Protein 1S70 (pdb70)

Nearest PDB structures (foldseek):
  1s70-assembly1_A  TM=1.003E+00  e=2.986E-71  Homo sapiens
  1it6-assembly2_B  TM=9.996E-01  e=1.410E-60  Homo sapiens
  7t0y-assembly2_C  TM=9.924E-01  e=2.776E-60  Homo sapiens
  7tvf-assembly2_C  TM=9.835E-01  e=3.552E-60  Homo sapiens
  6zeg-assembly1_A  TM=9.717E-01  e=1.993E-59  Homo sapiens

GO terms:
  GO:0017018 myosin phosphatase activity (F, IDA)

Radius of gyration: 27.21 Å; Cα contacts (8 Å, |Δi|>4): 1168; chains: 2; bounding box: 80×79×74 Å

Sequence (600 aa):
HMADGELNVDSLITRLLEVRGCRPGKIVQMTEAEVRGLCIKSREIFLSQPILLELEAPLKICGDIHGQYTDLLRLFEYGGFPPEANYLFLGDYVDRGKQSLETICLLLAYKIKYPENFFLLRGNHECASINRIYGFYDECKRRFNIKLWKTFTDCFNCLPIAAIVDEKIFCCHGGLSPDLQSMEQIRRIMRPTDVPDTGLLCDLLWSDPDKDVQGWGENDRGVSFTFGADVVSKFLNRHDLDLICRAHQVVEDGYEFFAKRQLVTLFSAPNYCGEFDNAGGMMSVDETLMCSFQILKPSEKKAKYQYGGMKMADAKQKRNEQLKRWIGSETDLEPPVVKRKKTKVKFDDGAVFLAACSSGDTEEVLRLLERGADINYANVDGLTALHQACIDDNVDMVKFLVENGANINQPDNEGWIPLHAAASCGYLDIAEYLISQGAHVGAVNSEGDTPLDIAEEEAMEELLQNEVNRQGVDIEAARKEEERIMLRDARQWLNSGHINDVRHAKSGGTALHVAAAKGYTEVLKLLIQARYDVNIKDYDGWTPLHAAAHWGKEEACRILVENLCDMEAVNKVGQTAFDVADEDILGYLEELQKKQNLLH

CATH classification: 3.60.21.10

Secondary structure (DSSP, 8-state):
-----S--HHHHHHHHHTTBTBPTT------HHHHHHHHHHHHHHHTTS-SEEEE-SSEEEE-B-TT-HHHHHHHHHHH-STTSS-EEE-S--SSSSS-HHHHHHHHHHHHHHSTTTEEEPPPTTSSHHHHTTSSHHHHHHHHS-HHHHHHHHHHHTT---EEEETTTEEE-SS---TT-SSTHHHHT--SS----SSSHHHHHHH-EE-TT-SSEEE-TTSSSEEE-HHHHHHHHHHHT-SEEEE-SS--TBSEEEETTTTEEEEB--TTGGGTS-PBB--EEE-TT-EEEE--BPPTT-PPPP----/--SHIIIIIHHHHHHHHHHTTTSS--S----S----EE-HHHHHHHHHHHT-HHHHHHHHHH---TT-B-TT--BHHHHHHHTT-HHHHHHHHHTT--TT---TTS--HHHHHHHHT-HHHHHHHHHTT--TT---TTS--HHHH--SHHHHHHHHHHHHHHT--HHHHHHHHHHHHHHHHHHHHHHT-------TTT---HHHHHHHHT-HHHHHHHHTTT--TT---TT---HHHHHHHTT-HHHHHHHHHTT--TT---TTS--TTTS--SGGGHHHHHHHHHTTS--

B-factor: mean 78.27, std 23.11, range [27.0, 157.65]

Organism: Gallus gallus (NCBI:txid9031)

Foldseek 3Di:
DDDDDDADLVVVLVLLCVCQVPDPLDDRDDDLVNLLVLLVLLLVLLLVAFLAAEAEDFAKEFEAAAQRSNLVSVVCVQVPPPPVGAYEYAEHQHFLYNGSPSRVSSLSSVCNVCVRRHAYAYALCLACVPVVPGPPCVVCCVRHNNVSVVSSNLRSLSGRAWYAYPLAETEGAAFFDPVPQDCVVSRPDDPSDHADLDDGSVQRNHEEEDQVDDAWAADPVNGHTYGHLVVLCVRCVRSVHQAYEYENDADQFQKDAHSHNRYMYGAAHACRSVPRHHWGWMWGQHNVRPIDIDIGGHPPPDDDDDPDD/DVVCCVVVVVVVVVVVCVVPVPVVDPDCVPDPPPPDDDDLLVVLLVCVVVPCLVVNVVSVVVPDDQCRDDPQQQGSQLVCLLVLVQVSNVSSVVVPHDQQRATNFQDGSLLNNQLVVSVVVNVVSVVSPYDQQGQTNLGDGSLNNRPDVVSVVVSVCSCVVVVPDNVCSSCVVLVVLLVLLCVCLVVLHRDWDQDPPQQDTSLLSCLQNVSVNSNLSNVSSVDQQQDQGPQQAGSLLRNLLNVNVVSNLSSLVSPNPQQGATPVGAGSLGNSPDDVSVVNVVSVVVSPVPD

InterPro domains:
  IPR004843 Calcineurin-like, phosphoesterase domain [PF00149] (58-250)
  IPR006186 Serine/threonine-specific protein phosphatase/bis(5-nucleosyl)-tetraphosphatase [PR00114] (57-84)
  IPR006186 Serine/threonine-specific protein phosphatase/bis(5-nucleosyl)-tetraphosphatase [PR00114] (86-113)
  IPR006186 Serine/threonine-specific protein phosphatase/bis(5-nucleosyl)-tetraphosphatase [PR00114] (119-143)
  IPR006186 Serine/threonine-specific protein phosphatase/bis(5-nucleosyl)-tetraphosphatase [PR00114] (153-179)
  IPR006186 Serine/threonine-specific protein phosphatase/bis(5-nucleosyl)-tetraphosphatase [PR00114] (182-209)
  IPR006186 Serine/threonine-specific protein phosphatase/bis(5-nucleosyl)-tetraphosphatase [PR00114] (239-259)
  IPR006186 Serine/threonine-specific pro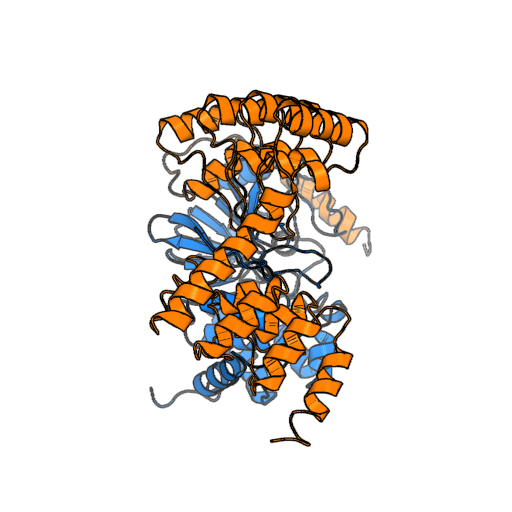tein phosphatase/bis(5-nucleosyl)-tetraphosphatase [PR00114] (261-277)
  IPR006186 Serine/threonine-specific protein phosphatase/bis(5-nucleosyl)-tetraphosphatase [PS00125] (120-125)
  IPR006186 Serine/threonine-specific protein phosphatase/bis(5-nucleosyl)-tetraphosphatase [SM00156] (29-299)
  IPR029052 Metallo-dependent phosphatase-like [G3DSA:3.60.21.10] (1-308)
  IPR029052 Metallo-dependent phosphatase-like [SSF56300] (24-302)
  IPR031675 Serine-threonine protein phosphatase, N-terminal [PF16891] (8-55)
  IPR050341 Serine/threonine-protein phosphatase PP1 catalytic subunit [PTHR11668] (23-302)

Solvent-accessible surface area: 26901 Å² total; per-residue (Å²): 196,166,98,126,63,173,28,86,16,72,49,2,19,78,72,0,36,118,16,111,36,57,145,50,12,88,61,6,142,29,69,58,62,38,1,62,17,0,1,94,78,0,64,119,29,1,75,86,18,81,8,3,4,99,22,131,5,70,9,33,0,0,0,1,0,4,1,25,2,34,15,0,11,43,2,0,98,110,8,11,34,10,70,138,17,46,0,0,0,0,0,2,0,0,1,136,23,142,12,1,5,2,0,1,2,0,0,1,0,5,1,14,79,53,39,123,55,0,15,1,0,0,0,4,16,0,2,24,64,22,2,108,118,87,34,1,17,77,13,0,98,154,56,49,55,73,129,0,22,102,18,1,23,68,0,4,22,0,2,2,1,0,0,10,0,45,127,8,0,0,0,0,0,0,0,2,2,1,28,5,31,48,20,86,39,0,111,169,27,134,50,68,25,71,16,71,72,23,24,23,14,0,1,0,0,38,0,4,21,48,170,123,31,157,12,35,17,156,10,143,91,56,17,3,4,7,0,0,35,34,3,0,5,22,14,1,23,87,45,54,4,16,1,0,0,0,0,11,59,49,8,115,78,0,37,95,38,29,13,161,58,31,0,0,7,0,2,0,0,5,44,21,49,56,138,101,89,1,9,0,0,0,0,18,2,50,141,79,9,111,1,40,30,37,24,14,62,10,38,82,98,28,20,14,3,82,34,25,107,202,206,99,51,41,10,134,87,115,34,70,85,5,56,106,144,28,122,65,24,53,38,88,36,112,58,70,73,83,134,46,215,92,70,106,14,125,26,65,80,4,7,21,3,16,24,1,4,65,90,32,57,43,126,31,0,71,130,34,38,147,170,49,19,95,19,49,85,33,40,61,52,9,36,3,2,2,2,40,6,0,68,91,53,42,43,112,4,1,80,26,2,18,135,54,54,6,67,40,35,42,78,23,56,55,14,69,5,0,0,0,7,0,0,33,58,26,67,49,71,0,0,88,35,0,22,81,82,43,9,108,5,20,24,48,12,13,107,21,37,0,0,22,57,28,5,130,54,121,55,2,66,74,42,0,82,94,16,7,104,178,82,64,48,95,26,89,50,26,79,124,77,41,54,147,37,2,47,128,21,1,125,91,14,66,133,90,64,123,57,88,33,112,98,38,100,96,9,0,3,3,4,0,0,5,0,0,0,25,26,31,51,70,1,1,94,6,1,25,123,19,210,31,80,17,52,27,87,3,122,66,1,6,0,0,1,0,0,0,3,20,40,26,68,65,85,3,2,120,13,0,11,122,58,121,0,71,8,144,11,77,4,140,34,6,12,36,0,41,73,0,1,92,77,137,59,92,49,56,4,84,83,11,60,123,106,35,73,146,156,168

Structure (mmCIF, N/CA/C/O backbone):
data_1S70
#
_entry.id   1S70
#
_cell.length_a   75.188
_cell.length_b   75.188
_cell.length_c   241.753
_cell.angle_alpha   90.00
_cell.angle_beta   90.00
_cell.angle_gamma   90.00
#
_symmetry.space_group_name_H-M   'P 43 21 2'
#
loop_
_entity.id
_entity.type
_entity.pdbx_description
1 polymer 'Serine/threonine protein phosphatase PP1-beta (or delta) catalytic subunit'
2 polymer '130 kDa myosin-binding subunit of smooth muscle myosin phophatase (M130)'
3 non-polymer 'MANGANESE (II) ION'
4 non-polymer 'TRIETHYLENE GLYCOL'
5 water water
#
loop_
_atom_site.group_PDB
_atom_site.id
_atom_site.type_symbol
_atom_site.label_atom_id
_atom_site.label_alt_id
_atom_site.label_comp_id
_atom_site.label_asym_id
_atom_site.label_entity_id
_atom_site.label_seq_id
_atom_site.pdbx_PDB_ins_code
_atom_site.Cartn_x
_atom_site.Cartn_y
_atom_site.Cartn_z
_atom_site.occupancy
_atom_site.B_iso_or_equiv
_atom_site.auth_seq_id
_atom_site.auth_comp_id
_atom_site.auth_asym_id
_atom_site.auth_atom_id
_atom_site.pdbx_PDB_model_num
ATOM 1 N N . HIS A 1 3 ? -2.196 8.284 90.025 1.00 150.22 1 HIS A N 1
ATOM 2 C CA . HIS A 1 3 ? -2.575 6.869 90.289 1.00 150.35 1 HIS A CA 1
ATOM 3 C C . HIS A 1 3 ? -1.389 6.059 90.847 1.00 153.10 1 HIS A C 1
ATOM 4 O O . HIS A 1 3 ? -0.236 6.241 90.442 1.00 153.08 1 HIS A O 1
ATOM 11 N N . MET A 1 4 ? -1.718 5.160 91.771 1.00 152.61 2 MET A N 1
ATOM 12 C CA . MET A 1 4 ? -0.811 4.256 92.497 1.00 150.79 2 MET A CA 1
ATOM 13 C C . MET A 1 4 ? 0.579 3.823 91.983 1.00 149.91 2 MET A C 1
ATOM 14 O O . MET A 1 4 ? 0.814 3.674 90.777 1.00 144.73 2 MET A O 1
ATOM 19 N N . ALA A 1 5 ? 1.463 3.573 92.957 1.00 149.70 3 ALA A N 1
ATOM 20 C CA . ALA A 1 5 ? 2.840 3.095 92.766 1.00 147.78 3 ALA A CA 1
ATOM 21 C C . ALA A 1 5 ? 3.961 4.109 92.509 1.00 144.93 3 ALA A C 1
ATOM 22 O O . ALA A 1 5 ? 4.018 5.178 93.119 1.00 141.17 3 ALA A O 1
ATOM 24 N N . ASP A 1 6 ? 4.876 3.711 91.630 1.00 143.27 4 ASP A N 1
ATOM 25 C CA . ASP A 1 6 ? 6.025 4.508 91.216 1.00 144.28 4 ASP A CA 1
ATOM 26 C C . ASP A 1 6 ? 7.053 4.947 92.263 1.00 143.21 4 ASP A C 1
ATOM 27 O O . ASP A 1 6 ? 7.037 4.510 93.413 1.00 145.72 4 ASP A O 1
ATOM 32 N N . GLY A 1 7 ? 7.949 5.821 91.812 1.00 141.72 5 GLY A N 1
ATOM 33 C CA . GLY A 1 7 ? 9.064 6.337 92.598 1.00 138.21 5 GLY A CA 1
ATOM 34 C C . GLY A 1 7 ? 9.026 6.790 94.048 1.00 133.42 5 GLY A C 1
ATOM 35 O O . GLY A 1 7 ? 8.114 6.483 94.810 1.00 138.00 5 GLY A O 1
ATOM 36 N N . GLU A 1 8 ? 10.068 7.532 94.413 1.00 125.99 6 GLU A N 1
ATOM 37 C CA . GLU A 1 8 ? 10.249 8.051 95.757 1.00 121.50 6 GLU A CA 1
ATOM 38 C C . GLU A 1 8 ? 9.664 9.445 95.920 1.00 119.04 6 GLU A C 1
ATOM 39 O O . GLU A 1 8 ? 8.977 9.720 96.905 1.00 124.20 6 GLU A O 1
ATOM 45 N N . LEU A 1 9 ? 9.933 10.335 94.969 1.00 108.00 7 LEU A N 1
ATOM 46 C CA . LEU A 1 9 ? 9.387 11.675 95.092 1.00 95.98 7 LEU A CA 1
ATOM 47 C C . LEU A 1 9 ? 7.911 11.718 94.776 1.00 92.32 7 LEU A C 1
ATOM 48 O O . LEU A 1 9 ? 7.460 11.235 93.737 1.00 92.97 7 LEU A O 1
ATOM 53 N N . ASN A 1 10 ? 7.163 12.293 95.706 1.00 83.28 8 ASN A N 1
ATOM 54 C CA . ASN A 1 10 ? 5.734 12.438 95.558 1.00 78.92 8 ASN A CA 1
ATOM 55 C C . ASN A 1 10 ? 5.493 13.891 95.184 1.00 79.30 8 ASN A C 1
ATOM 56 O O . ASN A 1 10 ? 5.265 14.730 96.057 1.00 84.16 8 ASN A O 1
ATOM 61 N N . VAL A 1 11 ? 5.564 14.194 93.892 1.00 74.43 9 VAL A N 1
ATOM 62 C CA . VAL A 1 11 ? 5.346 15.561 93.436 1.00 69.00 9 VAL A CA 1
ATOM 63 C C . VAL A 1 11 ? 4.007 16.070 93.943 1.00 70.53 9 VAL A C 1
ATOM 64 O O . VAL A 1 11 ? 3.902 17.219 94.390 1.00 60.22 9 VAL A O 1
ATOM 68 N N . ASP A 1 12 ? 2.989 15.211 93.878 1.00 62.84 10 ASP A N 1
ATOM 69 C CA . ASP A 1 12 ? 1.658 15.583 94.332 1.00 66.94 10 ASP A CA 1
ATOM 70 C C . ASP A 1 12 ? 1.728 16.232 95.717 1.00 70.62 10 ASP A C 1
ATOM 71 O O . ASP A 1 12 ? 1.093 17.263 95.971 1.00 60.80 10 ASP A O 1
ATOM 76 N N . SER A 1 13 ? 2.515 15.632 96.603 1.00 63.99 11 SER A N 1
ATOM 77 C CA . SER A 1 13 ? 2.668 16.146 97.950 1.00 51.60 11 SER A CA 1
ATOM 78 C C . SER A 1 13 ? 3.381 17.482 97.936 1.00 59.22 11 SER A C 1
ATOM 79 O O . SER A 1 13 ? 2.989 18.397 98.657 1.00 64.19 11 SER A O 1
ATOM 82 N N . LEU A 1 14 ? 4.434 17.591 97.125 1.00 56.65 12 LEU A N 1
ATOM 83 C CA . LEU A 1 14 ? 5.212 18.830 97.037 1.00 57.84 12 LEU A CA 1
ATOM 84 C C . LEU A 1 14 ? 4.474 19.957 96.310 1.00 60.04 12 LEU A C 1
ATOM 85 O O . LEU A 1 14 ? 4.331 21.066 96.837 1.00 52.72 12 LEU A O 1
ATOM 90 N N . ILE A 1 15 ? 4.005 19.674 95.098 1.00 61.76 13 ILE A N 1
ATOM 91 C CA . ILE A 1 15 ? 3.288 20.673 94.319 1.00 51.94 13 ILE A CA 1
ATOM 92 C C . ILE A 1 15 ? 2.226 21.276 95.208 1.00 58.33 13 ILE A C 1
ATOM 93 O O . ILE A 1 15 ? 2.046 22.487 95.236 1.00 68.05 13 ILE A O 1
ATOM 98 N N . THR A 1 16 ? 1.530 20.418 95.945 1.00 67.28 14 THR A N 1
ATOM 99 C CA . THR A 1 16 ? 0.476 20.859 96.846 1.00 65.58 14 THR A CA 1
ATOM 100 C C . THR A 1 16 ? 1.055 21.834 97.863 1.00 56.40 14 THR A C 1
ATOM 101 O O . THR A 1 16 ? 0.741 23.020 97.858 1.00 64.85 14 THR A O 1
ATOM 105 N N . ARG A 1 17 ? 1.910 21.329 98.736 1.00 61.69 15 ARG A N 1
ATOM 106 C CA . ARG A 1 17 ? 2.531 22.164 99.757 1.00 72.26 15 ARG A CA 1
ATOM 107 C C . ARG A 1 17 ? 3.053 23.483 99.223 1.00 73.58 15 ARG A C 1
ATOM 108 O O . ARG A 1 17 ? 3.078 24.483 99.946 1.00 81.31 15 ARG A O 1
ATOM 116 N N . LEU A 1 18 ? 3.477 23.483 97.965 1.00 72.61 16 LEU A N 1
ATOM 117 C CA . LEU A 1 18 ? 4.011 24.692 97.351 1.00 75.98 16 LEU A CA 1
ATOM 118 C C . LEU A 1 18 ? 2.925 25.696 96.982 1.00 74.16 16 LEU A C 1
ATOM 119 O O . LEU A 1 18 ? 3.162 26.899 97.001 1.00 76.95 16 LEU A O 1
ATOM 124 N N . LEU A 1 19 ? 1.735 25.203 96.653 1.00 73.11 17 LEU A N 1
ATOM 125 C CA . LEU A 1 19 ? 0.626 26.076 96.283 1.00 70.72 17 LEU A CA 1
ATOM 126 C C . LEU A 1 19 ? -0.165 26.505 97.505 1.00 76.22 17 LEU A C 1
ATOM 127 O O . LEU A 1 19 ? -1.106 27.297 97.402 1.00 78.51 17 LEU A O 1
ATOM 132 N N . GLU A 1 20 ? 0.222 25.976 98.658 1.00 75.46 18 GLU A N 1
ATOM 133 C CA . GLU A 1 20 ? -0.457 26.303 99.889 1.00 77.85 18 GLU A CA 1
ATOM 134 C C . GLU A 1 20 ? -0.270 27.728 100.388 1.00 76.53 18 GLU A C 1
ATOM 135 O O . GLU A 1 20 ? -1.163 28.281 101.051 1.00 76.78 18 GLU A O 1
ATOM 141 N N . VAL A 1 21 ? 0.873 28.330 100.071 1.00 73.03 19 VAL A N 1
ATOM 142 C CA . VAL A 1 21 ? 1.117 29.697 100.499 1.00 68.59 19 VAL A CA 1
ATOM 143 C C . VAL A 1 21 ? 0.387 30.683 99.602 1.00 66.40 19 VAL A C 1
ATOM 144 O O . VAL A 1 21 ? 0.581 31.887 99.715 1.00 76.10 19 VAL A O 1
ATOM 148 N N . ARG A 1 22 ? -0.448 30.170 98.702 1.00 67.34 20 ARG A N 1
ATOM 149 C CA . ARG A 1 22 ? -1.235 31.038 97.833 1.00 72.93 20 ARG A CA 1
ATOM 150 C C . ARG A 1 22 ? -2.194 31.747 98.773 1.00 78.52 20 ARG A C 1
ATOM 151 O O . ARG A 1 22 ? -3.075 31.110 99.362 1.00 75.61 20 ARG A O 1
ATOM 159 N N . GLY A 1 23 ? -2.018 33.054 98.933 1.00 78.04 21 GLY A N 1
ATOM 160 C CA . GLY A 1 23 ? -2.894 33.782 99.825 1.00 89.92 21 GLY A CA 1
ATOM 161 C C . GLY A 1 23 ? -2.197 34.199 101.103 1.00 93.37 21 GLY A C 1
ATOM 162 O O . GLY A 1 23 ? -2.652 35.107 101.791 1.00 102.47 21 GLY A O 1
ATOM 163 N N . CYS A 1 24 ? -1.106 33.521 101.442 1.00 96.98 22 CYS A N 1
ATOM 164 C CA . CYS A 1 24 ? -0.335 33.870 102.636 1.00 95.11 22 CYS A CA 1
ATOM 165 C C . CYS A 1 24 ? 0.570 35.040 102.243 1.00 91.51 22 CYS A C 1
ATOM 166 O O . CYS A 1 24 ? 0.792 35.278 101.053 1.00 87.54 22 CYS A O 1
ATOM 169 N N . ARG A 1 25 ? 1.090 35.769 103.227 1.00 86.23 23 ARG A N 1
ATOM 170 C CA . ARG A 1 25 ? 1.951 36.906 102.925 1.00 86.01 23 ARG A CA 1
ATOM 171 C C . ARG A 1 25 ? 3.185 36.462 102.147 1.00 84.54 23 ARG A C 1
ATOM 172 O O . ARG A 1 25 ? 3.722 35.386 102.387 1.00 80.49 23 ARG A O 1
ATOM 180 N N . PRO A 1 26 ? 3.633 37.281 101.179 1.00 9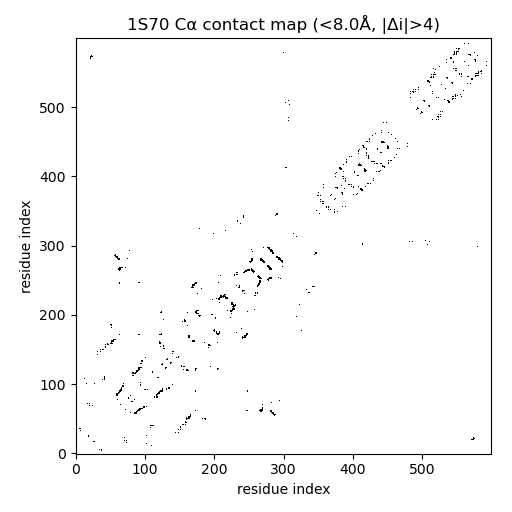0.47 24 PRO A N 1
ATOM 181 C CA . PRO A 1 26 ? 4.811 36.957 100.367 1.00 92.41 24 PRO A CA 1
ATOM 182 C C . PRO A 1 26 ? 6.027 36.708 101.242 1.00 93.69 24 PRO A C 1
ATOM 183 O O . PRO A 1 26 ? 6.173 37.331 102.297 1.00 94.28 24 PRO A O 1
ATOM 187 N N . GLY A 1 27 ? 6.897 35.802 100.805 1.00 93.10 25 GLY A N 1
ATOM 188 C CA . GLY A 1 27 ? 8.080 35.491 101.588 1.00 93.16 25 GLY A CA 1
ATOM 189 C C . GLY A 1 27 ? 7.810 34.379 102.586 1.00 89.62 25 GLY A C 1
ATOM 190 O O . GLY A 1 27 ? 8.719 33.912 103.269 1.00 90.30 25 GLY A O 1
ATOM 191 N N . LYS A 1 28 ? 6.550 33.964 102.679 1.00 88.16 26 LYS A N 1
ATOM 192 C CA . LYS A 1 28 ? 6.168 32.885 103.575 1.00 78.82 26 LYS A CA 1
ATOM 193 C C . LYS A 1 28 ? 6.744 31.626 102.949 1.00 76.20 26 LYS A C 1
ATOM 194 O O . LYS A 1 28 ? 6.473 31.299 101.794 1.00 74.86 26 LYS A O 1
ATOM 200 N N . ILE A 1 29 ? 7.542 30.919 103.730 1.00 76.79 27 ILE A N 1
ATOM 201 C CA . ILE A 1 29 ? 8.211 29.712 103.275 1.00 76.28 27 ILE A CA 1
ATOM 202 C C . ILE A 1 29 ? 7.448 28.389 103.198 1.00 73.84 27 ILE A C 1
ATOM 203 O O . ILE A 1 29 ? 6.637 28.053 104.064 1.00 76.60 27 ILE A O 1
ATOM 208 N N . VAL A 1 30 ? 7.736 27.645 102.132 1.00 68.98 28 VAL A N 1
ATOM 209 C CA . VAL A 1 30 ? 7.163 26.326 101.906 1.00 67.57 28 VAL A CA 1
ATOM 210 C C . VAL A 1 30 ? 8.255 25.363 102.348 1.00 74.27 28 VAL A C 1
ATOM 211 O O . VAL A 1 30 ? 9.243 25.170 101.649 1.00 79.09 28 VAL A O 1
ATOM 215 N N . GLN A 1 31 ? 8.084 24.766 103.517 1.00 79.39 29 GLN A N 1
ATOM 216 C CA . GLN A 1 31 ? 9.089 23.861 104.051 1.00 77.71 29 GLN A CA 1
ATOM 217 C C . GLN A 1 31 ? 9.150 22.509 103.375 1.00 73.43 29 GLN A C 1
ATOM 218 O O . GLN A 1 31 ? 8.129 21.976 102.936 1.00 69.40 29 GLN A O 1
ATOM 224 N N . MET A 1 32 ? 10.362 21.968 103.287 1.00 69.78 30 MET A N 1
ATOM 225 C CA . MET A 1 32 ? 10.570 20.676 102.663 1.00 78.56 30 MET A CA 1
ATOM 226 C C . MET A 1 32 ? 11.943 20.051 102.938 1.00 88.46 30 MET A C 1
ATOM 227 O O . MET A 1 32 ? 12.882 20.722 103.376 1.00 87.93 30 MET A O 1
ATOM 232 N N . THR A 1 33 ? 12.032 18.747 102.684 1.00 93.83 31 THR A N 1
ATOM 233 C CA . THR A 1 33 ? 13.240 17.955 102.893 1.00 91.24 31 THR A CA 1
ATOM 234 C C . THR A 1 33 ? 14.270 18.176 101.803 1.00 90.50 31 THR A C 1
ATOM 235 O O . THR A 1 33 ? 13.931 18.219 100.620 1.00 95.30 31 THR A O 1
ATOM 239 N N . GLU A 1 34 ? 15.534 18.285 102.196 1.00 85.98 32 GLU A N 1
ATOM 240 C CA . GLU A 1 34 ? 16.597 18.476 101.217 1.00 82.72 32 GLU A CA 1
ATOM 241 C C . GLU A 1 34 ? 16.633 17.257 100.304 1.00 77.00 32 GLU A C 1
ATOM 242 O O . GLU A 1 34 ? 17.152 17.312 99.190 1.00 72.65 32 GLU A O 1
ATOM 248 N N . ALA A 1 35 ? 16.077 16.156 100.794 1.00 78.40 33 ALA A N 1
ATOM 249 C CA . ALA A 1 35 ? 16.032 14.918 100.037 1.00 76.55 33 ALA A CA 1
ATOM 250 C C . ALA A 1 35 ? 14.895 14.992 99.038 1.00 72.95 33 ALA A C 1
ATOM 251 O O . ALA A 1 35 ? 14.874 14.260 98.046 1.00 73.30 33 ALA A O 1
ATOM 253 N N . GLU A 1 36 ? 13.939 15.872 99.311 1.00 73.36 34 GLU A N 1
ATOM 254 C CA . GLU A 1 36 ? 12.813 16.054 98.406 1.00 76.41 34 GLU A CA 1
ATOM 255 C C . GLU A 1 36 ? 13.291 17.042 97.355 1.00 75.71 34 GLU A C 1
ATOM 256 O O . GLU A 1 36 ? 12.954 16.937 96.176 1.00 75.56 34 GLU A O 1
ATOM 262 N N . VAL A 1 37 ? 14.094 18.002 97.799 1.00 68.47 35 VAL A N 1
ATOM 263 C CA . VAL A 1 37 ? 14.663 18.989 96.895 1.00 65.13 35 VAL A CA 1
ATOM 264 C C . VAL A 1 37 ? 15.639 18.239 95.987 1.00 59.03 35 VAL A C 1
ATOM 265 O O . VAL A 1 37 ? 15.545 18.330 94.766 1.00 50.74 35 VAL A O 1
ATOM 269 N N . ARG A 1 38 ? 16.560 17.488 96.596 1.00 51.92 36 ARG A N 1
ATOM 270 C CA . ARG A 1 38 ? 17.543 16.708 95.852 1.00 52.47 36 ARG A CA 1
ATOM 271 C C . ARG A 1 38 ? 16.855 15.716 94.923 1.00 55.75 36 ARG A C 1
ATOM 272 O O . ARG A 1 38 ? 17.388 15.344 93.877 1.00 58.60 36 ARG A O 1
ATOM 280 N N . GLY A 1 39 ? 15.667 15.280 95.315 1.00 64.39 37 GLY A N 1
ATOM 281 C CA . GLY A 1 39 ? 14.931 14.352 94.484 1.00 66.91 37 GLY A CA 1
ATOM 282 C C . GLY A 1 39 ? 14.447 15.097 93.257 1.00 69.37 37 GLY A C 1
ATOM 283 O O . GLY A 1 39 ? 14.631 14.642 92.119 1.00 70.09 37 GLY A O 1
ATOM 284 N N . LEU A 1 40 ? 13.830 16.253 93.498 1.00 59.75 38 LEU A N 1
ATOM 285 C CA . LEU A 1 40 ? 13.318 17.094 92.425 1.00 62.41 38 LEU A CA 1
ATOM 286 C C . LEU A 1 40 ? 14.391 17.326 91.366 1.00 60.28 38 LEU A C 1
ATOM 287 O O . LEU A 1 40 ? 14.130 17.199 90.171 1.00 50.23 38 LEU A O 1
ATOM 292 N N . CYS A 1 41 ? 15.594 17.669 91.826 1.00 58.04 39 CYS A N 1
ATOM 293 C CA . CYS A 1 41 ? 16.728 17.923 90.946 1.00 62.86 39 CYS A CA 1
ATOM 294 C C . CYS A 1 41 ? 17.051 16.709 90.088 1.00 66.90 39 CYS A C 1
ATOM 295 O O . CYS A 1 41 ? 17.098 16.792 88.856 1.00 73.84 39 CYS A O 1
ATOM 298 N N . ILE A 1 42 ? 17.281 15.581 90.745 1.00 59.50 40 ILE A N 1
ATOM 299 C CA . ILE A 1 42 ? 17.620 14.372 90.034 1.00 62.65 40 ILE A CA 1
ATOM 300 C C . ILE A 1 42 ? 16.511 13.862 89.116 1.00 66.35 40 ILE A C 1
ATOM 301 O O . ILE A 1 42 ? 16.791 13.384 88.011 1.00 64.40 40 ILE A O 1
ATOM 306 N N . LYS A 1 43 ? 15.256 13.967 89.544 1.00 65.68 41 LYS A N 1
ATOM 307 C CA . LYS A 1 43 ? 14.184 13.469 88.695 1.00 67.95 41 LYS A CA 1
ATOM 308 C C . LYS A 1 43 ? 14.038 14.327 87.451 1.00 65.14 41 LYS A C 1
ATOM 309 O O . LYS A 1 43 ? 13.960 13.812 86.339 1.00 59.62 41 LYS A O 1
ATOM 315 N N . SER A 1 44 ? 14.012 15.639 87.633 1.00 65.77 42 SER A N 1
ATOM 316 C CA . SER A 1 44 ? 13.889 16.525 86.488 1.00 63.84 42 SER A CA 1
ATOM 317 C C . SER A 1 44 ? 15.136 16.377 85.613 1.00 63.62 42 SER A C 1
ATOM 318 O O . SER A 1 44 ? 15.040 16.203 84.396 1.00 63.79 42 SER A O 1
ATOM 321 N N . ARG A 1 45 ? 16.309 16.426 86.237 1.00 60.74 43 ARG A N 1
ATOM 322 C CA . ARG A 1 45 ? 17.559 16.296 85.494 1.00 61.32 43 ARG A CA 1
ATOM 323 C C . ARG A 1 45 ? 17.516 15.109 84.552 1.00 61.61 43 ARG A C 1
ATOM 324 O O . ARG A 1 45 ? 18.032 15.152 83.448 1.00 69.33 43 ARG A O 1
ATOM 332 N N . GLU A 1 46 ? 16.886 14.041 85.001 1.00 69.02 44 GLU A N 1
ATOM 333 C CA . GLU A 1 46 ? 16.782 12.838 84.202 1.00 68.05 44 GLU A CA 1
ATOM 334 C C . GLU A 1 46 ? 15.789 13.011 83.049 1.00 65.73 44 GLU A C 1
ATOM 335 O O . GLU A 1 46 ? 15.928 12.382 82.005 1.00 63.73 44 GLU A O 1
ATOM 341 N N . ILE A 1 47 ? 14.787 13.863 83.238 1.00 64.36 45 ILE A N 1
ATOM 342 C CA . ILE A 1 47 ? 13.790 14.096 82.197 1.00 58.94 45 ILE A CA 1
ATOM 343 C C . ILE A 1 47 ? 14.377 15.012 81.132 1.00 63.03 45 ILE A C 1
ATOM 344 O O . ILE A 1 47 ? 14.124 14.830 79.947 1.00 57.81 45 ILE A O 1
ATOM 349 N N . PHE A 1 48 ? 15.164 15.996 81.553 1.00 60.60 46 PHE A N 1
ATOM 350 C CA . PHE A 1 48 ? 15.780 16.901 80.597 1.00 60.50 46 PHE A CA 1
ATOM 351 C C . PHE A 1 48 ? 16.633 16.071 79.644 1.00 61.20 46 PHE A C 1
ATOM 352 O O . PHE A 1 48 ? 16.446 16.102 78.422 1.00 68.63 46 PHE A O 1
ATOM 360 N N . LEU A 1 49 ? 17.566 15.321 80.220 1.00 55.28 47 LEU A N 1
ATOM 361 C CA . LEU A 1 49 ? 18.474 14.484 79.448 1.00 55.11 47 LEU A CA 1
ATOM 362 C C . LEU A 1 49 ? 17.748 13.512 78.531 1.00 56.77 47 LEU A C 1
ATOM 363 O O . LEU A 1 49 ? 18.322 13.014 77.573 1.00 63.94 47 LEU A O 1
ATOM 368 N N . SER A 1 50 ? 16.476 13.261 78.817 1.00 61.79 48 SER A N 1
ATOM 369 C CA . SER A 1 50 ? 15.694 12.333 78.016 1.00 56.85 48 SER A CA 1
ATOM 370 C C . SER A 1 50 ? 14.977 13.053 76.901 1.00 56.77 48 SER A C 1
ATOM 371 O O . SER A 1 50 ? 14.347 12.425 76.059 1.00 68.81 48 SER A O 1
ATOM 374 N N . GLN A 1 51 ? 15.058 14.376 76.911 1.00 56.19 49 GLN A N 1
ATOM 375 C CA . GLN A 1 51 ? 14.414 15.178 75.883 1.00 53.31 49 GLN A CA 1
ATOM 376 C C . GLN A 1 51 ? 15.520 15.920 75.190 1.00 50.73 49 GLN A C 1
ATOM 377 O O . GLN A 1 51 ? 16.576 16.120 75.780 1.00 54.77 49 GLN A O 1
ATOM 383 N N . PRO A 1 52 ? 15.299 16.328 73.927 1.00 55.79 50 PRO A N 1
ATOM 384 C CA . PRO A 1 52 ? 16.287 17.058 73.122 1.00 53.83 50 PRO A CA 1
ATOM 385 C C . PRO A 1 52 ? 16.835 18.303 73.820 1.00 60.53 50 PRO A C 1
ATOM 386 O O . PRO A 1 52 ? 16.276 18.759 74.824 1.00 66.27 50 PRO A O 1
ATOM 390 N N . ILE A 1 53 ? 17.941 18.836 73.302 1.00 59.66 51 ILE A N 1
ATOM 391 C CA . ILE A 1 53 ? 18.529 20.051 73.860 1.00 58.17 51 ILE A CA 1
ATOM 392 C C . ILE A 1 53 ? 17.872 21.225 73.103 1.00 65.38 51 ILE A C 1
ATOM 393 O O . ILE A 1 53 ? 17.820 22.365 73.581 1.00 61.07 51 ILE A O 1
ATOM 398 N N . LEU A 1 54 ? 17.348 20.909 71.921 1.00 68.21 52 LEU A N 1
ATOM 399 C CA . LEU A 1 54 ? 16.635 21.868 71.082 1.00 66.31 52 LEU A CA 1
ATOM 400 C C . LEU A 1 54 ? 15.223 21.309 71.014 1.00 64.78 52 LEU A C 1
ATOM 401 O O . LEU A 1 54 ? 14.903 20.489 70.150 1.00 68.60 52 LEU A O 1
ATOM 406 N N . LEU A 1 55 ? 14.392 21.733 71.953 1.00 64.60 53 LEU A N 1
ATOM 407 C CA . LEU A 1 55 ? 13.017 21.269 72.022 1.00 68.01 53 LEU A CA 1
ATOM 408 C C . LEU A 1 55 ? 12.236 21.650 70.774 1.00 70.84 53 LEU A C 1
ATOM 409 O O . LEU A 1 55 ? 12.384 22.755 70.234 1.00 68.09 53 LEU A O 1
ATOM 414 N N . GLU A 1 56 ? 11.415 20.719 70.308 1.00 70.36 54 GLU A N 1
ATOM 415 C CA . GLU A 1 56 ? 10.578 20.969 69.147 1.00 72.65 54 GLU A CA 1
ATOM 416 C C . GLU A 1 56 ? 9.186 20.901 69.722 1.00 70.93 54 GLU A C 1
ATOM 417 O O . GLU A 1 56 ? 8.607 19.825 69.815 1.00 67.54 54 GLU A O 1
ATOM 423 N N . LEU A 1 57 ? 8.660 22.052 70.130 1.00 83.62 55 LEU A N 1
ATOM 424 C CA . LEU A 1 57 ? 7.337 22.103 70.741 1.00 83.70 55 LEU A CA 1
ATOM 425 C C . LEU A 1 57 ? 6.190 22.453 69.795 1.00 85.37 55 LEU A C 1
ATOM 426 O O . LEU A 1 57 ? 6.395 22.777 68.618 1.00 84.56 55 LEU A O 1
ATOM 431 N N . GLU A 1 58 ? 4.973 22.377 70.321 1.00 84.23 56 GLU A N 1
ATOM 432 C CA . GLU A 1 58 ? 3.792 22.625 69.515 1.00 78.37 56 GLU A CA 1
ATOM 433 C C . GLU A 1 58 ? 2.702 23.483 70.163 1.00 73.65 56 GLU A C 1
ATOM 434 O O . GLU A 1 58 ? 2.211 23.172 71.251 1.00 69.96 56 GLU A O 1
ATOM 440 N N . ALA A 1 59 ? 2.302 24.541 69.467 1.00 70.66 57 ALA A N 1
ATOM 441 C CA . ALA A 1 59 ? 1.258 25.419 69.956 1.00 72.56 57 ALA A CA 1
ATOM 442 C C . ALA A 1 59 ? 0.025 24.563 70.104 1.00 67.05 57 ALA A C 1
ATOM 443 O O . ALA A 1 59 ? -0.104 23.568 69.409 1.00 68.11 57 ALA A O 1
ATOM 445 N N . PRO A 1 60 ? -0.921 24.965 70.966 1.00 67.81 58 PRO A N 1
ATOM 446 C CA . PRO A 1 60 ? -0.914 26.161 71.814 1.00 69.51 58 PRO A CA 1
ATOM 447 C C . PRO A 1 60 ? -0.053 26.058 73.065 1.00 66.02 58 PRO A C 1
ATOM 448 O O . PRO A 1 60 ? 0.120 24.962 73.615 1.00 64.95 58 PRO A O 1
ATOM 452 N N . LEU A 1 61 ? 0.464 27.203 73.514 1.00 61.56 59 LEU A N 1
ATOM 453 C CA . LEU A 1 61 ? 1.275 27.272 74.730 1.00 66.30 59 LEU A CA 1
ATOM 454 C C . LEU A 1 61 ? 1.486 28.715 75.159 1.00 67.04 59 LEU A C 1
ATOM 455 O O . LEU A 1 61 ? 1.268 29.649 74.380 1.00 56.88 59 LEU A O 1
ATOM 460 N N . LYS A 1 62 ? 1.889 28.887 76.414 1.00 74.22 60 LYS A N 1
ATOM 461 C CA . LYS A 1 62 ? 2.136 30.209 76.985 1.00 75.71 60 LYS A CA 1
ATOM 462 C C . LYS A 1 62 ? 3.607 30.325 77.368 1.00 77.67 60 LYS A C 1
ATOM 463 O O . LYS A 1 62 ? 4.055 29.664 78.304 1.00 89.01 60 LYS A O 1
ATOM 469 N N . ILE A 1 63 ? 4.345 31.166 76.643 1.00 69.07 61 ILE A N 1
ATOM 470 C CA . ILE A 1 63 ? 5.774 31.378 76.878 1.00 59.74 61 ILE A CA 1
ATOM 471 C C . ILE A 1 63 ? 6.027 32.487 77.915 1.00 54.66 61 ILE A C 1
ATOM 472 O O . ILE A 1 63 ? 5.371 33.524 77.901 1.00 55.60 61 ILE A O 1
ATOM 477 N N . CYS A 1 64 ? 6.983 32.261 78.811 1.00 47.59 62 CYS A N 1
ATOM 478 C CA . CYS A 1 64 ? 7.294 33.223 79.862 1.00 48.50 62 CYS A CA 1
ATOM 479 C C . CYS A 1 64 ? 8.761 33.593 79.927 1.00 47.55 62 CYS A C 1
ATOM 480 O O . CYS A 1 64 ? 9.629 32.800 79.565 1.00 55.93 62 CYS A O 1
ATOM 483 N N . GLY A 1 65 ? 9.027 34.803 80.410 1.00 51.98 63 GLY A N 1
ATOM 484 C CA . GLY A 1 65 ? 10.392 35.285 80.538 1.00 54.36 63 GLY A CA 1
ATOM 485 C C . GLY A 1 65 ? 10.950 35.085 81.928 1.00 50.50 63 GLY A C 1
ATOM 486 O O . GLY A 1 65 ? 10.494 34.219 82.667 1.00 65.75 63 GLY A O 1
ATOM 487 N N . ASP A 1 66 ? 11.941 35.886 82.289 1.00 48.13 64 ASP A N 1
ATOM 488 C CA . ASP A 1 66 ? 12.568 35.762 83.597 1.00 50.10 64 ASP A CA 1
ATOM 489 C C . ASP A 1 66 ? 11.566 35.798 84.744 1.00 50.21 64 ASP A C 1
ATOM 490 O O . ASP A 1 66 ? 10.484 36.361 84.615 1.00 52.16 64 ASP A O 1
ATOM 495 N N . ILE A 1 67 ? 11.938 35.178 85.861 1.00 55.63 65 ILE A N 1
ATOM 496 C CA . ILE A 1 67 ? 11.111 35.138 87.066 1.00 57.57 65 ILE A CA 1
ATOM 497 C C . ILE A 1 67 ? 11.970 35.569 88.267 1.00 60.50 65 ILE A C 1
ATOM 498 O O . ILE A 1 67 ? 11.481 36.214 89.203 1.00 46.49 65 ILE A O 1
ATOM 503 N N . HIS A 1 68 ? 13.254 35.215 88.213 1.00 50.82 66 HIS A N 1
ATOM 504 C CA . HIS A 1 68 ? 14.207 35.550 89.257 1.00 54.66 66 HIS A CA 1
ATOM 505 C C . HIS A 1 68 ? 13.667 35.422 90.680 1.00 53.06 66 HIS A C 1
ATOM 506 O O . HIS A 1 68 ? 13.470 36.406 91.376 1.00 66.41 66 HIS A O 1
ATOM 513 N N . GLY A 1 69 ? 13.434 34.188 91.101 1.00 54.11 67 GLY A N 1
ATOM 514 C CA . GLY A 1 69 ? 12.966 33.911 92.449 1.00 55.04 67 GLY A CA 1
ATOM 515 C C . GLY A 1 69 ? 11.795 34.685 93.007 1.00 57.58 67 GLY A C 1
ATOM 516 O O . GLY A 1 69 ? 11.593 34.733 94.216 1.00 59.54 67 GLY A O 1
ATOM 517 N N . GLN A 1 70 ? 11.006 35.291 92.137 1.00 60.73 68 GLN A N 1
ATOM 518 C CA . GLN A 1 70 ? 9.857 36.042 92.604 1.00 61.33 68 GLN A CA 1
ATOM 519 C C . GLN A 1 70 ? 8.660 35.113 92.650 1.00 61.15 68 GLN A C 1
ATOM 520 O O . GLN A 1 70 ? 7.717 35.259 91.888 1.00 62.04 68 GLN A O 1
ATOM 526 N N . TYR A 1 71 ? 8.704 34.166 93.580 1.00 65.98 69 TYR A N 1
ATOM 527 C CA . TYR A 1 71 ? 7.644 33.178 93.743 1.00 60.83 69 TYR A CA 1
ATOM 528 C C . TYR A 1 71 ? 6.243 33.751 93.758 1.00 55.99 69 TYR A C 1
ATOM 529 O O . TYR A 1 71 ? 5.401 33.345 92.964 1.00 72.45 69 TYR A O 1
ATOM 538 N N . THR A 1 72 ? 5.988 34.690 94.661 1.00 62.47 70 THR A N 1
ATOM 539 C CA . THR A 1 72 ? 4.662 35.305 94.763 1.00 62.67 70 THR A CA 1
ATOM 540 C C . THR A 1 72 ? 4.102 35.692 93.397 1.00 61.07 70 THR A C 1
ATOM 541 O O . THR A 1 72 ? 2.902 35.563 93.138 1.00 62.98 70 THR A O 1
ATOM 545 N N . ASP A 1 73 ? 4.982 36.160 92.522 1.00 59.43 71 ASP A N 1
ATOM 546 C CA . ASP A 1 73 ? 4.567 36.554 91.183 1.00 62.37 71 ASP A CA 1
ATOM 547 C C . ASP A 1 73 ? 4.349 35.342 90.279 1.00 61.08 71 ASP A C 1
ATOM 548 O O . ASP A 1 73 ? 3.400 35.316 89.504 1.00 62.16 71 ASP A O 1
ATOM 553 N N . LEU A 1 74 ? 5.232 34.350 90.365 1.00 61.95 72 LEU A N 1
ATOM 554 C CA . LEU A 1 74 ? 5.105 33.155 89.539 1.00 56.78 72 LEU A CA 1
ATOM 555 C C . LEU A 1 74 ? 3.754 32.530 89.808 1.00 53.86 72 LEU A C 1
ATOM 556 O O . LEU A 1 74 ? 3.062 32.101 88.890 1.00 67.04 72 LEU A O 1
ATOM 561 N N . LEU A 1 75 ? 3.377 32.479 91.077 1.00 47.52 73 LEU A N 1
ATOM 562 C CA . LEU A 1 75 ? 2.073 31.935 91.444 1.00 54.06 73 LEU A CA 1
ATOM 563 C C . LEU A 1 75 ? 1.010 32.762 90.718 1.00 56.03 73 LEU A C 1
ATOM 564 O O . LEU A 1 75 ? 0.022 32.221 90.204 1.00 53.74 73 LEU A O 1
ATOM 569 N N . ARG A 1 76 ? 1.224 34.076 90.674 1.00 48.31 74 ARG A N 1
ATOM 570 C CA . ARG A 1 76 ? 0.292 34.966 89.991 1.00 52.13 74 ARG A CA 1
ATOM 571 C C . ARG A 1 76 ? 0.245 34.695 88.489 1.00 46.82 74 ARG A C 1
ATOM 572 O O . ARG A 1 76 ? -0.799 34.846 87.877 1.00 55.33 74 ARG A O 1
ATOM 580 N N . LEU A 1 77 ? 1.369 34.302 87.898 1.00 51.10 75 LEU A N 1
ATOM 581 C CA . LEU A 1 77 ? 1.409 34.000 86.473 1.00 55.07 75 LEU A CA 1
ATOM 582 C C . LEU A 1 77 ? 0.505 32.804 86.175 1.00 64.15 75 LEU A C 1
ATOM 583 O O . LEU A 1 77 ? -0.300 32.821 85.229 1.00 56.62 75 LEU A O 1
ATOM 588 N N . PHE A 1 78 ? 0.641 31.762 86.989 1.00 66.08 76 PHE A N 1
ATOM 589 C CA . PHE A 1 78 ? -0.163 30.563 86.810 1.00 68.17 76 PHE A CA 1
ATOM 590 C C . PHE A 1 78 ? -1.638 30.814 87.089 1.00 72.05 76 PHE A C 1
ATOM 591 O O . PHE A 1 78 ? -2.505 30.170 86.493 1.00 74.48 76 PHE A O 1
ATOM 599 N N . GLU A 1 79 ? -1.919 31.742 88.001 1.00 67.94 77 GLU A N 1
ATOM 600 C CA . GLU A 1 79 ? -3.296 32.088 88.338 1.00 63.92 77 GLU A CA 1
ATOM 601 C C . GLU A 1 79 ? -3.945 32.859 87.198 1.00 59.09 77 GLU A C 1
ATOM 602 O O . GLU A 1 79 ? -5.154 33.059 87.191 1.00 48.85 77 GLU A O 1
ATOM 608 N N . TYR A 1 80 ? -3.128 33.291 86.241 1.00 62.99 78 TYR A N 1
ATOM 609 C CA . TYR A 1 80 ? -3.610 34.059 85.104 1.00 66.41 78 TYR A CA 1
ATOM 610 C C . TYR A 1 80 ? -3.718 33.186 83.872 1.00 64.22 78 TYR A C 1
ATOM 611 O O . TYR A 1 80 ? -4.744 33.189 83.186 1.00 68.18 78 TYR A O 1
ATOM 620 N N . GLY A 1 81 ? -2.656 32.443 83.585 1.00 66.94 79 GLY A N 1
ATOM 621 C CA . GLY A 1 81 ? -2.680 31.569 82.427 1.00 70.99 79 GLY A CA 1
ATOM 622 C C . GLY A 1 81 ? -3.232 30.196 82.765 1.00 72.73 79 GLY A C 1
ATOM 623 O O . GLY A 1 81 ? -3.452 29.367 81.872 1.00 78.87 79 GLY A O 1
ATOM 624 N N . GLY A 1 82 ? -3.458 29.969 84.060 1.00 65.81 80 GLY A N 1
ATOM 625 C CA . GLY A 1 82 ? -3.989 28.708 84.530 1.00 60.48 80 GLY A CA 1
ATOM 626 C C . GLY A 1 82 ? -2.877 27.799 84.982 1.00 58.48 80 GLY A C 1
ATOM 627 O O . GLY A 1 82 ? -1.870 27.677 84.302 1.00 67.62 80 GLY A O 1
ATOM 628 N N . PHE A 1 83 ? -3.057 27.156 86.128 1.00 59.64 81 PHE A N 1
ATOM 629 C CA . PHE A 1 83 ? -2.048 26.242 86.639 1.00 59.94 81 PHE A CA 1
ATOM 630 C C . PHE A 1 83 ? -1.961 24.993 85.777 1.00 69.85 81 PHE A C 1
ATOM 631 O O . PHE A 1 83 ? -2.980 24.499 85.287 1.00 80.19 81 PHE A O 1
ATOM 639 N N . PRO A 1 84 ? -0.738 24.463 85.571 1.00 72.49 82 PRO A N 1
ATOM 640 C CA . PRO A 1 84 ? -0.582 23.254 84.754 1.00 63.77 82 PRO A CA 1
ATOM 641 C C . PRO A 1 84 ? -1.424 22.144 85.378 1.00 59.75 82 PRO A C 1
ATOM 642 O O . PRO A 1 84 ? -1.590 22.101 86.598 1.00 64.35 82 PRO A O 1
ATOM 646 N N . PRO A 1 85 ? -1.923 21.204 84.566 1.00 52.14 83 PRO A N 1
ATOM 647 C CA . PRO A 1 85 ? -1.778 21.074 83.121 1.00 57.00 83 PRO A CA 1
ATOM 648 C C . PRO A 1 85 ? -2.797 21.849 82.320 1.00 55.50 83 PRO A C 1
ATOM 649 O O . PRO A 1 85 ? -2.951 21.614 81.120 1.00 53.22 83 PRO A O 1
ATOM 653 N N . GLU A 1 86 ? -3.483 22.779 82.976 1.00 58.70 84 GLU A N 1
ATOM 654 C CA . GLU A 1 86 ? -4.510 23.577 82.304 1.00 64.35 84 GLU A CA 1
ATOM 655 C C . GLU A 1 86 ? -4.034 24.136 80.963 1.00 65.74 84 GLU A C 1
ATOM 656 O O . GLU A 1 86 ? -4.752 24.105 79.964 1.00 59.50 84 GLU A O 1
ATOM 662 N N . ALA A 1 87 ? -2.810 24.643 80.946 1.00 73.53 85 ALA A N 1
ATOM 663 C CA . ALA A 1 87 ? -2.239 25.195 79.727 1.00 71.10 85 ALA A CA 1
ATOM 664 C C . ALA A 1 87 ? -0.798 24.711 79.558 1.00 75.77 85 ALA A C 1
ATOM 665 O O . ALA A 1 87 ? -0.167 24.276 80.529 1.00 79.72 85 ALA A O 1
ATOM 667 N N . ASN A 1 88 ? -0.288 24.763 78.328 1.00 76.59 86 ASN A N 1
ATOM 668 C CA . ASN A 1 88 ? 1.083 24.343 78.067 1.00 75.35 86 ASN A CA 1
ATOM 669 C C . ASN A 1 88 ? 2.000 25.518 78.376 1.00 69.49 86 ASN A C 1
ATOM 670 O O . ASN A 1 88 ? 1.729 26.646 77.978 1.00 70.39 86 ASN A O 1
ATOM 675 N N . TYR A 1 89 ? 3.081 25.253 79.099 1.00 69.22 87 TYR A N 1
ATOM 676 C CA . TYR A 1 89 ? 4.028 26.304 79.460 1.00 62.40 87 TYR A CA 1
ATOM 677 C C . TYR A 1 89 ? 5.447 26.119 78.938 1.00 60.22 87 TYR A C 1
ATOM 678 O O . TYR A 1 89 ? 5.941 25.007 78.795 1.00 65.27 87 TYR A O 1
ATOM 687 N N . LEU A 1 90 ? 6.092 27.241 78.652 1.00 62.44 88 LEU A N 1
ATOM 688 C CA . LEU A 1 90 ? 7.469 27.266 78.177 1.00 53.08 88 LEU A CA 1
ATOM 689 C C . LEU A 1 90 ? 8.183 28.474 78.773 1.00 44.89 88 LEU A C 1
ATOM 690 O O . LEU A 1 90 ? 8.008 29.588 78.303 1.00 63.40 88 LEU A O 1
ATOM 695 N N . PHE A 1 91 ? 8.963 28.256 79.824 1.00 44.99 89 PHE A N 1
ATOM 696 C CA . PHE A 1 91 ? 9.696 29.346 80.460 1.00 48.92 89 PHE A CA 1
ATOM 697 C C . PHE A 1 91 ? 11.050 29.517 79.789 1.00 49.96 89 PHE A C 1
ATOM 698 O O . PHE A 1 91 ? 11.720 28.530 79.451 1.00 49.41 89 PHE A O 1
ATOM 706 N N . LEU A 1 92 ? 11.439 30.775 79.595 1.00 43.05 90 LEU A N 1
ATOM 707 C CA . LEU A 1 92 ? 12.683 31.100 78.920 1.00 42.58 90 LEU A CA 1
ATOM 708 C C . LEU A 1 92 ? 13.933 31.263 79.775 1.00 45.85 90 LEU A C 1
ATOM 709 O O . LEU A 1 92 ? 14.944 31.761 79.291 1.00 53.13 90 LEU A O 1
ATOM 714 N N . GLY A 1 93 ? 13.878 30.847 81.037 1.00 49.44 91 GLY A N 1
ATOM 715 C CA . GLY A 1 93 ? 15.059 30.933 81.887 1.00 43.26 91 GLY A CA 1
ATOM 716 C C . GLY A 1 93 ? 15.041 31.917 83.040 1.00 41.69 91 GLY A C 1
ATOM 717 O O . GLY A 1 93 ? 14.038 32.574 83.286 1.00 51.39 91 GLY A O 1
ATOM 718 N N . ASP A 1 94 ? 16.172 32.009 83.738 1.00 53.27 92 ASP A N 1
ATOM 719 C CA . ASP A 1 94 ? 16.359 32.917 84.866 1.00 49.24 92 ASP A CA 1
ATOM 720 C C . ASP A 1 94 ? 15.272 32.761 85.912 1.00 51.24 92 ASP A C 1
ATOM 721 O O . ASP A 1 94 ? 14.417 33.638 86.074 1.00 42.82 92 ASP A O 1
ATOM 726 N N . TYR A 1 95 ? 15.322 31.640 86.627 1.00 49.60 93 TYR A N 1
ATOM 727 C CA . TYR A 1 95 ? 14.342 31.350 87.661 1.00 43.91 93 TYR A CA 1
ATOM 728 C C . TYR A 1 95 ? 14.865 31.712 89.037 1.00 42.94 93 TYR A C 1
ATOM 729 O O . TYR A 1 95 ? 14.100 31.911 89.949 1.00 51.16 93 TYR A O 1
ATOM 738 N N . VAL A 1 96 ? 16.176 31.816 89.175 1.00 42.80 94 VAL A N 1
ATOM 739 C CA . VAL A 1 96 ? 16.782 32.133 90.455 1.00 49.67 94 VAL A CA 1
ATOM 740 C C . VAL A 1 96 ? 17.554 33.451 90.446 1.00 59.15 94 VAL A C 1
ATOM 741 O O . VAL A 1 96 ? 17.613 34.150 89.440 1.00 66.60 94 VAL A O 1
ATOM 745 N N . ASP A 1 97 ? 18.142 33.774 91.591 1.00 60.14 95 ASP A N 1
ATOM 746 C CA . ASP A 1 97 ? 18.905 35.002 91.792 1.00 62.29 95 ASP A CA 1
ATOM 747 C C . ASP A 1 97 ? 18.026 36.250 91.877 1.00 68.97 95 ASP A C 1
ATOM 748 O O . ASP A 1 97 ? 16.956 36.313 91.258 1.00 64.61 95 ASP A O 1
ATOM 753 N N . ARG A 1 98 ? 18.490 37.229 92.659 1.00 73.96 96 ARG A N 1
ATOM 754 C CA . ARG A 1 98 ? 17.799 38.501 92.856 1.00 75.47 96 ARG A CA 1
ATOM 755 C C . ARG A 1 98 ? 16.578 38.391 93.766 1.00 79.83 96 ARG A C 1
ATOM 756 O O . ARG A 1 98 ? 16.607 38.858 94.903 1.00 91.06 96 ARG A O 1
ATOM 764 N N . GLY A 1 99 ? 15.512 37.775 93.261 1.00 74.49 97 GLY A N 1
ATOM 765 C CA . GLY A 1 99 ? 14.288 37.621 94.032 1.00 79.02 97 GLY A CA 1
ATOM 766 C C . GLY A 1 99 ? 14.500 37.064 95.426 1.00 82.05 97 GLY A C 1
ATOM 767 O O . GLY A 1 99 ? 15.627 36.747 95.809 1.00 85.62 97 GLY A O 1
ATOM 768 N N . LYS A 1 100 ? 13.412 36.932 96.183 1.00 87.46 98 LYS A N 1
ATOM 769 C CA . LYS A 1 100 ? 13.477 36.418 97.553 1.00 80.67 98 LYS A CA 1
ATOM 770 C C . LYS A 1 100 ? 13.316 34.902 97.680 1.00 70.29 98 LYS A C 1
ATOM 771 O O . LYS A 1 100 ? 13.925 34.288 98.548 1.00 72.59 98 LYS A O 1
ATOM 777 N N . GLN A 1 101 ? 12.511 34.301 96.812 1.00 68.30 99 GLN A N 1
ATOM 778 C CA . GLN A 1 101 ? 12.270 32.864 96.869 1.00 64.44 99 GLN A CA 1
ATOM 779 C C . GLN A 1 101 ? 12.643 32.062 95.621 1.00 62.49 99 GLN A C 1
ATOM 780 O O . GLN A 1 101 ? 11.774 31.593 94.895 1.00 60.23 99 GLN A O 1
ATOM 786 N N . SER A 1 102 ? 13.937 31.883 95.389 1.00 60.72 100 SER A N 1
ATOM 787 C CA . SER A 1 102 ? 14.396 31.120 94.238 1.00 52.12 100 SER A CA 1
ATOM 788 C C . SER A 1 102 ? 14.052 29.671 94.479 1.00 53.26 100 SER A C 1
ATOM 789 O O . SER A 1 102 ? 13.626 28.967 93.571 1.00 65.15 100 SER A O 1
ATOM 792 N N . LEU A 1 103 ? 14.237 29.232 95.717 1.00 52.78 101 LEU A N 1
ATOM 793 C CA . LEU A 1 103 ? 13.963 27.851 96.095 1.00 58.67 101 LEU A CA 1
ATOM 794 C C . LEU A 1 103 ? 12.522 27.461 95.824 1.00 56.70 101 LEU A C 1
ATOM 795 O O . LEU A 1 103 ? 12.262 26.483 95.136 1.00 64.29 101 LEU A O 1
ATOM 800 N N . GLU A 1 104 ? 11.585 28.230 96.362 1.00 54.63 102 GLU A N 1
ATOM 801 C CA . GLU A 1 104 ? 10.176 27.942 96.147 1.00 59.37 102 GLU A CA 1
ATOM 802 C C . GLU A 1 104 ? 9.880 27.942 94.654 1.00 59.80 102 GLU A C 1
ATOM 803 O O . GLU A 1 104 ? 9.199 27.060 94.137 1.00 68.66 102 GLU A O 1
ATOM 809 N N . THR A 1 105 ? 10.403 28.946 93.968 1.00 55.51 103 THR A N 1
ATOM 810 C CA . THR A 1 105 ? 10.174 29.115 92.545 1.00 56.20 103 THR A CA 1
ATOM 811 C C . THR A 1 105 ? 10.677 27.995 91.647 1.00 58.45 103 THR A C 1
ATOM 812 O O . THR A 1 105 ? 9.937 27.488 90.804 1.00 63.36 103 THR A O 1
ATOM 816 N N . ILE A 1 106 ? 11.940 27.618 91.807 1.00 57.37 104 ILE A N 1
ATOM 817 C CA . ILE A 1 106 ? 12.513 26.563 90.979 1.00 50.92 104 ILE A CA 1
ATOM 818 C C . ILE A 1 106 ? 11.873 25.217 91.279 1.00 52.81 104 ILE A C 1
ATOM 819 O O . ILE A 1 106 ? 11.478 24.503 90.358 1.00 56.70 104 ILE A O 1
ATOM 824 N N . CYS A 1 107 ? 11.759 24.877 92.563 1.00 51.38 105 CYS A N 1
ATOM 825 C CA . CYS A 1 107 ? 11.144 23.614 92.975 1.00 46.42 105 CYS A CA 1
ATOM 826 C C . CYS A 1 107 ? 9.795 23.396 92.309 1.00 45.09 105 CYS A C 1
ATOM 827 O O . CYS A 1 107 ? 9.553 22.350 91.720 1.00 50.38 105 CYS A O 1
ATOM 830 N N . LEU A 1 108 ? 8.919 24.388 92.397 1.00 50.02 106 LEU A N 1
ATOM 831 C CA . LEU A 1 108 ? 7.603 24.287 91.775 1.00 55.46 106 LEU A CA 1
ATOM 832 C C . LEU A 1 108 ? 7.735 24.058 90.271 1.00 53.48 106 LEU A C 1
ATOM 833 O O . LEU A 1 108 ? 7.040 23.225 89.694 1.00 49.35 106 LEU A O 1
ATOM 838 N N . LEU A 1 109 ? 8.624 24.816 89.641 1.00 51.75 107 LEU A N 1
ATOM 839 C CA . LEU A 1 109 ? 8.841 24.692 88.217 1.00 46.88 107 LEU A CA 1
ATOM 840 C C . LEU A 1 109 ? 9.273 23.264 87.898 1.00 57.79 107 LEU A C 1
ATOM 841 O O . LEU A 1 109 ? 8.670 22.602 87.039 1.00 65.28 107 LEU A O 1
ATOM 846 N N . LEU A 1 110 ? 10.310 22.785 88.590 1.00 53.94 108 LEU A N 1
ATOM 847 C CA . LEU A 1 110 ? 10.812 21.427 88.361 1.00 54.66 108 LEU A CA 1
ATOM 848 C C . LEU A 1 110 ? 9.718 20.399 88.653 1.00 59.71 108 LEU A C 1
ATOM 849 O O . LEU A 1 110 ? 9.500 19.478 87.858 1.00 61.53 108 LEU A O 1
ATOM 854 N N . ALA A 1 111 ? 9.026 20.571 89.782 1.00 57.30 109 ALA A N 1
ATOM 855 C CA . ALA A 1 111 ? 7.937 19.676 90.169 1.00 53.34 109 ALA A CA 1
ATOM 856 C C . ALA A 1 111 ? 6.964 19.519 89.000 1.00 50.95 109 ALA A C 1
ATOM 857 O O . ALA A 1 111 ? 6.657 18.400 88.578 1.00 46.16 109 ALA A O 1
ATOM 859 N N . TYR A 1 112 ? 6.487 20.644 88.477 1.00 50.22 110 TYR A N 1
ATOM 860 C CA . TYR A 1 112 ? 5.571 20.629 87.349 1.00 46.40 110 TYR A CA 1
ATOM 861 C C . TYR A 1 112 ? 6.227 19.999 86.133 1.00 51.41 110 TYR A C 1
ATOM 862 O O . TYR A 1 112 ? 5.555 19.386 85.303 1.00 47.02 110 TYR A O 1
ATOM 871 N N . LYS A 1 113 ? 7.542 20.153 86.022 1.00 50.04 111 LYS A N 1
ATOM 872 C CA . LYS A 1 113 ? 8.249 19.576 84.890 1.00 61.39 111 LYS A CA 1
ATOM 873 C C . LYS A 1 113 ? 8.146 18.057 84.961 1.00 64.88 111 LYS A C 1
ATOM 874 O O . LYS A 1 113 ? 8.060 17.365 83.933 1.00 58.50 111 LYS A O 1
ATOM 880 N N . ILE A 1 114 ? 8.135 17.547 86.188 1.00 67.50 112 ILE A N 1
ATOM 881 C CA . ILE A 1 114 ? 8.050 16.113 86.420 1.00 60.73 112 ILE A CA 1
ATOM 882 C C . ILE A 1 114 ? 6.622 15.622 86.222 1.00 55.44 112 ILE A C 1
ATOM 883 O O . ILE A 1 114 ? 6.388 14.673 85.473 1.00 55.36 112 ILE A O 1
ATOM 888 N N . LYS A 1 115 ? 5.671 16.277 86.881 1.00 51.84 113 LYS A N 1
ATOM 889 C CA . LYS A 1 115 ? 4.262 15.912 86.757 1.00 54.23 113 LYS A CA 1
ATOM 890 C C . LYS A 1 115 ? 3.749 15.877 85.303 1.00 53.53 113 LYS A C 1
ATOM 891 O O . LYS A 1 115 ? 3.145 14.893 84.874 1.00 59.65 113 LYS A O 1
ATOM 897 N N . TYR A 1 116 ? 3.989 16.946 84.551 1.00 50.79 114 TYR A N 1
ATOM 898 C CA . TYR A 1 116 ? 3.547 17.021 83.162 1.00 57.07 114 TYR A CA 1
ATOM 899 C C . TYR A 1 116 ? 4.750 17.308 82.269 1.00 62.60 114 TYR A C 1
ATOM 900 O O . TYR A 1 116 ? 4.873 18.395 81.702 1.00 59.54 114 TYR A O 1
ATOM 909 N N . PRO A 1 117 ? 5.648 16.319 82.126 1.00 62.85 115 PRO A N 1
ATOM 910 C CA . PRO A 1 117 ? 6.874 16.391 81.324 1.00 61.18 115 PRO A CA 1
ATOM 911 C C . PRO A 1 117 ? 6.710 16.651 79.831 1.00 64.64 115 PRO A C 1
ATOM 912 O O . PRO A 1 117 ? 7.701 16.921 79.140 1.00 65.95 115 PRO A O 1
ATOM 916 N N . GLU A 1 118 ? 5.480 16.587 79.329 1.00 61.11 116 GLU A N 1
ATOM 917 C CA . GLU A 1 118 ? 5.257 16.814 77.903 1.00 65.42 116 GLU A CA 1
ATOM 918 C C . GLU A 1 118 ? 4.403 18.049 77.647 1.00 69.00 116 GLU A C 1
ATOM 919 O O . GLU A 1 118 ? 4.075 18.370 76.486 1.00 68.32 116 GLU A O 1
ATOM 925 N N . ASN A 1 119 ? 4.043 18.735 78.732 1.00 62.30 117 ASN A N 1
ATOM 926 C CA . ASN A 1 119 ? 3.228 19.944 78.632 1.00 70.09 117 ASN A CA 1
ATOM 927 C C . ASN A 1 119 ? 3.901 21.101 79.368 1.00 64.54 117 ASN A C 1
ATOM 928 O O . ASN A 1 119 ? 3.426 22.246 79.355 1.00 51.29 117 ASN A O 1
ATOM 933 N N . PHE A 1 120 ? 5.013 20.781 80.015 1.00 55.63 118 PHE A N 1
ATOM 934 C CA . PHE A 1 120 ? 5.756 21.756 80.784 1.00 47.77 118 PHE A CA 1
ATOM 935 C C . PHE A 1 120 ? 7.220 21.771 80.362 1.00 56.14 118 PHE A C 1
ATOM 936 O O . PHE A 1 120 ? 7.868 20.723 80.285 1.00 58.01 118 PHE A O 1
ATOM 944 N N . PHE A 1 121 ? 7.759 22.961 80.126 1.00 56.28 119 PHE A N 1
ATOM 945 C CA . PHE A 1 121 ? 9.143 23.072 79.692 1.00 51.43 119 PHE A CA 1
ATOM 946 C C . PHE A 1 121 ? 9.913 24.221 80.297 1.00 49.00 119 PHE A C 1
ATOM 947 O O . PHE A 1 121 ? 9.366 25.298 80.534 1.00 53.65 119 PHE A O 1
ATOM 955 N N . LEU A 1 122 ? 11.189 23.972 80.564 1.00 37.99 120 LEU A N 1
ATOM 956 C CA . LEU A 1 122 ? 12.058 24.986 81.131 1.00 44.07 120 LEU A CA 1
ATOM 957 C C . LEU A 1 122 ? 13.327 25.072 80.284 1.00 45.68 120 LEU A C 1
ATOM 958 O O . LEU A 1 122 ? 13.940 24.063 79.951 1.00 48.58 120 LEU A O 1
ATOM 963 N N . LEU A 1 123 ? 13.700 26.279 79.898 1.00 42.25 121 LEU A N 1
ATOM 964 C CA . LEU A 1 123 ? 14.920 26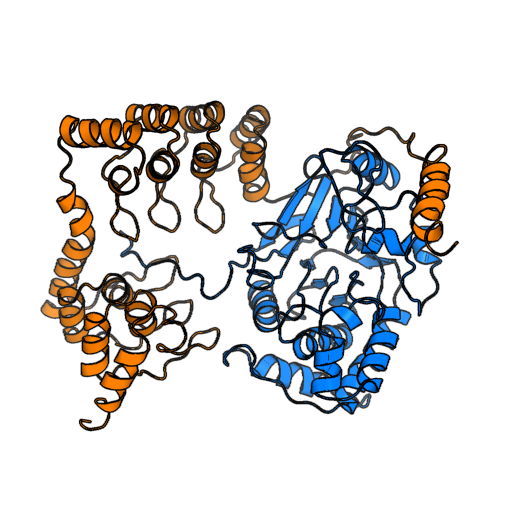.446 79.141 1.00 45.05 121 LEU A CA 1
ATOM 965 C C . LEU A 1 123 ? 15.940 26.986 80.136 1.00 46.76 121 LEU A C 1
ATOM 966 O O . LEU A 1 123 ? 15.602 27.337 81.261 1.00 40.92 121 LEU A O 1
ATOM 971 N N . ARG A 1 124 ? 17.191 27.060 79.718 1.00 46.88 122 ARG A N 1
ATOM 972 C CA . ARG A 1 124 ? 18.246 27.550 80.586 1.00 40.70 122 ARG A CA 1
ATOM 973 C C . ARG A 1 124 ? 18.497 29.048 80.432 1.00 41.56 122 ARG A C 1
ATOM 974 O O . ARG A 1 124 ? 18.712 29.550 79.331 1.00 43.05 122 ARG A O 1
ATOM 982 N N . GLY A 1 125 ? 18.459 29.766 81.545 1.00 43.46 123 GLY A N 1
ATOM 983 C CA . GLY A 1 125 ? 18.727 31.192 81.504 1.00 39.03 123 GLY A CA 1
ATOM 984 C C . GLY A 1 125 ? 20.182 31.347 81.859 1.00 37.50 123 GLY A C 1
ATOM 985 O O . GLY A 1 125 ? 20.813 30.370 82.227 1.00 56.48 123 GLY A O 1
ATOM 986 N N . ASN A 1 126 ? 20.730 32.548 81.751 1.00 48.99 124 ASN A N 1
ATOM 987 C CA . ASN A 1 126 ? 22.137 32.747 82.069 1.00 56.40 124 ASN A CA 1
ATOM 988 C C . ASN A 1 126 ? 22.395 32.581 83.567 1.00 59.57 124 ASN A C 1
ATOM 989 O O . ASN A 1 126 ? 23.538 32.424 83.999 1.00 64.97 124 ASN A O 1
ATOM 994 N N . HIS A 1 127 ? 21.330 32.609 84.359 1.00 54.84 125 HIS A N 1
ATOM 995 C CA . HIS A 1 127 ? 21.458 32.441 85.802 1.00 59.62 125 HIS A CA 1
ATOM 996 C C . HIS A 1 127 ? 21.379 30.958 86.216 1.00 62.43 125 HIS A C 1
ATOM 997 O O . HIS A 1 127 ? 21.208 30.608 87.385 1.00 59.05 125 HIS A O 1
ATOM 1004 N N . GLU A 1 128 ? 21.512 30.086 85.232 1.00 59.84 126 GLU A N 1
ATOM 1005 C CA . GLU A 1 128 ? 21.488 28.663 85.478 1.00 56.48 126 GLU A CA 1
ATOM 1006 C C . GLU A 1 128 ? 22.910 28.113 85.296 1.00 58.34 126 GLU A C 1
ATOM 1007 O O . GLU A 1 128 ? 23.133 27.047 84.703 1.00 38.63 126 GLU A O 1
ATOM 1013 N N . CYS A 1 129 ? 23.869 28.875 85.815 1.00 55.77 127 CYS A N 1
ATOM 1014 C CA . CYS A 1 129 ? 25.277 28.514 85.770 1.00 58.65 127 CYS A CA 1
ATOM 1015 C C . CYS A 1 129 ? 25.809 28.815 87.148 1.00 64.25 127 CYS A C 1
ATOM 1016 O O . CYS A 1 129 ? 25.608 29.912 87.662 1.00 71.63 127 CYS A O 1
ATOM 1019 N N . ALA A 1 130 ? 26.479 27.844 87.754 1.00 71.38 128 ALA A N 1
ATOM 1020 C CA . ALA A 1 130 ? 27.038 28.042 89.085 1.00 72.10 128 ALA A CA 1
ATOM 1021 C C . ALA A 1 130 ? 27.886 29.303 89.080 1.00 69.62 128 ALA A C 1
ATOM 1022 O O . ALA A 1 130 ? 27.939 30.045 90.063 1.00 60.65 128 ALA A O 1
ATOM 1024 N N . SER A 1 131 ? 28.532 29.533 87.943 1.00 77.41 129 SER A N 1
ATOM 1025 C CA . SER A 1 131 ? 29.402 30.684 87.739 1.00 78.08 129 SER A CA 1
ATOM 1026 C C . SER A 1 131 ? 28.796 32.016 88.177 1.00 73.36 129 SER A C 1
ATOM 1027 O O . SER A 1 131 ? 29.487 32.878 88.710 1.00 69.56 129 SER A O 1
ATOM 1030 N N . ILE A 1 132 ? 27.499 32.189 87.973 1.00 73.30 130 ILE A N 1
ATOM 1031 C CA . ILE A 1 132 ? 26.890 33.447 88.352 1.00 74.48 130 ILE A CA 1
ATOM 1032 C C . ILE A 1 132 ? 25.813 33.453 89.448 1.00 75.88 130 ILE A C 1
ATOM 1033 O O . ILE A 1 132 ? 25.685 34.441 90.178 1.00 66.03 130 ILE A O 1
ATOM 1038 N N . ASN A 1 133 ? 25.028 32.387 89.578 1.00 72.31 131 ASN A N 1
ATOM 1039 C CA . ASN A 1 133 ? 24.021 32.403 90.637 1.00 74.41 131 ASN A CA 1
ATOM 1040 C C . ASN A 1 133 ? 24.682 32.210 91.988 1.00 69.27 131 ASN A C 1
ATOM 1041 O O . ASN A 1 133 ? 24.030 32.208 93.031 1.00 70.98 131 ASN A O 1
ATOM 1046 N N . ARG A 1 134 ? 25.999 32.071 91.952 1.00 71.24 132 ARG A N 1
ATOM 1047 C CA . ARG A 1 134 ? 26.804 31.942 93.158 1.00 71.33 132 ARG A CA 1
ATOM 1048 C C . ARG A 1 134 ? 26.956 33.367 93.689 1.00 69.10 132 ARG A C 1
ATOM 1049 O O . ARG A 1 134 ? 26.936 33.618 94.893 1.00 64.05 132 ARG A O 1
ATOM 1057 N N . ILE A 1 135 ? 27.082 34.294 92.746 1.00 69.17 133 ILE A N 1
ATOM 1058 C CA . ILE A 1 135 ? 27.259 35.707 93.028 1.00 67.73 133 ILE A CA 1
ATOM 1059 C C . ILE A 1 135 ? 25.949 36.471 93.237 1.00 74.91 133 ILE A C 1
ATOM 1060 O O . ILE A 1 135 ? 25.945 37.529 93.865 1.00 79.13 133 ILE A O 1
ATOM 1065 N N . TYR A 1 136 ? 24.835 35.949 92.730 1.00 80.40 134 TYR A N 1
ATOM 1066 C CA . TYR A 1 136 ? 23.572 36.666 92.853 1.00 80.08 134 TYR A CA 1
ATOM 1067 C C . TYR A 1 136 ? 22.490 36.156 93.800 1.00 80.75 134 TYR A C 1
ATOM 1068 O O . TYR A 1 136 ? 21.307 36.256 93.485 1.00 80.38 134 TYR A O 1
ATOM 1077 N N . GLY A 1 137 ? 22.887 35.619 94.953 1.00 82.68 135 GLY A N 1
ATOM 1078 C CA . GLY A 1 137 ? 21.914 35.172 95.939 1.00 77.23 135 GLY A CA 1
ATOM 1079 C C . GLY A 1 137 ? 21.415 33.737 95.999 1.00 78.13 135 GLY A C 1
ATOM 1080 O O . GLY A 1 137 ? 21.081 33.274 97.084 1.00 86.17 135 GLY A O 1
ATOM 1081 N N . PHE A 1 138 ? 21.346 33.024 94.878 1.00 68.27 136 PHE A N 1
ATOM 1082 C CA . PHE A 1 138 ? 20.843 31.659 94.926 1.00 56.15 136 PHE A CA 1
ATOM 1083 C C . PHE A 1 138 ? 21.719 30.778 95.787 1.00 62.90 136 PHE A C 1
ATOM 1084 O O . PHE A 1 138 ? 21.222 29.901 96.478 1.00 73.61 136 PHE A O 1
ATOM 1092 N N . TYR A 1 139 ? 23.025 31.013 95.744 1.00 67.16 137 TYR A N 1
ATOM 1093 C CA . TYR A 1 139 ? 23.968 30.244 96.551 1.00 60.60 137 TYR A CA 1
ATOM 1094 C C . TYR A 1 139 ? 23.639 30.468 98.021 1.00 55.80 137 TYR A C 1
ATOM 1095 O O . TYR A 1 139 ? 23.476 29.530 98.780 1.00 64.20 137 TYR A O 1
ATOM 1104 N N . ASP A 1 140 ? 23.555 31.732 98.412 1.00 61.43 138 ASP A N 1
ATOM 1105 C CA . ASP A 1 140 ? 23.251 32.097 99.784 1.00 64.56 138 ASP A CA 1
ATOM 1106 C C . ASP A 1 140 ? 21.884 31.581 100.229 1.00 68.63 138 ASP A C 1
ATOM 1107 O O . ASP A 1 140 ? 21.736 31.138 101.360 1.00 73.22 138 ASP A O 1
ATOM 1112 N N . GLU A 1 141 ? 20.887 31.634 99.349 1.00 67.03 139 GLU A N 1
ATOM 1113 C CA . GLU A 1 141 ? 19.557 31.167 99.710 1.00 64.20 139 GLU A CA 1
ATOM 1114 C C . GLU A 1 141 ? 19.548 29.656 99.887 1.00 66.24 139 GLU A C 1
ATOM 1115 O O . GLU A 1 141 ? 18.683 29.111 100.571 1.00 80.77 139 GLU A O 1
ATOM 1121 N N . CYS A 1 142 ? 20.500 28.973 99.263 1.00 61.73 140 CYS A N 1
ATOM 1122 C CA . CYS A 1 142 ? 20.585 27.523 99.403 1.00 66.62 140 CYS A CA 1
ATOM 1123 C C . CYS A 1 142 ? 21.290 27.207 100.722 1.00 62.60 140 CYS A C 1
ATOM 1124 O O . CYS A 1 142 ? 20.761 26.527 101.593 1.00 58.09 140 CYS A O 1
ATOM 1127 N N . LYS A 1 143 ? 22.498 27.727 100.852 1.00 65.93 141 LYS A N 1
ATOM 1128 C CA . LYS A 1 143 ? 23.313 27.511 102.027 1.00 71.54 141 LYS A CA 1
ATOM 1129 C C . LYS A 1 143 ? 22.602 28.015 103.262 1.00 65.00 141 LYS A C 1
ATOM 1130 O O . LYS A 1 143 ? 22.860 27.541 104.361 1.00 74.28 141 LYS A O 1
ATOM 1136 N N . ARG A 1 144 ? 21.701 28.970 103.071 1.00 69.04 142 ARG A N 1
ATOM 1137 C CA . ARG A 1 144 ? 20.952 29.568 104.177 1.00 73.23 142 ARG A CA 1
ATOM 1138 C C . ARG A 1 144 ? 19.920 28.601 104.734 1.00 72.65 142 ARG A C 1
ATOM 1139 O O . ARG A 1 144 ? 19.707 28.528 105.944 1.00 74.44 142 ARG A O 1
ATOM 1147 N N . ARG A 1 145 ? 19.281 27.855 103.842 1.00 68.64 143 ARG A N 1
ATOM 1148 C CA . ARG A 1 145 ? 18.262 26.898 104.241 1.00 67.50 143 ARG A CA 1
ATOM 1149 C C . ARG A 1 145 ? 18.710 25.437 104.170 1.00 70.40 143 ARG A C 1
ATOM 1150 O O . ARG A 1 145 ? 17.999 24.538 104.627 1.00 71.30 143 ARG A O 1
ATOM 1158 N N . PHE A 1 146 ? 19.883 25.196 103.595 1.00 72.02 144 PHE A N 1
ATOM 1159 C CA . PHE A 1 146 ? 20.390 23.839 103.480 1.00 72.51 144 PHE A CA 1
ATOM 1160 C C . PHE A 1 146 ? 21.914 23.783 103.551 1.00 78.30 144 PHE A C 1
ATOM 1161 O O . PHE A 1 146 ? 22.511 24.039 104.599 1.00 84.82 144 PHE A O 1
ATOM 1169 N N . ASN A 1 147 ? 22.537 23.439 102.430 1.00 76.37 145 ASN A N 1
ATOM 1170 C CA . ASN A 1 147 ? 23.984 23.350 102.357 1.00 70.30 145 ASN A CA 1
ATOM 1171 C C . ASN A 1 147 ? 24.503 23.499 100.927 1.00 69.21 145 ASN A C 1
ATOM 1172 O O . ASN A 1 147 ? 23.773 23.341 99.947 1.00 70.61 145 ASN A O 1
ATOM 1177 N N . ILE A 1 148 ? 25.790 23.788 100.824 1.00 70.66 146 ILE A N 1
ATOM 1178 C CA . ILE A 1 148 ? 26.447 23.967 99.540 1.00 70.61 146 ILE A CA 1
ATOM 1179 C C . ILE A 1 148 ? 26.268 22.756 98.619 1.00 70.76 146 ILE A C 1
ATOM 1180 O O . ILE A 1 148 ? 26.308 22.893 97.395 1.00 69.97 146 ILE A O 1
ATOM 1185 N N . LYS A 1 149 ? 26.077 21.574 99.200 1.00 68.84 147 LYS A N 1
ATOM 1186 C CA . LYS A 1 149 ? 25.923 20.377 98.391 1.00 69.63 147 LYS A CA 1
ATOM 1187 C C . LYS A 1 149 ? 24.570 20.363 97.706 1.00 70.15 147 LYS A C 1
ATOM 1188 O O . LYS A 1 149 ? 24.445 19.907 96.556 1.00 59.70 147 LYS A O 1
ATOM 1194 N N . LEU A 1 150 ? 23.554 20.860 98.405 1.00 65.52 148 LEU A N 1
ATOM 1195 C CA . LEU A 1 150 ? 22.236 20.897 97.800 1.00 68.36 148 LEU A CA 1
ATOM 1196 C C . LEU A 1 150 ? 22.371 21.823 96.609 1.00 66.00 148 LEU A C 1
ATOM 1197 O O . LEU A 1 150 ? 21.771 21.613 95.557 1.00 60.61 148 LEU A O 1
ATOM 1202 N N . TRP A 1 151 ? 23.179 22.857 96.793 1.00 59.36 149 TRP A N 1
ATOM 1203 C CA . TRP A 1 151 ? 23.430 23.817 95.731 1.00 64.81 149 TRP A CA 1
ATOM 1204 C C . TRP A 1 151 ? 24.046 23.115 94.534 1.00 59.43 149 TRP A C 1
ATOM 1205 O O . TRP A 1 151 ? 23.601 23.290 93.409 1.00 67.81 149 TRP A O 1
ATOM 1216 N N . LYS A 1 152 ? 25.071 22.313 94.788 1.00 59.83 150 LYS A N 1
ATOM 1217 C CA . LYS A 1 152 ? 25.752 21.612 93.719 1.00 55.99 150 LYS A CA 1
ATOM 1218 C C . LYS A 1 152 ? 24.833 20.653 92.998 1.00 53.79 150 LYS A C 1
ATOM 1219 O O . LYS A 1 152 ? 25.040 20.363 91.828 1.00 56.49 150 LYS A O 1
ATOM 1225 N N . THR A 1 153 ? 23.798 20.177 93.678 1.00 55.60 151 THR A N 1
ATOM 1226 C CA . THR A 1 153 ? 22.865 19.255 93.039 1.00 55.66 151 THR A CA 1
ATOM 1227 C C . THR A 1 153 ? 22.031 20.025 92.035 1.00 57.90 151 THR A C 1
ATOM 1228 O O . THR A 1 153 ? 21.706 19.509 90.972 1.00 65.91 151 THR A O 1
ATOM 1232 N N . PHE A 1 154 ? 21.677 21.260 92.385 1.00 61.27 152 PHE A N 1
ATOM 1233 C CA . PHE A 1 154 ? 20.900 22.128 91.491 1.00 61.98 152 PHE A CA 1
ATOM 1234 C C . PHE A 1 154 ? 21.782 22.407 90.289 1.00 59.20 152 PHE A C 1
ATOM 1235 O O . PHE A 1 154 ? 21.317 22.433 89.154 1.00 56.87 152 PHE A O 1
ATOM 1243 N N . THR A 1 155 ? 23.066 22.616 90.566 1.00 59.00 153 THR A N 1
ATOM 1244 C CA . THR A 1 155 ? 24.051 22.896 89.537 1.00 58.01 153 THR A CA 1
ATOM 1245 C C . THR A 1 155 ? 24.050 21.762 88.525 1.00 55.88 153 THR A C 1
ATOM 1246 O O . THR A 1 155 ? 23.981 21.988 87.319 1.00 59.90 153 THR A O 1
ATOM 1250 N N . ASP A 1 156 ? 24.113 20.532 89.016 1.00 65.28 154 ASP A N 1
ATOM 1251 C CA . ASP A 1 156 ? 24.124 19.384 88.120 1.00 69.84 154 ASP A CA 1
ATOM 1252 C C . ASP A 1 156 ? 22.843 19.348 87.299 1.00 62.64 154 ASP A C 1
ATOM 1253 O O . ASP A 1 156 ? 22.818 18.838 86.186 1.00 56.10 154 ASP A O 1
ATOM 1258 N N . CYS A 1 157 ? 21.775 19.906 87.852 1.00 63.89 155 CYS A N 1
ATOM 1259 C CA . CYS A 1 157 ? 20.494 19.912 87.165 1.00 62.71 155 CYS A CA 1
ATOM 1260 C C . CYS A 1 157 ? 20.479 20.972 86.079 1.00 64.98 155 CYS A C 1
ATOM 1261 O O . CYS A 1 157 ? 20.274 20.649 84.903 1.00 63.95 155 CYS A O 1
ATOM 1264 N N . PHE A 1 158 ? 20.705 22.229 86.471 1.00 58.42 156 PHE A N 1
ATOM 1265 C CA . PHE A 1 158 ? 20.704 23.339 85.522 1.00 55.54 156 PHE A CA 1
ATOM 1266 C C . PHE A 1 158 ? 21.583 23.018 84.325 1.00 55.92 156 PHE A C 1
ATOM 1267 O O . PHE A 1 158 ? 21.274 23.410 83.198 1.00 45.21 156 PHE A O 1
ATOM 1275 N N . ASN A 1 159 ? 22.673 22.301 84.588 1.00 49.73 157 ASN A N 1
ATOM 1276 C CA . ASN A 1 159 ? 23.623 21.914 83.556 1.00 50.25 157 ASN A CA 1
ATOM 1277 C C . ASN A 1 159 ? 22.994 20.995 82.508 1.00 57.48 157 ASN A C 1
ATOM 1278 O O . ASN A 1 159 ? 23.595 20.750 81.455 1.00 59.97 157 ASN A O 1
ATOM 1283 N N . CYS A 1 160 ? 21.797 20.487 82.792 1.00 52.01 158 CYS A N 1
ATOM 1284 C CA . CYS A 1 160 ? 21.124 19.589 81.860 1.00 56.90 158 CYS A CA 1
ATOM 1285 C C . CYS A 1 160 ? 19.936 20.217 81.134 1.00 53.40 158 CYS A C 1
ATOM 1286 O O . CYS A 1 160 ? 19.320 19.590 80.263 1.00 44.81 158 CYS A O 1
ATOM 1289 N N . LEU A 1 161 ? 19.620 21.455 81.482 1.00 43.29 159 LEU A N 1
ATOM 1290 C CA . LEU A 1 161 ? 18.500 22.125 80.864 1.00 42.27 159 LEU A CA 1
ATOM 1291 C C . LEU A 1 161 ? 18.657 22.260 79.368 1.00 46.60 159 LEU A C 1
ATOM 1292 O O . LEU A 1 161 ? 19.769 22.265 78.851 1.00 45.09 159 LEU A O 1
ATOM 1297 N N . PRO A 1 162 ? 17.530 22.323 78.644 1.00 54.41 160 PRO A N 1
ATOM 1298 C CA . PRO A 1 162 ? 17.540 22.474 77.188 1.00 58.22 160 PRO A CA 1
ATOM 1299 C C . PRO A 1 162 ? 18.045 23.900 76.926 1.00 63.34 160 PRO A C 1
ATOM 1300 O O . PRO A 1 162 ? 18.047 24.747 77.831 1.00 52.86 160 PRO A O 1
ATOM 1304 N N . ILE A 1 163 ? 18.466 24.175 75.699 1.00 62.45 161 ILE A N 1
ATOM 1305 C CA . ILE A 1 163 ? 18.978 25.499 75.384 1.00 53.74 161 ILE A CA 1
ATOM 1306 C C . ILE A 1 163 ? 18.046 26.330 74.515 1.00 42.34 161 ILE A C 1
ATOM 1307 O O . ILE A 1 163 ? 18.058 27.544 74.586 1.00 51.71 161 ILE A O 1
ATOM 1312 N N . ALA A 1 164 ? 17.212 25.676 73.723 1.00 41.05 162 ALA A N 1
ATOM 1313 C CA . ALA A 1 164 ? 16.301 26.390 72.848 1.00 40.95 1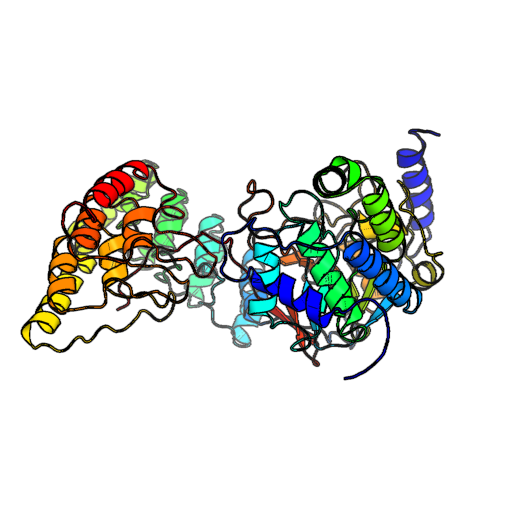62 ALA A CA 1
ATOM 1314 C C . ALA A 1 164 ? 15.062 25.573 72.531 1.00 43.62 162 ALA A C 1
ATOM 1315 O O . ALA A 1 164 ? 14.980 24.394 72.881 1.00 53.02 162 ALA A O 1
ATOM 1317 N N . ALA A 1 165 ? 14.104 26.209 71.864 1.00 41.44 163 ALA A N 1
ATOM 1318 C CA . ALA A 1 165 ? 12.862 25.554 71.498 1.00 40.21 163 ALA A CA 1
ATOM 1319 C C . ALA A 1 165 ? 12.308 26.180 70.246 1.00 47.11 163 ALA A C 1
ATOM 1320 O O . ALA A 1 165 ? 12.451 27.376 70.051 1.00 54.02 163 ALA A O 1
ATOM 1322 N N . ILE A 1 166 ? 11.675 25.375 69.399 1.00 56.11 164 ILE A N 1
ATOM 1323 C CA . ILE A 1 166 ? 11.090 25.878 68.161 1.00 56.45 164 ILE A CA 1
ATOM 1324 C C . ILE A 1 166 ? 9.640 25.452 68.089 1.00 61.57 164 ILE A C 1
ATOM 1325 O O . ILE A 1 166 ? 9.348 24.262 67.973 1.00 63.90 164 ILE A O 1
ATOM 1330 N N . VAL A 1 167 ? 8.738 26.427 68.160 1.00 66.90 165 VAL A N 1
ATOM 1331 C CA . VAL A 1 167 ? 7.302 26.153 68.120 1.00 70.89 165 VAL A CA 1
ATOM 1332 C C . VAL A 1 167 ? 6.755 26.121 66.696 1.00 73.81 165 VAL A C 1
ATOM 1333 O O . VAL A 1 167 ? 7.031 27.020 65.900 1.00 70.73 165 VAL A O 1
ATOM 1337 N N . ASP A 1 168 ? 5.987 25.074 66.387 1.00 78.33 166 ASP A N 1
ATOM 1338 C CA . ASP A 1 168 ? 5.377 24.895 65.066 1.00 80.91 166 ASP A CA 1
ATOM 1339 C C . ASP A 1 168 ? 6.311 25.255 63.910 1.00 80.19 166 ASP A C 1
ATOM 1340 O O . ASP A 1 168 ? 5.866 25.647 62.825 1.00 71.27 166 ASP A O 1
ATOM 1345 N N . GLU A 1 169 ? 7.610 25.111 64.148 1.00 80.01 167 GLU A N 1
ATOM 1346 C CA . GLU A 1 169 ? 8.611 25.399 63.131 1.00 84.14 167 GLU A CA 1
ATOM 1347 C C . GLU A 1 169 ? 8.653 26.861 62.687 1.00 81.42 167 GLU A C 1
ATOM 1348 O O . GLU A 1 169 ? 9.130 27.150 61.595 1.00 86.04 167 GLU A O 1
ATOM 1354 N N . LYS A 1 170 ? 8.178 27.786 63.518 1.00 75.45 168 LYS A N 1
ATOM 1355 C CA . LYS A 1 170 ? 8.187 29.195 63.127 1.00 67.55 168 LYS A CA 1
ATOM 1356 C C . LYS A 1 170 ? 8.686 30.161 64.208 1.00 69.78 168 LYS A C 1
ATOM 1357 O O . LYS A 1 170 ? 9.023 31.309 63.911 1.00 66.89 168 LYS A O 1
ATOM 1363 N N . ILE A 1 171 ? 8.733 29.711 65.456 1.00 62.64 169 ILE A N 1
ATOM 1364 C CA . ILE A 1 171 ? 9.188 30.578 66.534 1.00 55.22 169 ILE A CA 1
ATOM 1365 C C . ILE A 1 171 ? 10.395 30.021 67.286 1.00 66.51 169 ILE A C 1
ATOM 1366 O O . ILE A 1 171 ? 10.292 29.024 68.007 1.00 72.75 169 ILE A O 1
ATOM 1371 N N . PHE A 1 172 ? 11.539 30.676 67.112 1.00 62.41 170 PHE A N 1
ATOM 1372 C CA . PHE A 1 172 ? 12.769 30.267 67.770 1.00 53.88 170 PHE A CA 1
ATOM 1373 C C . PHE A 1 172 ? 12.835 30.928 69.143 1.00 59.71 170 PHE A C 1
ATOM 1374 O O . PHE A 1 172 ? 12.744 32.151 69.252 1.00 60.19 170 PHE A O 1
ATOM 1382 N N . CYS A 1 173 ? 13.004 30.121 70.188 1.00 62.49 171 CYS A N 1
ATOM 1383 C CA . CYS A 1 173 ? 13.053 30.637 71.554 1.00 58.28 171 CYS A CA 1
ATOM 1384 C C . CYS A 1 173 ? 14.348 30.294 72.268 1.00 55.79 171 CYS A C 1
ATOM 1385 O O . CYS A 1 173 ? 14.896 29.207 72.094 1.00 53.48 171 CYS A O 1
ATOM 1388 N N . CYS A 1 174 ? 14.817 31.231 73.085 1.00 48.21 172 CYS A N 1
ATOM 1389 C CA . CYS A 1 174 ? 16.035 31.058 73.866 1.00 56.17 172 CYS A CA 1
ATOM 1390 C C . CYS A 1 174 ? 16.138 32.243 74.831 1.00 59.08 172 CYS A C 1
ATOM 1391 O O . CYS A 1 174 ? 15.706 33.349 74.510 1.00 57.18 172 CYS A O 1
ATOM 1394 N N . HIS A 1 175 ? 16.703 32.010 76.012 1.00 52.04 173 HIS A N 1
ATOM 1395 C CA . HIS A 1 175 ? 16.841 33.061 77.006 1.00 49.19 173 HIS A CA 1
ATOM 1396 C C . HIS A 1 175 ? 17.437 34.349 76.430 1.00 58.81 173 HIS A C 1
ATOM 1397 O O . HIS A 1 175 ? 16.739 35.360 76.329 1.00 60.31 173 HIS A O 1
ATOM 1404 N N . GLY A 1 176 ? 18.724 34.300 76.071 1.00 60.52 174 GLY A N 1
ATOM 1405 C CA . GLY A 1 176 ? 19.427 35.453 75.528 1.00 52.30 174 GLY A CA 1
ATOM 1406 C C . GLY A 1 176 ? 19.064 35.839 74.102 1.00 57.66 174 GLY A C 1
ATOM 1407 O O . GLY A 1 176 ? 18.120 36.595 73.845 1.00 62.03 174 GLY A O 1
ATOM 1408 N N . GLY A 1 177 ? 19.823 35.319 73.152 1.00 54.99 175 GLY A N 1
ATOM 1409 C CA . GLY A 1 177 ? 19.553 35.660 71.774 1.00 58.71 175 GLY A CA 1
ATOM 1410 C C . GLY A 1 177 ? 20.357 34.889 70.744 1.00 67.81 175 GLY A C 1
ATOM 1411 O O . GLY A 1 177 ? 20.490 33.665 70.843 1.00 73.15 175 GLY A O 1
ATOM 1412 N N . LEU A 1 178 ? 20.901 35.606 69.758 1.00 67.34 176 LEU A N 1
ATOM 1413 C CA . LEU A 1 178 ? 21.658 34.985 68.674 1.00 66.23 176 LEU A CA 1
ATOM 1414 C C . LEU A 1 178 ? 23.158 34.882 68.890 1.00 62.24 176 LEU A C 1
ATOM 1415 O O . LEU A 1 178 ? 23.692 35.398 69.866 1.00 55.61 176 LEU A O 1
ATOM 1420 N N . SER A 1 179 ? 23.824 34.205 67.959 1.00 64.99 177 SER A N 1
ATOM 1421 C CA . SER A 1 179 ? 25.263 34.003 68.007 1.00 73.80 177 SER A CA 1
ATOM 1422 C C . SER A 1 179 ? 25.871 33.975 66.606 1.00 75.22 177 SER A C 1
ATOM 1423 O O . SER A 1 179 ? 25.321 33.359 65.690 1.00 82.48 177 SER A O 1
ATOM 1426 N N . PRO A 1 180 ? 27.022 34.642 66.423 1.00 73.52 178 PRO A N 1
ATOM 1427 C CA . PRO A 1 180 ? 27.687 34.670 65.116 1.00 67.04 178 PRO A CA 1
ATOM 1428 C C . PRO A 1 180 ? 28.205 33.284 64.734 1.00 67.78 178 PRO A C 1
ATOM 1429 O O . PRO A 1 180 ? 28.865 33.103 63.720 1.00 79.75 178 PRO A O 1
ATOM 1433 N N . ASP A 1 181 ? 27.897 32.303 65.567 1.00 68.90 179 ASP A N 1
ATOM 1434 C CA . ASP A 1 181 ? 28.314 30.932 65.320 1.00 72.92 179 ASP A CA 1
ATOM 1435 C C . ASP A 1 181 ? 27.110 30.087 64.925 1.00 71.35 179 ASP A C 1
ATOM 1436 O O . ASP A 1 181 ? 27.252 29.037 64.303 1.00 72.95 179 ASP A O 1
ATOM 1441 N N . LEU A 1 182 ? 25.918 30.550 65.280 1.00 65.17 180 LEU A N 1
ATOM 1442 C CA . LEU A 1 182 ? 24.701 29.812 64.972 1.00 67.79 180 LEU A CA 1
ATOM 1443 C C . LEU A 1 182 ? 24.275 29.939 63.516 1.00 67.61 180 LEU A C 1
ATOM 1444 O O . LEU A 1 182 ? 23.656 30.927 63.133 1.00 69.37 180 LEU A O 1
ATOM 1449 N N . GLN A 1 183 ? 24.596 28.933 62.710 1.00 68.79 181 GLN A N 1
ATOM 1450 C CA . GLN A 1 183 ? 24.241 28.936 61.296 1.00 66.52 181 GLN A CA 1
ATOM 1451 C C . GLN A 1 183 ? 23.283 27.802 60.995 1.00 70.26 181 GLN A C 1
ATOM 1452 O O . GLN A 1 183 ? 22.452 27.905 60.098 1.00 69.25 181 GLN A O 1
ATOM 1458 N N . SER A 1 184 ? 23.417 26.715 61.749 1.00 75.42 182 SER A N 1
ATOM 1459 C CA . SER A 1 184 ? 22.558 25.542 61.598 1.00 79.32 182 SER A CA 1
ATOM 1460 C C . SER A 1 184 ? 22.148 24.989 62.967 1.00 76.04 182 SER A C 1
ATOM 1461 O O . SER A 1 184 ? 22.991 24.773 63.837 1.00 75.56 182 SER A O 1
ATOM 1464 N N . MET A 1 185 ? 20.852 24.757 63.145 1.00 70.88 183 MET A N 1
ATOM 1465 C CA . MET A 1 185 ? 20.321 24.256 64.400 1.00 61.96 183 MET A CA 1
ATOM 1466 C C . MET A 1 185 ? 21.131 23.076 64.899 1.00 65.14 183 MET A C 1
ATOM 1467 O O . MET A 1 185 ? 21.326 22.910 66.097 1.00 66.42 183 MET A O 1
ATOM 1472 N N . GLU A 1 186 ? 21.619 22.275 63.962 1.00 65.28 184 GLU A N 1
ATOM 1473 C CA . GLU A 1 186 ? 22.405 21.099 64.286 1.00 65.07 184 GLU A CA 1
ATOM 1474 C C . GLU A 1 186 ? 23.549 21.361 65.261 1.00 65.68 184 GLU A C 1
ATOM 1475 O O . GLU A 1 186 ? 23.977 20.457 65.964 1.00 75.79 184 GLU A O 1
ATOM 1481 N N . GLN A 1 187 ? 24.052 22.589 65.302 1.00 65.34 185 GLN A N 1
ATOM 1482 C CA . GLN A 1 187 ? 25.148 22.926 66.210 1.00 71.61 185 GLN A CA 1
ATOM 1483 C C . GLN A 1 187 ? 24.651 22.889 67.650 1.00 74.27 185 GLN A C 1
ATOM 1484 O O . GLN A 1 187 ? 25.409 22.631 68.599 1.00 67.23 185 GLN A O 1
ATOM 1490 N N . ILE A 1 188 ? 23.361 23.162 67.795 1.00 71.69 186 ILE A N 1
ATOM 1491 C CA . ILE A 1 188 ? 22.713 23.149 69.092 1.00 69.25 186 ILE A CA 1
ATOM 1492 C C . ILE A 1 188 ? 22.529 21.692 69.498 1.00 69.78 186 ILE A C 1
ATOM 1493 O O . ILE A 1 188 ? 22.933 21.282 70.590 1.00 68.25 186 ILE A O 1
ATOM 1498 N N . ARG A 1 189 ? 21.945 20.914 68.589 1.00 60.20 187 ARG A N 1
ATOM 1499 C CA . ARG A 1 189 ? 21.687 19.506 68.826 1.00 62.06 187 ARG A CA 1
ATOM 1500 C C . ARG A 1 189 ? 22.907 18.669 69.210 1.00 63.38 187 ARG A C 1
ATOM 1501 O O . ARG A 1 189 ? 22.801 17.724 69.994 1.00 63.94 187 ARG A O 1
ATOM 1509 N N . ARG A 1 190 ? 24.062 19.006 68.656 1.00 69.31 188 ARG A N 1
ATOM 1510 C CA . ARG A 1 190 ? 25.273 18.256 68.953 1.00 76.80 188 ARG A CA 1
ATOM 1511 C C . ARG A 1 190 ? 25.933 18.818 70.198 1.00 79.38 188 ARG A C 1
ATOM 1512 O O . ARG A 1 190 ? 27.162 18.802 70.310 1.00 87.27 188 ARG A O 1
ATOM 1520 N N . ILE A 1 191 ? 25.144 19.323 71.137 1.00 73.08 189 ILE A N 1
ATOM 1521 C CA . ILE A 1 191 ? 25.757 19.870 72.331 1.00 70.92 189 ILE A CA 1
ATOM 1522 C C . ILE A 1 191 ? 25.717 18.962 73.559 1.00 75.56 189 ILE A C 1
ATOM 1523 O O . ILE A 1 191 ? 24.657 18.609 74.085 1.00 66.46 189 ILE A O 1
ATOM 1528 N N . MET A 1 192 ? 26.916 18.583 73.991 1.00 83.64 190 MET A N 1
ATOM 1529 C CA . MET A 1 192 ? 27.109 17.726 75.145 1.00 83.97 190 MET A CA 1
ATOM 1530 C C . MET A 1 192 ? 26.290 18.252 76.301 1.00 84.53 190 MET A C 1
ATOM 1531 O O . MET A 1 192 ? 26.060 19.450 76.427 1.00 82.31 190 MET A O 1
ATOM 1536 N N . ARG A 1 193 ? 25.858 17.340 77.154 1.00 86.47 191 ARG A N 1
ATOM 1537 C CA . ARG A 1 193 ? 25.055 17.694 78.311 1.00 75.60 191 ARG A CA 1
ATOM 1538 C C . ARG A 1 193 ? 25.165 16.492 79.235 1.00 64.01 191 ARG A C 1
ATOM 1539 O O . ARG A 1 193 ? 25.062 15.359 78.772 1.00 67.04 191 ARG A O 1
ATOM 1547 N N . PRO A 1 194 ? 25.403 16.713 80.545 1.00 61.48 192 PRO A N 1
ATOM 1548 C CA . PRO A 1 194 ? 25.579 17.980 81.264 1.00 62.11 192 PRO A CA 1
ATOM 1549 C C . PRO A 1 194 ? 26.716 18.840 80.754 1.00 63.85 192 PRO A C 1
ATOM 1550 O O . PRO A 1 194 ? 27.657 18.353 80.143 1.00 73.25 192 PRO A O 1
ATOM 1554 N N . THR A 1 195 ? 26.623 20.133 81.018 1.00 69.97 193 THR A N 1
ATOM 1555 C CA . THR A 1 195 ? 27.642 21.063 80.572 1.00 68.97 193 THR A CA 1
ATOM 1556 C C . THR A 1 195 ? 27.516 22.406 81.273 1.00 69.23 193 THR A C 1
ATOM 1557 O O . THR A 1 195 ? 26.452 22.754 81.794 1.00 66.17 193 THR A O 1
ATOM 1561 N N . ASP A 1 196 ? 28.612 23.156 81.280 1.00 70.55 194 ASP A N 1
ATOM 1562 C CA . ASP A 1 196 ? 28.636 24.467 81.899 1.00 72.65 194 ASP A CA 1
ATOM 1563 C C . ASP A 1 196 ? 28.564 25.536 80.803 1.00 70.55 194 ASP A C 1
ATOM 1564 O O . ASP A 1 196 ? 28.415 25.219 79.616 1.00 63.30 194 ASP A O 1
ATOM 1569 N N . VAL A 1 197 ? 28.639 26.801 81.200 1.00 66.01 195 VAL A N 1
ATOM 1570 C CA . VAL A 1 197 ? 28.581 27.886 80.241 1.00 68.13 195 VAL A CA 1
ATOM 1571 C C . VAL A 1 197 ? 29.879 28.698 80.209 1.00 75.57 195 VAL A C 1
ATOM 1572 O O . VAL A 1 197 ? 30.235 29.368 81.187 1.00 79.53 195 VAL A O 1
ATOM 1576 N N . PRO A 1 198 ? 30.597 28.645 79.070 1.00 75.73 196 PRO A N 1
ATOM 1577 C CA . PRO A 1 198 ? 31.867 29.334 78.805 1.00 71.74 196 PRO A CA 1
ATOM 1578 C C . PRO A 1 198 ? 31.679 30.845 78.743 1.00 81.16 196 PRO A C 1
ATOM 1579 O O . PRO A 1 198 ? 30.546 31.323 78.641 1.00 82.26 196 PRO A O 1
ATOM 1583 N N . ASP A 1 199 ? 32.779 31.598 78.808 1.00 82.81 197 ASP A N 1
ATOM 1584 C CA . ASP A 1 199 ? 32.677 33.054 78.731 1.00 83.07 197 ASP A CA 1
ATOM 1585 C C . ASP A 1 199 ? 32.479 33.427 77.259 1.00 74.14 197 ASP A C 1
ATOM 1586 O O . ASP A 1 199 ? 32.125 34.563 76.915 1.00 87.44 197 ASP A O 1
ATOM 1591 N N . THR A 1 200 ? 32.713 32.455 76.388 1.00 59.27 198 THR A N 1
ATOM 1592 C CA . THR A 1 200 ? 32.531 32.673 74.965 1.00 61.70 198 THR A CA 1
ATOM 1593 C C . THR A 1 200 ? 32.095 31.379 74.314 1.00 56.67 198 THR A C 1
ATOM 1594 O O . THR A 1 200 ? 32.412 30.289 74.808 1.00 60.91 198 THR A O 1
ATOM 1598 N N . GLY A 1 201 ? 31.365 31.505 73.210 1.00 45.75 199 GLY A N 1
ATOM 1599 C CA . GLY A 1 201 ? 30.928 30.331 72.487 1.00 39.35 199 GLY A CA 1
ATOM 1600 C C . GLY A 1 201 ? 29.514 30.505 72.026 1.00 43.45 199 GLY A C 1
ATOM 1601 O O . GLY A 1 201 ? 28.905 31.529 72.332 1.00 44.07 199 GLY A O 1
ATOM 1602 N N . LEU A 1 202 ? 29.008 29.516 71.291 1.00 45.74 200 LEU A N 1
ATOM 1603 C CA . LEU A 1 202 ? 27.638 29.519 70.782 1.00 49.57 200 LEU A CA 1
ATOM 1604 C C . LEU A 1 202 ? 26.627 29.438 71.918 1.00 60.11 200 LEU A C 1
ATOM 1605 O O . LEU A 1 202 ? 25.696 30.233 71.976 1.00 72.40 200 LEU A O 1
ATOM 1610 N N . LEU A 1 203 ? 26.815 28.483 72.827 1.00 65.65 201 LEU A N 1
ATOM 1611 C CA . LEU A 1 203 ? 25.911 28.326 73.965 1.00 66.90 201 LEU A CA 1
ATOM 1612 C C . LEU A 1 203 ? 25.941 29.553 74.864 1.00 70.41 201 LEU A C 1
ATOM 1613 O O . LEU A 1 203 ? 24.926 29.922 75.451 1.00 74.15 201 LEU A O 1
ATOM 1618 N N . CYS A 1 204 ? 27.103 30.184 74.981 1.00 69.45 202 CYS A N 1
ATOM 1619 C CA . CYS A 1 204 ? 27.204 31.374 75.811 1.00 67.93 202 CYS A CA 1
ATOM 1620 C C . CYS A 1 204 ? 26.409 32.515 75.195 1.00 68.15 202 CYS A C 1
ATOM 1621 O O . CYS A 1 204 ? 25.771 33.300 75.903 1.00 71.25 202 CYS A O 1
ATOM 1624 N N . ASP A 1 205 ? 26.447 32.603 73.870 1.00 68.07 203 ASP A N 1
ATOM 1625 C CA . ASP A 1 205 ? 25.722 33.656 73.164 1.00 70.85 203 ASP A CA 1
ATOM 1626 C C . ASP A 1 205 ? 24.218 33.497 73.343 1.00 63.63 203 ASP A C 1
ATOM 1627 O O . ASP A 1 205 ? 23.513 34.454 73.662 1.00 63.18 203 ASP A O 1
ATOM 1632 N N . LEU A 1 206 ? 23.732 32.280 73.144 1.00 58.69 204 LEU A N 1
ATOM 1633 C CA . LEU A 1 206 ? 22.314 32.004 73.298 1.00 58.37 204 LEU A CA 1
ATOM 1634 C C . LEU A 1 206 ? 21.804 32.421 74.674 1.00 55.53 204 LEU A C 1
ATOM 1635 O O . LEU A 1 206 ? 20.696 32.922 74.806 1.00 56.44 204 LEU A O 1
ATOM 1640 N N . LEU A 1 207 ? 22.621 32.222 75.696 1.00 50.32 205 LEU A N 1
ATOM 1641 C CA . LEU A 1 207 ? 22.223 32.591 77.038 1.00 55.39 205 LEU A CA 1
ATOM 1642 C C . LEU A 1 207 ? 22.517 34.043 77.393 1.00 59.80 205 LEU A C 1
ATOM 1643 O O . LEU A 1 207 ? 21.954 34.556 78.374 1.00 56.96 205 LEU A O 1
ATOM 1648 N N . TRP A 1 208 ? 23.366 34.713 76.605 1.00 64.17 206 TRP A N 1
ATOM 1649 C CA . TRP A 1 208 ? 23.744 36.092 76.939 1.00 61.19 206 TRP A CA 1
ATOM 1650 C C . TRP A 1 208 ? 23.406 37.254 76.005 1.00 59.28 206 TRP A C 1
ATOM 1651 O O . TRP A 1 208 ? 22.835 38.254 76.447 1.00 55.30 206 TRP A O 1
ATOM 1662 N N . SER A 1 209 ? 23.768 37.139 74.729 1.00 63.73 207 SER A N 1
ATOM 1663 C CA . SER A 1 209 ? 23.535 38.204 73.750 1.00 62.27 207 SER A CA 1
ATOM 1664 C C . SER A 1 209 ? 22.247 39.012 73.908 1.00 58.41 207 SER A C 1
ATOM 1665 O O . SER A 1 209 ? 21.308 38.589 74.573 1.00 63.86 207 SER A O 1
ATOM 1668 N N . ASP A 1 210 ? 22.224 40.188 73.284 1.00 65.15 208 ASP A N 1
ATOM 1669 C CA . ASP A 1 210 ? 21.079 41.108 73.342 1.00 67.61 208 ASP A CA 1
ATOM 1670 C C . ASP A 1 210 ? 20.846 41.837 72.021 1.00 69.77 208 ASP A C 1
ATOM 1671 O O . ASP A 1 210 ? 21.751 41.956 71.198 1.00 66.67 208 ASP A O 1
ATOM 1676 N N . PRO A 1 211 ? 19.615 42.329 71.803 1.00 73.40 209 PRO A N 1
ATOM 1677 C CA . PRO A 1 211 ? 19.289 43.057 70.571 1.00 70.36 209 PRO A CA 1
ATOM 1678 C C . PRO A 1 211 ? 19.620 44.529 70.815 1.00 71.76 209 PRO A C 1
ATOM 1679 O O . PRO A 1 211 ? 19.527 45.010 71.952 1.00 71.26 209 PRO A O 1
ATOM 1683 N N . ASP A 1 212 ? 20.011 45.244 69.766 1.00 73.33 210 ASP A N 1
ATOM 1684 C CA . ASP A 1 212 ? 20.342 46.663 69.908 1.00 70.60 210 ASP A CA 1
ATOM 1685 C C . ASP A 1 212 ? 20.078 47.397 68.599 1.00 70.81 210 ASP A C 1
ATOM 1686 O O . ASP A 1 212 ? 20.815 47.241 67.632 1.00 81.10 210 ASP A O 1
ATOM 1691 N N . LYS A 1 213 ? 19.017 48.193 68.567 1.00 73.21 211 LYS A N 1
ATOM 1692 C CA . LYS A 1 213 ? 18.668 48.935 67.365 1.00 80.73 211 LYS A CA 1
ATOM 1693 C C . LYS A 1 213 ? 19.836 49.805 66.902 1.00 85.76 211 LYS A C 1
ATOM 1694 O O . LYS A 1 213 ? 20.124 49.873 65.706 1.00 94.49 211 LYS A O 1
ATOM 1700 N N . ASP A 1 214 ? 20.509 50.452 67.852 1.00 82.05 212 ASP A N 1
ATOM 1701 C CA . ASP A 1 214 ? 21.656 51.308 67.554 1.00 77.92 212 ASP A CA 1
ATOM 1702 C C . ASP A 1 214 ? 22.803 50.519 66.925 1.00 81.07 212 ASP A C 1
ATOM 1703 O O . ASP A 1 214 ? 23.840 51.090 66.602 1.00 83.32 212 ASP A O 1
ATOM 1708 N N . VAL A 1 215 ? 22.617 49.214 66.750 1.00 83.52 213 VAL A N 1
ATOM 1709 C CA . VAL A 1 215 ? 23.661 48.365 66.177 1.00 83.34 213 VAL A CA 1
ATOM 1710 C C . VAL A 1 215 ? 23.281 47.740 64.843 1.00 82.43 213 VAL A C 1
ATOM 1711 O O . VAL A 1 215 ? 22.127 47.361 64.623 1.00 84.02 213 VAL A O 1
ATOM 1715 N N . GLN A 1 216 ? 24.270 47.634 63.962 1.00 78.08 214 GLN A N 1
ATOM 1716 C CA . GLN A 1 216 ? 24.075 47.053 62.638 1.00 77.75 214 GLN A CA 1
ATOM 1717 C C . GLN A 1 216 ? 25.055 45.890 62.553 1.00 75.26 214 GLN A C 1
ATOM 1718 O O . GLN A 1 216 ? 26.268 46.067 62.670 1.00 80.87 214 GLN A O 1
ATOM 1724 N N . GLY A 1 217 ? 24.529 44.694 62.351 1.00 67.43 215 GLY A N 1
ATOM 1725 C CA . GLY A 1 217 ? 25.399 43.540 62.300 1.00 63.51 215 GLY A CA 1
ATOM 1726 C C . GLY A 1 217 ? 25.654 43.099 63.726 1.00 63.50 215 GLY A C 1
ATOM 1727 O O . GLY A 1 217 ? 24.709 42.956 64.504 1.00 57.86 215 GLY A O 1
ATOM 1728 N N . TRP A 1 218 ? 26.920 42.889 64.075 1.00 64.86 216 TRP A N 1
ATOM 1729 C CA . TRP A 1 218 ? 27.266 42.474 65.430 1.00 66.58 216 TRP A CA 1
ATOM 1730 C C . TRP A 1 218 ? 27.982 43.565 66.203 1.00 65.94 216 TRP A C 1
ATOM 1731 O O . TRP A 1 218 ? 28.909 44.186 65.700 1.00 77.75 216 TRP A O 1
ATOM 1742 N N . GLY A 1 219 ? 27.539 43.795 67.432 1.00 68.82 217 GLY A N 1
ATOM 1743 C CA . GLY A 1 219 ? 28.157 44.806 68.269 1.00 74.21 217 GLY A CA 1
ATOM 1744 C C . GLY A 1 219 ? 28.593 44.223 69.600 1.00 75.51 217 GLY A C 1
ATOM 1745 O O . GLY A 1 219 ? 28.236 43.100 69.932 1.00 78.29 217 GLY A O 1
ATOM 1746 N N . GLU A 1 220 ? 29.374 44.976 70.365 1.00 78.72 218 GLU A N 1
ATOM 1747 C CA . GLU A 1 220 ? 29.831 44.494 71.655 1.00 83.62 218 GLU A CA 1
ATOM 1748 C C . GLU A 1 220 ? 28.695 44.680 72.644 1.00 87.16 218 GLU A C 1
ATOM 1749 O O . GLU A 1 220 ? 27.736 45.407 72.372 1.00 79.29 218 GLU A O 1
ATOM 1755 N N . ASN A 1 221 ? 28.810 44.029 73.796 1.00 92.72 219 ASN A N 1
ATOM 1756 C CA . ASN A 1 221 ? 27.770 44.099 74.812 1.00 85.30 219 ASN A CA 1
ATOM 1757 C C . ASN A 1 221 ? 28.239 44.718 76.116 1.00 71.10 219 ASN A C 1
ATOM 1758 O O . ASN A 1 221 ? 29.250 44.325 76.664 1.00 65.54 219 ASN A O 1
ATOM 1763 N N . ASP A 1 222 ? 27.481 45.688 76.607 1.00 74.25 220 ASP A N 1
ATOM 1764 C CA . ASP A 1 222 ? 27.794 46.367 77.856 1.00 79.60 220 ASP A CA 1
ATOM 1765 C C . ASP A 1 222 ? 27.781 45.424 79.065 1.00 78.27 220 ASP A C 1
ATOM 1766 O O . ASP A 1 222 ? 28.139 45.820 80.176 1.00 72.07 220 ASP A O 1
ATOM 1771 N N . ARG A 1 223 ? 27.359 44.182 78.849 1.00 74.55 221 ARG A N 1
ATOM 1772 C CA . ARG A 1 223 ? 27.319 43.193 79.923 1.00 70.80 221 ARG A CA 1
ATOM 1773 C C . ARG A 1 223 ? 28.723 42.641 80.179 1.00 70.05 221 ARG A C 1
ATOM 1774 O O . ARG A 1 223 ? 28.954 41.924 81.150 1.00 76.21 221 ARG A O 1
ATOM 1782 N N . GLY A 1 224 ? 29.658 42.968 79.295 1.00 68.89 222 GLY A N 1
ATOM 1783 C CA . GLY A 1 224 ? 31.022 42.493 79.454 1.00 64.42 222 GLY A CA 1
ATOM 1784 C C . GLY A 1 224 ? 31.249 41.085 78.943 1.00 60.25 222 GLY A C 1
ATOM 1785 O O . GLY A 1 224 ? 32.339 40.525 79.074 1.00 55.91 222 GLY A O 1
ATOM 1786 N N . VAL A 1 225 ? 30.210 40.513 78.351 1.00 65.55 223 VAL A N 1
ATOM 1787 C CA . VAL A 1 225 ? 30.269 39.158 77.810 1.00 67.82 223 VAL A CA 1
ATOM 1788 C C . VAL A 1 225 ? 29.369 39.060 76.577 1.00 65.36 223 VAL A C 1
ATOM 1789 O O . VAL A 1 225 ? 28.432 39.842 76.426 1.00 72.47 223 VAL A O 1
ATOM 1793 N N . SER A 1 226 ? 29.663 38.108 75.696 1.00 65.13 224 SER A N 1
ATOM 1794 C CA . SER A 1 226 ? 28.884 37.918 74.475 1.00 55.47 224 SER A CA 1
ATOM 1795 C C . SER A 1 226 ? 28.767 39.236 73.701 1.00 60.05 224 SER A C 1
ATOM 1796 O O . SER A 1 226 ? 29.560 40.155 73.895 1.00 59.24 224 SER A O 1
ATOM 1799 N N . PHE A 1 227 ? 27.776 39.331 72.824 1.00 62.77 225 PHE A N 1
ATOM 1800 C CA . PHE A 1 227 ? 27.606 40.535 72.022 1.00 62.07 225 PHE A CA 1
ATOM 1801 C C . PHE A 1 227 ? 26.203 41.126 72.078 1.00 65.37 225 PHE A C 1
ATOM 1802 O O . PHE A 1 227 ? 25.490 41.018 73.067 1.00 70.31 225 PHE A O 1
ATOM 1810 N N . THR A 1 228 ? 25.844 41.773 70.977 1.00 65.51 226 THR A N 1
ATOM 1811 C CA . THR A 1 228 ? 24.546 42.398 70.756 1.00 62.71 226 THR A CA 1
ATOM 1812 C C . THR A 1 228 ? 24.346 42.258 69.246 1.00 65.41 226 THR A C 1
ATOM 1813 O O . THR A 1 228 ? 25.311 42.182 68.489 1.00 66.16 226 THR A O 1
ATOM 1817 N N . PHE A 1 229 ? 23.103 42.203 68.798 1.00 66.08 227 PHE A N 1
ATOM 1818 C CA . PHE A 1 229 ? 22.854 42.053 67.374 1.00 62.05 227 PHE A CA 1
ATOM 1819 C C . PHE A 1 229 ? 21.872 43.083 66.848 1.00 64.76 227 PHE A C 1
ATOM 1820 O O . PHE A 1 229 ? 20.956 43.503 67.552 1.00 52.59 227 PHE A O 1
ATOM 1828 N N . GLY A 1 230 ? 22.080 43.490 65.602 1.00 65.98 228 GLY A N 1
ATOM 1829 C CA . GLY A 1 230 ? 21.198 44.457 64.990 1.00 67.95 228 GLY A CA 1
ATOM 1830 C C . GLY A 1 230 ? 19.994 43.771 64.385 1.00 64.10 228 GLY A C 1
ATOM 1831 O O . GLY A 1 230 ? 19.964 42.553 64.245 1.00 56.25 228 GLY A O 1
ATOM 1832 N N . ALA A 1 231 ? 18.995 44.561 64.024 1.00 69.63 229 ALA A N 1
ATOM 1833 C CA . ALA A 1 231 ? 17.793 44.025 63.423 1.00 69.45 229 ALA A CA 1
ATOM 1834 C C . ALA A 1 231 ? 18.117 43.252 62.150 1.00 69.81 229 ALA A C 1
ATOM 1835 O O . ALA A 1 231 ? 17.417 42.306 61.804 1.00 66.89 229 ALA A O 1
ATOM 1837 N N . ASP A 1 232 ? 19.182 43.657 61.461 1.00 73.38 230 ASP A N 1
ATOM 1838 C CA . ASP A 1 232 ? 19.591 43.008 60.214 1.00 81.84 230 ASP A CA 1
ATOM 1839 C C . ASP A 1 232 ? 20.067 41.574 60.420 1.00 84.39 230 ASP A C 1
ATOM 1840 O O . ASP A 1 232 ? 19.911 40.723 59.533 1.00 84.19 230 ASP A O 1
ATOM 1845 N N . VAL A 1 233 ? 20.652 41.307 61.584 1.00 82.32 231 VAL A N 1
ATOM 1846 C CA . VAL A 1 233 ? 21.121 39.961 61.892 1.00 77.86 231 VAL A CA 1
ATOM 1847 C C . VAL A 1 233 ? 19.883 39.095 62.162 1.00 80.87 231 VAL A C 1
ATOM 1848 O O . VAL A 1 233 ? 19.826 37.927 61.783 1.00 75.02 231 VAL A O 1
ATOM 1852 N N . VAL A 1 234 ? 18.885 39.685 62.813 1.00 80.55 232 VAL A N 1
ATOM 1853 C CA . VAL A 1 234 ? 17.650 38.976 63.117 1.00 77.61 232 VAL A CA 1
ATOM 1854 C C . VAL A 1 234 ? 17.028 38.507 61.821 1.00 71.14 232 VAL A C 1
ATOM 1855 O O . VAL A 1 234 ? 16.626 37.356 61.690 1.00 72.30 232 VAL A O 1
ATOM 1859 N N . SER A 1 235 ? 16.955 39.421 60.863 1.00 76.78 233 SER A N 1
ATOM 1860 C CA . SER A 1 235 ? 16.371 39.136 59.561 1.00 79.16 233 SER A CA 1
ATOM 1861 C C . SER A 1 235 ? 17.143 38.052 58.822 1.00 80.83 233 SER A C 1
ATOM 1862 O O . SER A 1 235 ? 16.547 37.139 58.256 1.00 82.50 233 SER A O 1
ATOM 1865 N N . LYS A 1 236 ? 18.468 38.149 58.826 1.00 81.75 234 LYS A N 1
ATOM 1866 C CA . LYS A 1 236 ? 19.283 37.146 58.154 1.00 88.11 234 LYS A CA 1
ATOM 1867 C C . LYS A 1 236 ? 18.983 35.776 58.754 1.00 90.12 234 LYS A C 1
ATOM 1868 O O . LYS A 1 236 ? 18.823 34.792 58.039 1.00 94.25 234 LYS A O 1
ATOM 1874 N N . PHE A 1 237 ? 18.896 35.727 60.078 1.00 91.79 235 PHE A N 1
ATOM 1875 C CA . PHE A 1 237 ? 18.624 34.486 60.791 1.00 86.37 235 PHE A CA 1
ATOM 1876 C C . PHE A 1 237 ? 17.298 33.876 60.352 1.00 82.76 235 PHE A C 1
ATOM 1877 O O . PHE A 1 237 ? 17.255 32.742 59.868 1.00 80.48 235 PHE A O 1
ATOM 1885 N N . LEU A 1 238 ? 16.218 34.631 60.538 1.00 78.32 236 LEU A N 1
ATOM 1886 C CA . LEU A 1 238 ? 14.888 34.172 60.163 1.00 79.81 236 LEU A CA 1
ATOM 1887 C C . LEU A 1 238 ? 14.854 33.784 58.685 1.00 81.17 236 LEU A C 1
ATOM 1888 O O . LEU A 1 238 ? 14.486 32.665 58.335 1.00 82.81 236 LEU A O 1
ATOM 1893 N N . ASN A 1 239 ? 15.253 34.710 57.822 1.00 80.88 237 ASN A N 1
ATOM 1894 C CA . ASN A 1 239 ? 15.270 34.459 56.389 1.00 83.64 237 ASN A CA 1
ATOM 1895 C C . ASN A 1 239 ? 16.015 33.166 56.089 1.00 84.56 237 ASN A C 1
ATOM 1896 O O . ASN A 1 239 ? 15.704 32.464 55.131 1.00 83.93 237 ASN A O 1
ATOM 1901 N N . ARG A 1 240 ? 16.993 32.852 56.928 1.00 88.16 238 ARG A N 1
ATOM 1902 C CA . ARG A 1 240 ? 17.790 31.651 56.745 1.00 91.85 238 ARG A CA 1
ATOM 1903 C C . ARG A 1 240 ? 17.010 30.385 57.066 1.00 96.44 238 ARG A C 1
ATOM 1904 O O . ARG A 1 240 ? 16.690 29.609 56.164 1.00 105.95 238 ARG A O 1
ATOM 1912 N N . HIS A 1 241 ? 16.701 30.170 58.342 1.00 92.86 239 HIS A N 1
ATOM 1913 C CA . HIS A 1 241 ? 15.970 28.969 58.735 1.00 84.26 239 HIS A CA 1
ATOM 1914 C C . HIS A 1 241 ? 14.474 29.055 58.435 1.00 82.09 239 HIS A C 1
ATOM 1915 O O . HIS A 1 241 ? 13.7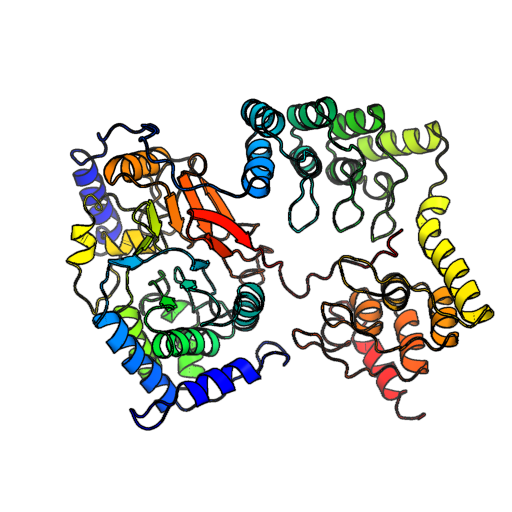04 28.177 58.824 1.00 86.54 239 HIS A O 1
ATOM 1922 N N . ASP A 1 242 ? 14.068 30.116 57.746 1.00 79.53 240 ASP A N 1
ATOM 1923 C CA . ASP A 1 242 ? 12.666 30.316 57.397 1.00 77.67 240 ASP A CA 1
ATOM 1924 C C . ASP A 1 242 ? 11.795 30.361 58.648 1.00 74.28 240 ASP A C 1
ATOM 1925 O O . ASP A 1 242 ? 10.851 29.581 58.789 1.00 65.19 240 ASP A O 1
ATOM 1930 N N . LEU A 1 243 ? 12.115 31.280 59.553 1.00 75.43 241 LEU A N 1
ATOM 1931 C CA . LEU A 1 243 ? 11.359 31.434 60.790 1.00 73.32 241 LEU A CA 1
ATOM 1932 C C . LEU A 1 243 ? 10.573 32.745 60.793 1.00 79.12 241 LEU A C 1
ATOM 1933 O O . LEU A 1 243 ? 10.912 33.702 60.083 1.00 83.17 241 LEU A O 1
ATOM 1938 N N . ASP A 1 244 ? 9.524 32.781 61.607 1.00 75.49 242 ASP A N 1
ATOM 1939 C CA . ASP A 1 244 ? 8.675 33.957 61.712 1.00 73.35 242 ASP A CA 1
ATOM 1940 C C . ASP A 1 244 ? 9.052 34.841 62.889 1.00 74.76 242 ASP A C 1
ATOM 1941 O O . ASP A 1 244 ? 9.022 36.064 62.782 1.00 77.34 242 ASP A O 1
ATOM 1946 N N . LEU A 1 245 ? 9.411 34.227 64.010 1.00 71.81 243 LEU A N 1
ATOM 1947 C CA . LEU A 1 245 ? 9.726 35.005 65.192 1.00 68.49 243 LEU A CA 1
ATOM 1948 C C . LEU A 1 245 ? 10.857 34.439 66.037 1.00 72.49 243 LEU A C 1
ATOM 1949 O O . LEU A 1 245 ? 11.155 33.252 65.984 1.00 80.84 243 LEU A O 1
ATOM 1954 N N . ILE A 1 246 ? 11.478 35.319 66.817 1.00 72.16 244 ILE A N 1
ATOM 1955 C CA . ILE A 1 246 ? 12.543 34.961 67.750 1.00 60.78 244 ILE A CA 1
ATOM 1956 C C . ILE A 1 246 ? 12.067 35.445 69.127 1.00 63.51 244 ILE A C 1
ATOM 1957 O O . ILE A 1 246 ? 12.113 36.638 69.427 1.00 67.14 244 ILE A O 1
ATOM 1962 N N . CYS A 1 247 ? 11.584 34.522 69.951 1.00 59.72 245 CYS A N 1
ATOM 1963 C CA . CYS A 1 247 ? 11.094 34.875 71.278 1.00 55.02 245 CYS A CA 1
ATOM 1964 C C . CYS A 1 247 ? 12.212 34.706 72.308 1.00 58.29 245 CYS A C 1
ATOM 1965 O O . CYS A 1 247 ? 12.937 33.703 72.287 1.00 52.90 245 CYS A O 1
ATOM 1968 N N . ARG A 1 248 ? 12.349 35.686 73.201 1.00 45.69 246 ARG A N 1
ATOM 1969 C CA . ARG A 1 248 ? 13.384 35.636 74.215 1.00 44.07 246 ARG A CA 1
ATOM 1970 C C . ARG A 1 248 ? 13.079 36.531 75.376 1.00 37.08 246 ARG A C 1
ATOM 1971 O O . ARG A 1 248 ? 12.117 37.255 75.341 1.00 53.92 246 ARG A O 1
ATOM 1979 N N . ALA A 1 249 ? 13.903 36.454 76.413 1.00 46.02 247 ALA A N 1
ATOM 1980 C CA . ALA A 1 249 ? 13.748 37.267 77.619 1.00 47.51 247 ALA A CA 1
ATOM 1981 C C . ALA A 1 249 ? 15.094 37.925 77.885 1.00 52.66 247 ALA A C 1
ATOM 1982 O O . ALA A 1 249 ? 15.619 38.633 77.029 1.00 56.21 247 ALA A O 1
ATOM 1984 N N . HIS A 1 250 ? 15.636 37.712 79.082 1.00 42.15 248 HIS A N 1
ATOM 1985 C CA . HIS A 1 250 ? 16.947 38.255 79.436 1.00 52.90 248 HIS A CA 1
ATOM 1986 C C . HIS A 1 250 ? 16.981 39.750 79.788 1.00 52.98 248 HIS A C 1
ATOM 1987 O O . HIS A 1 250 ? 17.766 40.164 80.655 1.00 55.41 248 HIS A O 1
ATOM 1994 N N . GLN A 1 251 ? 16.148 40.559 79.131 1.00 58.92 249 GLN A N 1
ATOM 1995 C CA . GLN A 1 251 ? 16.130 41.999 79.401 1.00 62.19 249 GLN A CA 1
ATOM 1996 C C . GLN A 1 251 ? 14.818 42.531 79.948 1.00 58.55 249 GLN A C 1
ATOM 1997 O O . GLN A 1 251 ? 13.745 42.156 79.502 1.00 64.82 249 GLN A O 1
ATOM 2003 N N . VAL A 1 252 ? 14.921 43.416 80.927 1.00 57.49 250 VAL A N 1
ATOM 2004 C CA . VAL A 1 252 ? 13.755 44.031 81.547 1.00 53.12 250 VAL A CA 1
ATOM 2005 C C . VAL A 1 252 ? 13.082 44.971 80.556 1.00 51.50 250 VAL A C 1
ATOM 2006 O O . VAL A 1 252 ? 13.742 45.825 79.976 1.00 54.84 250 VAL A O 1
ATOM 2010 N N . VAL A 1 253 ? 11.777 44.800 80.363 1.00 53.52 251 VAL A N 1
ATOM 2011 C CA . VAL A 1 253 ? 11.004 45.640 79.450 1.00 54.93 251 VAL A CA 1
ATOM 2012 C C . VAL A 1 253 ? 9.749 46.147 80.150 1.00 63.93 251 VAL A C 1
ATOM 2013 O O . VAL A 1 253 ? 8.954 45.360 80.673 1.00 72.51 251 VAL A O 1
ATOM 2017 N N . GLU A 1 254 ? 9.594 47.467 80.167 1.00 61.43 252 GLU A N 1
ATOM 2018 C CA . GLU A 1 254 ? 8.472 48.129 80.831 1.00 62.20 252 GLU A CA 1
ATOM 2019 C C . GLU A 1 254 ? 7.093 47.424 80.847 1.00 62.99 252 GLU A C 1
ATOM 2020 O O . GLU A 1 254 ? 6.447 47.298 81.897 1.00 50.04 252 GLU A O 1
ATOM 2026 N N . ASP A 1 255 ? 6.639 46.956 79.690 1.00 63.68 253 ASP A N 1
ATOM 2027 C CA . ASP A 1 255 ? 5.326 46.322 79.605 1.00 58.11 253 ASP A CA 1
ATOM 2028 C C . ASP A 1 255 ? 5.294 44.798 79.548 1.00 54.09 253 ASP A C 1
ATOM 2029 O O . ASP A 1 255 ? 4.333 44.229 79.046 1.00 53.11 253 ASP A O 1
ATOM 2034 N N . GLY A 1 256 ? 6.332 44.137 80.051 1.00 48.83 254 GLY A N 1
ATOM 2035 C CA . GLY A 1 256 ? 6.365 42.684 80.025 1.00 55.34 254 GLY A CA 1
ATOM 2036 C C . GLY A 1 256 ? 6.845 42.123 78.695 1.00 58.21 254 GLY A C 1
ATOM 2037 O O . GLY A 1 256 ? 7.443 41.047 78.634 1.00 54.65 254 GLY A O 1
ATOM 2038 N N . TYR A 1 257 ? 6.562 42.847 77.620 1.00 58.60 255 TYR A N 1
ATOM 2039 C CA . TYR A 1 257 ? 6.996 42.441 76.292 1.00 64.57 255 TYR A CA 1
ATOM 2040 C C . TYR A 1 257 ? 7.525 43.660 75.526 1.00 66.56 255 TYR A C 1
ATOM 2041 O O . TYR A 1 257 ? 7.331 44.801 75.952 1.00 52.53 255 TYR A O 1
ATOM 2050 N N . GLU A 1 258 ? 8.211 43.413 74.412 1.00 66.92 256 GLU A N 1
ATOM 2051 C CA . GLU A 1 258 ? 8.740 44.492 73.598 1.00 62.19 256 GLU A CA 1
ATOM 2052 C C . GLU A 1 258 ? 9.197 43.977 72.242 1.00 64.61 256 GLU A C 1
ATOM 2053 O O . GLU A 1 258 ? 10.021 43.063 72.176 1.00 73.00 256 GLU A O 1
ATOM 2059 N N . PHE A 1 259 ? 8.658 44.562 71.169 1.00 61.12 257 PHE A N 1
ATOM 2060 C CA . PHE A 1 259 ? 9.002 44.167 69.800 1.00 57.28 257 PHE A CA 1
ATOM 2061 C C . PHE A 1 259 ? 10.342 44.728 69.335 1.00 58.90 257 PHE A C 1
ATOM 2062 O O . PHE A 1 259 ? 10.866 45.681 69.928 1.00 62.34 257 PHE A O 1
ATOM 2070 N N . PHE A 1 260 ? 10.885 44.134 68.273 1.00 55.25 258 PHE A N 1
ATOM 2071 C CA . PHE A 1 260 ? 12.168 44.553 67.718 1.00 52.64 258 PHE A CA 1
ATOM 2072 C C . PHE A 1 260 ? 12.255 44.138 66.253 1.00 61.95 258 PHE A C 1
ATOM 2073 O O . PHE A 1 260 ? 11.648 43.149 65.846 1.00 69.88 258 PHE A O 1
ATOM 2081 N N . ALA A 1 261 ? 13.019 44.888 65.468 1.00 64.94 259 ALA A N 1
ATOM 2082 C CA . ALA A 1 261 ? 13.206 44.598 64.048 1.00 64.58 259 ALA A CA 1
ATOM 2083 C C . ALA A 1 261 ? 11.879 44.438 63.313 1.00 71.02 259 ALA A C 1
ATOM 2084 O O . ALA A 1 261 ? 11.760 43.615 62.403 1.00 70.57 259 ALA A O 1
ATOM 2086 N N . LYS A 1 262 ? 10.890 45.231 63.710 1.00 73.80 260 LYS A N 1
ATOM 2087 C CA . LYS A 1 262 ? 9.564 45.188 63.105 1.00 70.97 260 LYS A CA 1
ATOM 2088 C C . LYS A 1 262 ? 8.831 43.902 63.463 1.00 72.40 260 LYS A C 1
ATOM 2089 O O . LYS A 1 262 ? 8.472 43.116 62.588 1.00 71.63 260 LYS A O 1
ATOM 2095 N N . ARG A 1 263 ? 8.622 43.698 64.758 1.00 74.93 261 ARG A N 1
ATOM 2096 C CA . ARG A 1 263 ? 7.916 42.529 65.264 1.00 76.63 261 ARG A CA 1
ATOM 2097 C C . ARG A 1 263 ? 8.522 41.187 64.850 1.00 76.25 261 ARG A C 1
ATOM 2098 O O . ARG A 1 263 ? 7.849 40.158 64.912 1.00 69.73 261 ARG A O 1
ATOM 2106 N N . GLN A 1 264 ? 9.784 41.189 64.420 1.00 74.60 262 GLN A N 1
ATOM 2107 C CA . GLN A 1 264 ? 10.461 39.948 64.033 1.00 69.39 262 GLN A CA 1
ATOM 2108 C C . GLN A 1 264 ? 10.981 39.243 65.288 1.00 64.27 262 GLN A C 1
ATOM 2109 O O . GLN A 1 264 ? 11.147 38.029 65.318 1.00 60.36 262 GLN A O 1
ATOM 2115 N N . LEU A 1 265 ? 11.251 40.029 66.320 1.00 59.86 263 LEU A N 1
ATOM 2116 C CA . LEU A 1 265 ? 11.738 39.507 67.582 1.00 51.91 263 LEU A CA 1
ATOM 2117 C C . LEU A 1 265 ? 10.975 40.158 68.722 1.00 57.31 263 LEU A C 1
ATOM 2118 O O . LEU A 1 265 ? 10.561 41.314 68.648 1.00 61.04 263 LEU A O 1
ATOM 2123 N N . VAL A 1 266 ? 10.788 39.395 69.785 1.00 61.28 264 VAL A N 1
ATOM 2124 C CA . VAL A 1 266 ? 10.079 39.877 70.956 1.00 59.75 264 VAL A CA 1
ATOM 2125 C C . VAL A 1 266 ? 10.838 39.504 72.225 1.00 54.78 264 VAL A C 1
ATOM 2126 O O . VAL A 1 266 ? 11.479 38.460 72.307 1.00 51.77 264 VAL A O 1
ATOM 2130 N N . THR A 1 267 ? 10.773 40.383 73.210 1.00 58.18 265 THR A N 1
ATOM 2131 C CA . THR A 1 267 ? 11.419 40.149 74.488 1.00 50.95 265 THR A CA 1
ATOM 2132 C C . THR A 1 267 ? 10.335 40.072 75.546 1.00 51.35 265 THR A C 1
ATOM 2133 O O . THR A 1 267 ? 9.439 40.907 75.581 1.00 57.01 265 THR A O 1
ATOM 2137 N N . LEU A 1 268 ? 10.407 39.054 76.391 1.00 53.60 266 LEU A N 1
ATOM 2138 C CA . LEU A 1 268 ? 9.430 38.875 77.446 1.00 51.09 266 LEU A CA 1
ATOM 2139 C C . LEU A 1 268 ? 10.155 38.884 78.764 1.00 45.77 266 LEU A C 1
ATOM 2140 O O . LEU A 1 268 ? 11.224 38.307 78.901 1.00 53.30 266 LEU A O 1
ATOM 2145 N N . PHE A 1 269 ? 9.576 39.561 79.737 1.00 50.92 267 PHE A N 1
ATOM 2146 C CA . PHE A 1 269 ? 10.147 39.601 81.072 1.00 46.91 267 PHE A CA 1
ATOM 2147 C C . PHE A 1 269 ? 8.921 39.389 81.962 1.00 46.86 267 PHE A C 1
ATOM 2148 O O . PHE A 1 269 ? 7.948 40.145 81.888 1.00 38.10 267 PHE A O 1
ATOM 2156 N N . SER A 1 270 ? 8.962 38.357 82.794 1.00 45.94 268 SER A N 1
ATOM 2157 C CA . SER A 1 270 ? 7.830 38.035 83.646 1.00 47.40 268 SER A CA 1
ATOM 2158 C C . SER A 1 270 ? 8.014 38.300 85.135 1.00 47.87 268 SER A C 1
ATOM 2159 O O . SER A 1 270 ? 7.329 37.702 85.947 1.00 54.05 268 SER A O 1
ATOM 2162 N N . ALA A 1 271 ? 8.939 39.181 85.496 1.00 59.84 269 ALA A N 1
ATOM 2163 C CA . ALA A 1 271 ? 9.182 39.508 86.904 1.00 61.60 269 ALA A CA 1
ATOM 2164 C C . ALA A 1 271 ? 8.758 40.939 87.203 1.00 59.61 269 ALA A C 1
ATOM 2165 O O . ALA A 1 271 ? 9.556 41.859 87.094 1.00 62.23 269 ALA A O 1
ATOM 2167 N N . PRO A 1 272 ? 7.489 41.137 87.581 1.00 59.80 270 PRO A N 1
ATOM 2168 C CA . PRO A 1 272 ? 6.917 42.446 87.902 1.00 62.21 270 PRO A CA 1
ATOM 2169 C C . PRO A 1 272 ? 7.740 43.228 88.906 1.00 64.85 270 PRO A C 1
ATOM 2170 O O . PRO A 1 272 ? 8.156 42.682 89.921 1.00 74.46 270 PRO A O 1
ATOM 2174 N N . ASN A 1 273 ? 7.964 44.509 88.618 1.00 70.77 271 ASN A N 1
ATOM 2175 C CA . ASN A 1 273 ? 8.746 45.372 89.497 1.00 61.88 271 ASN A CA 1
ATOM 2176 C C . ASN A 1 273 ? 10.013 44.624 89.914 1.00 60.41 271 ASN A C 1
ATOM 2177 O O . ASN A 1 273 ? 10.237 44.335 91.101 1.00 48.77 271 ASN A O 1
ATOM 2182 N N . TYR A 1 274 ? 10.841 44.332 88.914 1.00 59.97 272 TYR A N 1
ATOM 2183 C CA . TYR A 1 274 ? 12.093 43.606 89.099 1.00 66.33 272 TYR A CA 1
ATOM 2184 C C . TYR A 1 274 ? 13.072 44.236 90.080 1.00 68.18 272 TYR A C 1
ATOM 2185 O O . TYR A 1 274 ? 13.495 45.378 89.898 1.00 75.07 272 TYR A O 1
ATOM 2194 N N . CYS A 1 275 ? 13.424 43.472 91.115 1.00 74.81 273 CYS A N 1
ATOM 2195 C CA . CYS A 1 275 ? 14.356 43.909 92.159 1.00 74.39 273 CYS A CA 1
ATOM 2196 C C . CYS A 1 275 ? 13.824 45.099 92.958 1.00 74.93 273 CYS A C 1
ATOM 2197 O O . CYS A 1 275 ? 14.546 45.677 93.772 1.00 66.22 273 CYS A O 1
ATOM 2200 N N . GLY A 1 276 ? 12.564 45.462 92.731 1.00 76.28 274 GLY A N 1
ATOM 2201 C CA . GLY A 1 276 ? 11.991 46.590 93.447 1.00 81.44 274 GLY A CA 1
ATOM 2202 C C . GLY A 1 276 ? 12.590 47.892 92.952 1.00 83.25 274 GLY A C 1
ATOM 2203 O O . GLY A 1 276 ? 12.140 48.976 93.319 1.00 82.69 274 GLY A O 1
ATOM 2204 N N . GLU A 1 277 ? 13.616 47.768 92.114 1.00 84.71 275 GLU A N 1
ATOM 2205 C CA . GLU A 1 277 ? 14.318 48.904 91.537 1.00 81.59 275 GLU A CA 1
ATOM 2206 C C . GLU A 1 277 ? 13.498 49.505 90.407 1.00 77.49 275 GLU A C 1
ATOM 2207 O O . GLU A 1 277 ? 13.144 50.684 90.429 1.00 85.74 275 GLU A O 1
ATOM 2213 N N . PHE A 1 278 ? 13.211 48.687 89.405 1.00 69.65 276 PHE A N 1
ATOM 2214 C CA . PHE A 1 278 ? 12.419 49.136 88.268 1.00 72.55 276 PHE A CA 1
ATOM 2215 C C . PHE A 1 278 ? 10.943 49.031 88.639 1.00 77.45 276 PHE A C 1
ATOM 2216 O O . PHE A 1 278 ? 10.604 48.522 89.710 1.00 87.84 276 PHE A O 1
ATOM 2224 N N . ASP A 1 279 ? 10.070 49.521 87.763 1.00 70.52 277 ASP A N 1
ATOM 2225 C CA . ASP A 1 279 ? 8.629 49.446 87.996 1.00 80.47 277 ASP A CA 1
ATOM 2226 C C . ASP A 1 279 ? 7.981 48.936 86.729 1.00 78.16 277 ASP A C 1
ATOM 2227 O O . ASP A 1 279 ? 7.065 49.559 86.185 1.00 84.48 277 ASP A O 1
ATOM 2232 N N . ASN A 1 280 ? 8.473 47.783 86.286 1.00 69.73 278 ASN A N 1
ATOM 2233 C CA . ASN A 1 280 ? 8.024 47.122 85.071 1.00 60.54 278 ASN A CA 1
ATOM 2234 C C . ASN A 1 280 ? 6.913 46.118 85.361 1.00 61.61 278 ASN A C 1
ATOM 2235 O O . ASN A 1 280 ? 6.771 45.640 86.484 1.00 59.62 278 ASN A O 1
ATOM 2240 N N . ALA A 1 281 ? 6.137 45.792 84.335 1.00 54.54 279 ALA A N 1
ATOM 2241 C CA . ALA A 1 281 ? 5.077 44.815 84.471 1.00 52.74 279 ALA A CA 1
ATOM 2242 C C . ALA A 1 281 ? 5.656 43.489 83.992 1.00 62.01 279 ALA A C 1
ATOM 2243 O O . ALA A 1 281 ? 6.714 43.456 83.367 1.00 61.41 279 ALA A O 1
ATOM 2245 N N . GLY A 1 282 ? 4.966 42.395 84.291 1.00 71.98 280 GLY A N 1
ATOM 2246 C CA . GLY A 1 282 ? 5.430 41.089 83.859 1.00 69.76 280 GLY A CA 1
ATOM 2247 C C . GLY A 1 282 ? 4.690 40.702 82.598 1.00 61.38 280 GLY A C 1
ATOM 2248 O O . GLY A 1 282 ? 3.540 41.083 82.429 1.00 66.13 280 GLY A O 1
ATOM 2249 N N . GLY A 1 283 ? 5.338 39.954 81.713 1.00 59.96 281 GLY A N 1
ATOM 2250 C CA . GLY A 1 283 ? 4.687 39.550 80.480 1.00 58.79 281 GLY A CA 1
ATOM 2251 C C . GLY A 1 283 ? 4.462 38.053 80.361 1.00 58.98 281 GLY A C 1
ATOM 2252 O O . GLY A 1 283 ? 4.995 37.267 81.133 1.00 53.85 281 GLY A O 1
ATOM 2253 N N . MET A 1 284 ? 3.666 37.659 79.375 1.00 59.80 282 MET A N 1
ATOM 2254 C CA . MET A 1 284 ? 3.362 36.255 79.121 1.00 53.68 282 MET A CA 1
ATOM 2255 C C . MET A 1 284 ? 2.692 36.173 77.757 1.00 49.12 282 MET A C 1
ATOM 2256 O O . MET A 1 284 ? 1.619 36.734 77.550 1.00 54.83 282 MET A O 1
ATOM 2261 N N . MET A 1 285 ? 3.328 35.484 76.820 1.00 43.46 283 MET A N 1
ATOM 2262 C CA . MET A 1 285 ? 2.778 35.379 75.480 1.00 49.12 283 MET A CA 1
ATOM 2263 C C . MET A 1 285 ? 1.981 34.105 75.226 1.00 48.97 283 MET A C 1
ATOM 2264 O O . MET A 1 285 ? 2.476 32.998 75.404 1.00 41.17 283 MET A O 1
ATOM 2269 N N . SER A 1 286 ? 0.734 34.280 74.804 1.00 54.31 284 SER A N 1
ATOM 2270 C CA . SER A 1 286 ? -0.151 33.162 74.505 1.00 57.99 284 SER A CA 1
ATOM 2271 C C . SER A 1 286 ? -0.058 32.837 73.026 1.00 64.76 284 SER A C 1
ATOM 2272 O O . SER A 1 286 ? -0.237 33.711 72.172 1.00 72.72 284 SER A O 1
ATOM 2275 N N . VAL A 1 287 ? 0.220 31.579 72.720 1.00 64.26 285 VAL A N 1
ATOM 2276 C CA . VAL A 1 287 ? 0.317 31.158 71.336 1.00 59.59 285 VAL A CA 1
ATOM 2277 C C . VAL A 1 287 ? -0.673 30.022 71.145 1.00 69.46 285 VAL A C 1
ATOM 2278 O O . VAL A 1 287 ? -0.465 28.924 71.670 1.00 77.06 285 VAL A O 1
ATOM 2282 N N . ASP A 1 288 ? -1.757 30.293 70.414 1.00 72.50 286 ASP A N 1
ATOM 2283 C CA . ASP A 1 288 ? -2.786 29.284 70.164 1.00 72.07 286 ASP A CA 1
ATOM 2284 C C . ASP A 1 288 ? -2.374 28.407 68.996 1.00 75.28 286 ASP A C 1
ATOM 2285 O O . ASP A 1 288 ? -1.316 28.627 68.407 1.00 75.56 286 ASP A O 1
ATOM 2290 N N . GLU A 1 289 ? -3.212 27.429 68.652 1.00 77.11 287 GLU A N 1
ATOM 2291 C CA . GLU A 1 289 ? -2.904 26.521 67.550 1.00 81.23 287 GLU A CA 1
ATOM 2292 C C . GLU A 1 289 ? -2.738 27.201 66.180 1.00 84.28 287 GLU A C 1
ATOM 2293 O O . GLU A 1 289 ? -2.238 26.582 65.229 1.00 84.36 287 GLU A O 1
ATOM 2299 N N . THR A 1 290 ? -3.138 28.471 66.085 1.00 84.99 288 THR A N 1
ATOM 2300 C CA . THR A 1 290 ? -3.024 29.232 64.835 1.00 83.99 288 THR A CA 1
ATOM 2301 C C . THR A 1 290 ? -1.743 30.048 64.793 1.00 79.41 288 THR A C 1
ATOM 2302 O O . THR A 1 290 ? -1.295 30.462 63.725 1.00 75.01 288 THR A O 1
ATOM 2306 N N . LEU A 1 291 ? -1.165 30.266 65.967 1.00 77.84 289 LEU A N 1
ATOM 2307 C CA . LEU A 1 291 ? 0.040 31.062 66.122 1.00 77.79 289 LEU A CA 1
ATOM 2308 C C . LEU A 1 291 ? -0.396 32.513 66.255 1.00 82.78 289 LEU A C 1
ATOM 2309 O O . LEU A 1 291 ? 0.333 33.438 65.876 1.00 85.54 289 LEU A O 1
ATOM 2314 N N . MET A 1 292 ? -1.611 32.696 66.776 1.00 84.24 290 MET A N 1
ATOM 2315 C CA . MET A 1 292 ? -2.163 34.024 67.018 1.00 80.28 290 MET A CA 1
ATOM 2316 C C . MET A 1 292 ? -1.572 34.394 68.376 1.00 74.34 290 MET A C 1
ATOM 2317 O O . MET A 1 292 ? -2.046 33.952 69.424 1.00 68.48 290 MET A O 1
ATOM 2322 N N . CYS A 1 293 ? -0.510 35.184 68.352 1.00 68.11 291 CYS A N 1
ATOM 2323 C CA . CYS A 1 293 ? 0.144 35.582 69.580 1.00 70.96 291 CYS A CA 1
ATOM 2324 C C . CYS A 1 293 ? -0.490 36.799 70.245 1.00 74.91 291 CYS A C 1
ATOM 2325 O O . CYS A 1 293 ? -0.718 37.827 69.614 1.00 79.47 291 CYS A O 1
ATOM 2328 N N . SER A 1 294 ? -0.781 36.662 71.531 1.00 72.57 292 SER A N 1
ATOM 2329 C CA . SER A 1 294 ? -1.366 37.734 72.320 1.00 69.28 292 SER A CA 1
ATOM 2330 C C . SER A 1 294 ? -0.540 37.860 73.602 1.00 75.69 292 SER A C 1
ATOM 2331 O O . SER A 1 294 ? 0.244 36.961 73.936 1.00 74.78 292 SER A O 1
ATOM 2334 N N . PHE A 1 295 ? -0.703 38.971 74.315 1.00 73.53 293 PHE A N 1
ATOM 2335 C CA . PHE A 1 295 ? 0.072 39.195 75.534 1.00 71.97 293 PHE A CA 1
ATOM 2336 C C . PHE A 1 295 ? -0.765 39.416 76.781 1.00 66.51 293 PHE A C 1
ATOM 2337 O O . PHE A 1 295 ? -1.590 40.318 76.838 1.00 85.37 293 PHE A O 1
ATOM 2345 N N . GLN A 1 296 ? -0.539 38.591 77.788 1.00 66.06 294 GLN A N 1
ATOM 2346 C CA . GLN A 1 296 ? -1.256 38.715 79.048 1.00 64.00 294 GLN A CA 1
ATOM 2347 C C . GLN A 1 296 ? -0.282 39.408 79.988 1.00 56.12 294 GLN A C 1
ATOM 2348 O O . GLN A 1 296 ? 0.779 38.881 80.292 1.00 59.34 294 GLN A O 1
ATOM 2354 N N . ILE A 1 297 ? -0.636 40.609 80.425 1.00 62.05 295 ILE A N 1
ATOM 2355 C CA . ILE A 1 297 ? 0.228 41.394 81.301 1.00 56.57 295 ILE A CA 1
ATOM 2356 C C . ILE A 1 297 ? -0.075 41.245 82.788 1.00 56.21 295 ILE A C 1
ATOM 2357 O O . ILE A 1 297 ? -1.206 40.986 83.194 1.00 57.41 295 ILE A O 1
ATOM 2362 N N . LEU A 1 298 ? 0.961 41.416 83.597 1.00 59.53 296 LEU A N 1
ATOM 2363 C CA . LEU A 1 298 ? 0.850 41.292 85.038 1.00 57.08 296 LEU A CA 1
ATOM 2364 C C . LEU A 1 298 ? 1.468 42.529 85.672 1.00 54.21 296 LEU A C 1
ATOM 2365 O O . LEU A 1 298 ? 2.672 42.611 85.847 1.00 53.40 296 LEU A O 1
ATOM 2370 N N . LYS A 1 299 ? 0.618 43.490 86.010 1.00 68.82 297 LYS A N 1
ATOM 2371 C CA . LYS A 1 299 ? 1.031 44.746 86.633 1.00 66.44 297 LYS A CA 1
ATOM 2372 C C . LYS A 1 299 ? 1.735 44.474 87.954 1.00 60.46 297 LYS A C 1
ATOM 2373 O O . LYS A 1 299 ? 1.469 43.473 88.616 1.00 64.58 297 LYS A O 1
ATOM 2379 N N . PRO A 1 300 ? 2.660 45.354 88.348 1.00 60.48 298 PRO A N 1
ATOM 2380 C CA . PRO A 1 300 ? 3.331 45.093 89.617 1.00 59.75 298 PRO A CA 1
ATOM 2381 C C . PRO A 1 300 ? 2.268 44.959 90.689 1.00 66.44 298 PRO A C 1
ATOM 2382 O O . PRO A 1 300 ? 1.270 45.673 90.666 1.00 67.27 298 PRO A O 1
ATOM 2386 N N . SER A 1 301 ? 2.463 44.036 91.618 1.00 76.94 299 SER A N 1
ATOM 2387 C CA . SER A 1 301 ? 1.493 43.873 92.683 1.00 83.11 299 SER A CA 1
ATOM 2388 C C . SER A 1 301 ? 1.566 45.112 93.571 1.00 83.20 299 SER A C 1
ATOM 2389 O O . SER A 1 301 ? 2.462 45.945 93.415 1.00 86.17 299 SER A O 1
ATOM 2392 N N . GLU A 1 302 ? 0.633 45.230 94.508 1.00 90.53 300 GLU A N 1
ATOM 2393 C CA . GLU A 1 302 ? 0.609 46.363 95.430 1.00 98.71 300 GLU A CA 1
ATOM 2394 C C . GLU A 1 302 ? 0.607 47.715 94.711 1.00 92.92 300 GLU A C 1
ATOM 2395 O O . GLU A 1 302 ? 0.901 48.747 95.291 1.00 99.53 300 GLU A O 1
ATOM 2401 N N . LYS A 1 303 ? 0.271 47.685 93.433 1.00 85.13 301 LYS A N 1
ATOM 2402 C CA . LYS A 1 303 ? 0.192 48.884 92.620 1.00 84.78 301 LYS A CA 1
ATOM 2403 C C . LYS A 1 303 ? -1.302 49.118 92.442 1.00 90.87 301 LYS A C 1
ATOM 2404 O O . LYS A 1 303 ? -1.832 49.067 91.325 1.00 96.00 301 LYS A O 1
ATOM 2410 N N . LYS A 1 304 ? -1.980 49.351 93.560 1.00 93.23 302 LYS A N 1
ATOM 2411 C CA . LYS A 1 304 ? -3.425 49.567 93.560 1.00 97.33 302 LYS A CA 1
ATOM 2412 C C . LYS A 1 304 ? -3.858 50.894 92.931 1.00 96.08 302 LYS A C 1
ATOM 2413 O O . LYS A 1 304 ? -3.327 51.953 93.278 1.00 97.27 302 LYS A O 1
ATOM 2419 N N . ALA A 1 305 ? -4.831 50.827 92.023 1.00 89.55 303 ALA A N 1
ATOM 2420 C CA . ALA A 1 305 ? -5.360 52.018 91.356 1.00 90.73 303 ALA A CA 1
ATOM 2421 C C . ALA A 1 305 ? -6.511 52.602 92.174 1.00 92.42 303 ALA A C 1
ATOM 2422 O O . ALA A 1 305 ? -7.523 51.931 92.375 1.00 96.14 303 ALA A O 1
ATOM 2424 N N . LYS A 1 306 ? -6.362 53.846 92.629 1.00 88.34 304 LYS A N 1
ATOM 2425 C CA . LYS A 1 306 ? -7.387 54.512 93.442 1.00 88.27 304 LYS A CA 1
ATOM 2426 C C . LYS A 1 306 ? -8.784 54.461 92.815 1.00 90.63 304 LYS A C 1
ATOM 2427 O O . LYS A 1 306 ? -8.989 54.913 91.686 1.00 89.25 304 LYS A O 1
ATOM 2433 N N . TYR A 1 307 ? -9.732 53.918 93.584 1.00 87.95 305 TYR A N 1
ATOM 2434 C CA . TYR A 1 307 ? -11.123 53.724 93.180 1.00 76.92 305 TYR A CA 1
ATOM 2435 C C . TYR A 1 307 ? -11.856 54.942 92.644 1.00 74.34 305 TYR A C 1
ATOM 2436 O O . TYR A 1 307 ? -11.524 56.077 92.969 1.00 67.79 305 TYR A O 1
ATOM 2445 N N . GLN A 1 308 ? -12.864 54.688 91.816 1.00 73.92 306 GLN A N 1
ATOM 2446 C CA . GLN A 1 308 ? -13.689 55.748 91.244 1.00 82.62 306 GLN A CA 1
ATOM 2447 C C . GLN A 1 308 ? -15.113 55.220 91.198 1.00 82.51 306 GLN A C 1
ATOM 2448 O O . GLN A 1 308 ? -15.341 54.073 90.813 1.00 91.96 306 GLN A O 1
ATOM 2454 N N . TYR A 1 309 ? -16.069 56.056 91.580 1.00 80.04 307 TYR A N 1
ATOM 2455 C CA . TYR A 1 309 ? -17.472 55.657 91.617 1.00 80.85 307 TYR A CA 1
ATOM 2456 C C . TYR A 1 309 ? -17.986 54.864 90.404 1.00 85.64 307 TYR A C 1
ATOM 2457 O O . TYR A 1 309 ? -18.681 53.848 90.561 1.00 77.34 307 TYR A O 1
ATOM 2466 N N . GLY A 1 310 ? -17.652 55.328 89.203 1.00 93.63 308 GLY A N 1
ATOM 2467 C CA . GLY A 1 310 ? -18.076 54.631 87.998 1.00 109.69 308 GLY A CA 1
ATOM 2468 C C . GLY A 1 310 ? -19.471 55.003 87.543 1.00 117.75 308 GLY A C 1
ATOM 2469 O O . GLY A 1 310 ? -20.440 54.300 87.838 1.00 122.98 308 GLY A O 1
ATOM 2470 N N . GLY A 1 311 ? -19.567 56.109 86.810 1.00 120.49 309 GLY A N 1
ATOM 2471 C CA . GLY A 1 311 ? -20.855 56.579 86.337 1.00 116.14 309 GLY A CA 1
ATOM 2472 C C . GLY A 1 311 ? -21.252 57.850 87.070 1.00 112.43 309 GLY A C 1
ATOM 2473 O O . GLY A 1 311 ? -22.231 57.820 87.844 1.00 109.68 309 GLY A O 1
ATOM 2474 N N . MET B 2 1 ? 45.033 35.441 77.139 1.00 122.31 1 MET B N 1
ATOM 2475 C CA . MET B 2 1 ? 44.767 33.991 77.346 1.00 128.22 1 MET B CA 1
ATOM 2476 C C . MET B 2 1 ? 43.944 33.768 78.612 1.00 134.06 1 MET B C 1
ATOM 2477 O O . MET B 2 1 ? 43.514 32.650 78.901 1.00 136.03 1 MET B O 1
ATOM 2482 N N . LYS B 2 2 ? 43.754 34.846 79.369 1.00 138.86 2 LYS B N 1
ATOM 2483 C CA . LYS B 2 2 ? 42.950 34.841 80.591 1.00 138.99 2 LYS B CA 1
ATOM 2484 C C . LYS B 2 2 ? 41.953 35.984 80.434 1.00 137.34 2 LYS B C 1
ATOM 2485 O O . LYS B 2 2 ? 40.864 35.963 81.012 1.00 134.31 2 LYS B O 1
ATOM 2491 N N . MET B 2 3 ? 42.353 36.980 79.641 1.00 139.32 3 MET B N 1
ATOM 2492 C CA . MET B 2 3 ? 41.521 38.141 79.327 1.00 140.42 3 MET B CA 1
ATOM 2493 C C . MET B 2 3 ? 41.409 38.232 77.810 1.00 137.78 3 MET B C 1
ATOM 2494 O O . MET B 2 3 ? 40.356 38.580 77.273 1.00 134.42 3 MET B O 1
ATOM 2499 N N . ALA B 2 4 ? 42.509 37.926 77.125 1.00 133.46 4 ALA B N 1
ATOM 2500 C CA . ALA B 2 4 ? 42.516 37.928 75.670 1.00 127.34 4 ALA B CA 1
ATOM 2501 C C . ALA B 2 4 ? 41.361 36.999 75.349 1.00 120.65 4 ALA B C 1
ATOM 2502 O O . ALA B 2 4 ? 40.653 37.179 74.364 1.00 121.16 4 ALA B O 1
ATOM 2504 N N . ASP B 2 5 ? 41.190 36.009 76.221 1.00 114.12 5 ASP B N 1
ATOM 2505 C CA . ASP B 2 5 ? 40.124 35.017 76.128 1.00 112.00 5 ASP B CA 1
ATOM 2506 C C . ASP B 2 5 ? 38.867 35.708 75.614 1.00 106.70 5 ASP B C 1
ATOM 2507 O O . ASP B 2 5 ? 38.658 35.808 74.405 1.00 104.55 5 ASP B O 1
ATOM 2512 N N . ALA B 2 6 ? 38.053 36.213 76.535 1.00 102.68 6 ALA B N 1
ATOM 2513 C CA . ALA B 2 6 ? 36.804 36.888 76.195 1.00 103.59 6 ALA B CA 1
ATOM 2514 C C . ALA B 2 6 ? 36.905 37.828 75.001 1.00 100.28 6 ALA B C 1
ATOM 2515 O O . ALA B 2 6 ? 36.071 37.788 74.093 1.00 95.42 6 ALA B O 1
ATOM 2517 N N . LYS B 2 7 ? 37.929 38.670 74.996 1.00 95.67 7 LYS B N 1
ATOM 2518 C CA . LYS B 2 7 ? 38.081 39.617 73.911 1.00 92.89 7 LYS B CA 1
ATOM 2519 C C . LYS B 2 7 ? 38.497 39.015 72.577 1.00 87.78 7 LYS B C 1
ATOM 2520 O O . LYS B 2 7 ? 37.846 39.263 71.563 1.00 88.23 7 LYS B O 1
ATOM 2526 N N . GLN B 2 8 ? 39.555 38.212 72.574 1.00 81.39 8 GLN B N 1
ATOM 2527 C CA . GLN B 2 8 ? 40.044 37.616 71.329 1.00 86.14 8 GLN B CA 1
ATOM 2528 C C . GLN B 2 8 ? 39.177 36.482 70.804 1.00 86.24 8 GLN B C 1
ATOM 2529 O O . GLN B 2 8 ? 38.958 36.371 69.601 1.00 87.00 8 GLN B O 1
ATOM 2535 N N . LYS B 2 9 ? 38.685 35.644 71.713 1.00 92.12 9 LYS B N 1
ATOM 2536 C CA . LYS B 2 9 ? 37.821 34.526 71.317 1.00 86.68 9 LYS B CA 1
ATOM 2537 C C . LYS B 2 9 ? 36.604 35.090 70.579 1.00 80.81 9 LYS B C 1
ATOM 2538 O O . LYS B 2 9 ? 36.211 34.582 69.527 1.00 74.28 9 LYS B O 1
ATOM 2544 N N . ARG B 2 10 ? 36.016 36.142 71.145 1.00 73.16 10 ARG B N 1
ATOM 2545 C CA . ARG B 2 10 ? 34.870 36.788 70.522 1.00 79.57 10 ARG B CA 1
ATOM 2546 C C . ARG B 2 10 ? 35.296 37.330 69.158 1.00 81.04 10 ARG B C 1
ATOM 2547 O O . ARG B 2 10 ? 34.576 37.205 68.169 1.00 73.90 10 ARG B O 1
ATOM 2555 N N . ASN B 2 11 ? 36.470 37.947 69.110 1.00 76.98 11 ASN B N 1
ATOM 2556 C CA . ASN B 2 11 ? 36.956 38.469 67.856 1.00 78.02 11 ASN B CA 1
ATOM 2557 C C . ASN B 2 11 ? 37.147 37.357 66.859 1.00 77.98 11 ASN B C 1
ATOM 2558 O O . ASN B 2 11 ? 36.433 37.326 65.856 1.00 73.94 11 ASN B O 1
ATOM 2563 N N . GLU B 2 12 ? 38.089 36.449 67.134 1.00 82.66 12 GLU B N 1
ATOM 2564 C CA . GLU B 2 12 ? 38.367 35.333 66.230 1.00 87.10 12 GLU B CA 1
ATOM 2565 C C . GLU B 2 12 ? 37.110 34.486 66.065 1.00 78.96 12 GLU B C 1
ATOM 2566 O O . GLU B 2 12 ? 37.159 33.353 65.588 1.00 82.56 12 GLU B O 1
ATOM 2572 N N . GLN B 2 13 ? 35.984 35.078 66.454 1.00 82.09 13 GLN B N 1
ATOM 2573 C CA . GLN B 2 13 ? 34.660 34.470 66.378 1.00 83.79 13 GLN B CA 1
ATOM 2574 C C . GLN B 2 13 ? 33.855 35.275 65.353 1.00 82.76 13 GLN B C 1
ATOM 2575 O O . GLN B 2 13 ? 33.258 34.711 64.438 1.00 73.42 13 GLN B O 1
ATOM 2581 N N . LEU B 2 14 ? 33.805 36.595 65.540 1.00 78.67 14 LEU B N 1
ATOM 2582 C CA . LEU B 2 14 ? 33.096 37.475 64.613 1.00 75.81 14 LEU B CA 1
ATOM 2583 C C . LEU B 2 14 ? 33.643 37.145 63.229 1.00 78.22 14 LEU B C 1
ATOM 2584 O O . LEU B 2 14 ? 32.906 37.060 62.248 1.00 77.33 14 LEU B O 1
ATOM 2589 N N . LYS B 2 15 ? 34.955 36.931 63.181 1.00 72.65 15 LYS B N 1
ATOM 2590 C CA . LYS B 2 15 ? 35.654 36.605 61.958 1.00 72.07 15 LYS B CA 1
ATOM 2591 C C . LYS B 2 15 ? 34.929 35.550 61.152 1.00 76.48 15 LYS B C 1
ATOM 2592 O O . LYS B 2 15 ? 34.536 35.801 60.016 1.00 89.11 15 LYS B O 1
ATOM 2598 N N . ARG B 2 16 ? 34.751 34.369 61.731 1.00 79.65 16 ARG B N 1
ATOM 2599 C CA . ARG B 2 16 ? 34.077 33.280 61.020 1.00 78.78 16 ARG B CA 1
ATOM 2600 C C . ARG B 2 16 ? 32.723 33.717 60.465 1.00 81.67 16 ARG B C 1
ATOM 2601 O O . ARG B 2 16 ? 32.318 33.259 59.391 1.00 64.31 16 ARG B O 1
ATOM 2609 N N . TRP B 2 17 ? 32.043 34.601 61.202 1.00 78.52 17 TRP B N 1
ATOM 2610 C CA . TRP B 2 17 ? 30.745 35.103 60.787 1.00 73.41 17 TRP B CA 1
ATOM 2611 C C . TRP B 2 17 ? 30.794 35.837 59.463 1.00 84.09 17 TRP B C 1
ATOM 2612 O O . TRP B 2 17 ? 29.786 35.906 58.762 1.00 88.85 17 TRP B O 1
ATOM 2623 N N . ILE B 2 18 ? 31.959 36.390 59.125 1.00 94.61 18 ILE B N 1
ATOM 2624 C CA . ILE B 2 18 ? 32.141 37.125 57.868 1.00 96.91 18 ILE B CA 1
ATOM 2625 C C . ILE B 2 18 ? 31.745 36.300 56.649 1.00 93.08 18 ILE B C 1
ATOM 2626 O O . ILE B 2 18 ? 30.741 36.596 55.992 1.00 85.10 18 ILE B O 1
ATOM 2631 N N . GLY B 2 19 ? 32.527 35.267 56.352 1.00 90.10 19 GLY B N 1
ATOM 2632 C CA . GLY B 2 19 ? 32.202 34.425 55.218 1.00 97.20 19 GLY B CA 1
ATOM 2633 C C . GLY B 2 19 ? 30.866 33.734 55.429 1.00 101.57 19 GLY B C 1
ATOM 2634 O O . GLY B 2 19 ? 30.166 33.412 54.471 1.00 93.25 19 GLY B O 1
ATOM 2635 N N . SER B 2 20 ? 30.504 33.526 56.693 1.00 110.44 20 SER B N 1
ATOM 2636 C CA . SER B 2 20 ? 29.246 32.874 57.051 1.00 112.59 20 SER B CA 1
ATOM 2637 C C . SER B 2 20 ? 28.057 33.547 56.391 1.00 109.61 20 SER B C 1
ATOM 2638 O O . SER B 2 20 ? 28.220 34.515 55.655 1.00 114.65 20 SER B O 1
ATOM 2641 N N . GLU B 2 21 ? 26.862 33.035 56.668 1.00 102.82 21 GLU B N 1
ATOM 2642 C CA . GLU B 2 21 ? 25.644 33.584 56.086 1.00 96.28 21 GLU B CA 1
ATOM 2643 C C . GLU B 2 21 ? 25.241 34.973 56.565 1.00 96.59 21 GLU B C 1
ATOM 2644 O O . GLU B 2 21 ? 24.092 35.213 56.967 1.00 89.31 21 GLU B O 1
ATOM 2650 N N . THR B 2 22 ? 26.208 35.882 56.509 1.00 92.48 22 THR B N 1
ATOM 2651 C CA . THR B 2 22 ? 25.992 37.275 56.857 1.00 89.43 22 THR B CA 1
ATOM 2652 C C . THR B 2 22 ? 25.569 37.831 55.512 1.00 83.15 22 THR B C 1
ATOM 2653 O O . THR B 2 22 ? 25.113 38.974 55.390 1.00 75.07 22 THR B O 1
ATOM 2657 N N . ASP B 2 23 ? 25.747 36.978 54.507 1.00 86.35 23 ASP B N 1
ATOM 2658 C CA . ASP B 2 23 ? 25.417 37.289 53.131 1.00 97.44 23 ASP B CA 1
ATOM 2659 C C . ASP B 2 23 ? 23.969 36.915 52.822 1.00 99.64 23 ASP B C 1
ATOM 2660 O O . ASP B 2 23 ? 23.388 37.396 51.842 1.00 109.40 23 ASP B O 1
ATOM 2665 N N . LEU B 2 24 ? 23.382 36.059 53.652 1.00 97.56 24 LEU B N 1
ATOM 2666 C CA . LEU B 2 24 ? 22.003 35.662 53.419 1.00 97.49 24 LEU B CA 1
ATOM 2667 C C . LEU B 2 24 ? 21.133 36.906 53.364 1.00 94.26 24 LEU B C 1
ATOM 2668 O O . LEU B 2 24 ? 20.908 37.559 54.377 1.00 87.61 24 LEU B O 1
ATOM 2673 N N . GLU B 2 25 ? 20.671 37.224 52.160 1.00 94.52 25 GLU B N 1
ATOM 2674 C CA . GLU B 2 25 ? 19.827 38.379 51.890 1.00 99.66 25 GLU B CA 1
ATOM 2675 C C . GLU B 2 25 ? 18.997 38.834 53.098 1.00 103.42 25 GLU B C 1
ATOM 2676 O O . GLU B 2 25 ? 17.997 38.222 53.427 1.00 101.90 25 GLU B O 1
ATOM 2682 N N . PRO B 2 26 ? 19.425 39.927 53.766 1.00 111.69 26 PRO B N 1
ATOM 2683 C CA . PRO B 2 26 ? 18.940 40.670 54.948 1.00 117.97 26 PRO B CA 1
ATOM 2684 C C . PRO B 2 26 ? 17.650 41.500 54.988 1.00 128.92 26 PRO B C 1
ATOM 2685 O O . PRO B 2 26 ? 17.560 42.427 55.803 1.00 120.70 26 PRO B O 1
ATOM 2689 N N . PRO B 2 27 ? 16.644 41.198 54.143 1.00 142.02 27 PRO B N 1
ATOM 2690 C CA . PRO B 2 27 ? 15.417 42.018 54.205 1.00 144.82 27 PRO B CA 1
ATOM 2691 C C . PRO B 2 27 ? 14.262 41.502 55.073 1.00 139.69 27 PRO B C 1
ATOM 2692 O O . PRO B 2 27 ? 14.267 41.610 56.288 1.00 139.63 27 PRO B O 1
ATOM 2696 N N . VAL B 2 28 ? 13.256 40.978 54.384 1.00 137.23 28 VAL B N 1
ATOM 2697 C CA . VAL B 2 28 ? 12.044 40.421 54.955 1.00 138.08 28 VAL B CA 1
ATOM 2698 C C . VAL B 2 28 ? 11.860 39.124 54.182 1.00 136.47 28 VAL B C 1
ATOM 2699 O O . VAL B 2 28 ? 11.609 38.071 54.761 1.00 132.15 28 VAL B O 1
ATOM 2703 N N . VAL B 2 29 ? 12.001 39.230 52.860 1.00 140.08 29 VAL B N 1
ATOM 2704 C CA . VAL B 2 29 ? 11.831 38.101 51.954 1.00 139.83 29 VAL B CA 1
ATOM 2705 C C . VAL B 2 29 ? 10.538 37.412 52.366 1.00 144.50 29 VAL B C 1
ATOM 2706 O O . VAL B 2 29 ? 10.508 36.197 52.577 1.00 148.05 29 VAL B O 1
ATOM 2710 N N . LYS B 2 30 ? 9.478 38.209 52.505 1.00 144.53 30 LYS B N 1
ATOM 2711 C CA . LYS B 2 30 ? 8.186 37.682 52.908 1.00 142.02 30 LYS B CA 1
ATOM 2712 C C . LYS B 2 30 ? 7.868 36.354 52.260 1.00 141.53 30 LYS B C 1
ATOM 2713 O O . LYS B 2 30 ? 7.317 36.287 51.164 1.00 137.78 30 LYS B O 1
ATOM 2719 N N . ARG B 2 31 ? 8.243 35.292 52.965 1.00 142.73 31 ARG B N 1
ATOM 2720 C CA . ARG B 2 31 ? 8.015 33.935 52.506 1.00 143.14 31 ARG B CA 1
ATOM 2721 C C . ARG B 2 31 ? 6.517 33.758 52.418 1.00 145.61 31 ARG B C 1
ATOM 2722 O O . ARG B 2 31 ? 5.762 34.603 52.917 1.00 144.37 31 ARG B O 1
ATOM 2730 N N . LYS B 2 32 ? 6.086 32.678 51.777 1.00 147.66 32 LYS B N 1
ATOM 2731 C CA . LYS B 2 32 ? 4.665 32.417 51.668 1.00 148.61 32 LYS B CA 1
ATOM 2732 C C . LYS B 2 32 ? 4.212 31.824 53.000 1.00 150.62 32 LYS B C 1
ATOM 2733 O O . LYS B 2 32 ? 3.248 31.055 53.046 1.00 157.42 32 LYS B O 1
ATOM 2739 N N . LYS B 2 33 ? 4.906 32.180 54.084 1.00 146.70 33 LYS B N 1
ATOM 2740 C CA . LYS B 2 33 ? 4.558 31.636 55.394 1.00 137.19 33 LYS B CA 1
ATOM 2741 C C . LYS B 2 33 ? 4.549 32.571 56.597 1.00 127.87 33 LYS B C 1
ATOM 2742 O O . LYS B 2 33 ? 5.083 32.221 57.641 1.00 130.37 33 LYS B O 1
ATOM 2748 N N . THR B 2 34 ? 3.969 33.756 56.471 1.00 117.84 34 THR B N 1
ATOM 2749 C CA . THR B 2 34 ? 3.898 34.630 57.628 1.00 112.16 34 THR B CA 1
ATOM 2750 C C . THR B 2 34 ? 2.703 34.101 58.418 1.00 112.01 34 THR B C 1
ATOM 2751 O O . THR B 2 34 ? 1.634 34.714 58.469 1.00 114.90 34 THR B O 1
ATOM 2755 N N . LYS B 2 35 ? 2.905 32.931 59.016 1.00 106.82 35 LYS B N 1
ATOM 2756 C CA . LYS B 2 35 ? 1.876 32.237 59.784 1.00 103.77 35 LYS B CA 1
ATOM 2757 C C . LYS B 2 35 ? 1.673 32.767 61.196 1.00 100.35 35 LYS B C 1
ATOM 2758 O O . LYS B 2 35 ? 0.643 32.525 61.822 1.00 100.32 35 LYS B O 1
ATOM 2764 N N . VAL B 2 36 ? 2.662 33.486 61.702 1.00 98.26 36 VAL B N 1
ATOM 2765 C CA . VAL B 2 36 ? 2.572 34.026 63.048 1.00 98.77 36 VAL B CA 1
ATOM 2766 C C . VAL B 2 36 ? 2.026 35.440 63.008 1.00 101.23 36 VAL B C 1
ATOM 2767 O O . VAL B 2 36 ? 2.470 36.262 62.204 1.00 102.69 36 VAL B O 1
ATOM 2771 N N . LYS B 2 37 ? 1.058 35.712 63.877 1.00 97.15 37 LYS B N 1
ATOM 2772 C CA . LYS B 2 37 ? 0.438 37.029 63.951 1.00 91.96 37 LYS B CA 1
ATOM 2773 C C . LYS B 2 37 ? 0.294 37.465 65.403 1.00 86.72 37 LYS B C 1
ATOM 2774 O O . LYS B 2 37 ? 0.355 36.638 66.320 1.00 81.97 37 LYS B O 1
ATOM 2780 N N . PHE B 2 38 ? 0.109 38.766 65.606 1.00 76.53 38 PHE B N 1
ATOM 2781 C CA . PHE B 2 38 ? -0.068 39.302 66.947 1.00 73.61 38 PHE B CA 1
ATOM 2782 C C . PHE B 2 38 ? -1.443 39.952 67.064 1.00 73.24 38 PHE B C 1
ATOM 2783 O O . PHE B 2 38 ? -1.980 40.459 66.079 1.00 63.26 38 PHE B O 1
ATOM 2791 N N . ASP B 2 39 ? -1.999 39.938 68.271 1.00 72.67 39 ASP B N 1
ATOM 2792 C CA . ASP B 2 39 ? -3.294 40.541 68.523 1.00 79.42 39 ASP B CA 1
ATOM 2793 C C . ASP B 2 39 ? -3.354 41.959 67.959 1.00 84.59 39 ASP B C 1
ATOM 2794 O O . ASP B 2 39 ? -2.364 42.690 67.986 1.00 87.88 39 ASP B O 1
ATOM 2799 N N . ASP B 2 40 ? -4.523 42.340 67.447 1.00 91.47 40 ASP B N 1
ATOM 2800 C CA . ASP B 2 40 ? -4.725 43.666 66.867 1.00 88.68 40 ASP B CA 1
ATOM 2801 C C . ASP B 2 40 ? -4.304 44.759 67.829 1.00 88.28 40 ASP B C 1
ATOM 2802 O O . ASP B 2 40 ? -3.546 45.651 67.465 1.00 81.69 40 ASP B O 1
ATOM 2807 N N . GLY B 2 41 ? -4.793 44.679 69.061 1.00 88.97 41 GLY B N 1
ATOM 2808 C CA . GLY B 2 41 ? -4.447 45.676 70.057 1.00 82.94 41 GLY B CA 1
ATOM 2809 C C . GLY B 2 41 ? -2.951 45.846 70.203 1.00 75.63 41 GLY B C 1
ATOM 2810 O O . GLY B 2 41 ? -2.429 46.955 70.137 1.00 77.51 41 GLY B O 1
ATOM 2811 N N . ALA B 2 42 ? -2.255 44.740 70.416 1.00 73.42 42 ALA B N 1
ATOM 2812 C CA . ALA B 2 42 ? -0.811 44.788 70.562 1.00 71.05 42 ALA B CA 1
ATOM 2813 C C . ALA B 2 42 ? -0.167 45.456 69.350 1.00 71.08 42 ALA B C 1
ATOM 2814 O O . ALA B 2 42 ? 0.680 46.340 69.494 1.00 76.12 42 ALA B O 1
ATOM 2816 N N . VAL B 2 43 ? -0.587 45.034 68.160 1.00 69.34 43 VAL B N 1
ATOM 2817 C CA . VAL B 2 43 ? -0.053 45.562 66.907 1.00 69.77 43 VAL B CA 1
ATOM 2818 C C . VAL B 2 43 ? -0.402 47.025 66.646 1.00 72.55 43 VAL B C 1
ATOM 2819 O O . VAL B 2 43 ? 0.414 47.780 66.128 1.00 71.87 43 VAL B O 1
ATOM 2823 N N . PHE B 2 44 ? -1.620 47.421 66.988 1.00 76.26 44 PHE B N 1
ATOM 2824 C CA . PHE B 2 44 ? -2.042 48.803 66.790 1.00 82.94 44 PHE B CA 1
ATOM 2825 C C . PHE B 2 44 ? -1.371 49.714 67.813 1.00 83.21 44 PHE B C 1
ATOM 2826 O O . PHE B 2 44 ? -0.683 50.674 67.463 1.00 89.89 44 PHE B O 1
ATOM 2834 N N . LEU B 2 45 ? -1.578 49.397 69.084 1.00 84.06 45 LEU B N 1
ATOM 2835 C CA . LEU B 2 45 ? -1.019 50.177 70.180 1.00 80.54 45 LEU B CA 1
ATOM 2836 C C . LEU B 2 45 ? 0.471 50.448 69.985 1.00 76.93 45 LEU B C 1
ATOM 2837 O O . LEU B 2 45 ? 1.002 51.417 70.513 1.00 84.55 45 LEU B O 1
ATOM 2842 N N . ALA B 2 46 ? 1.137 49.599 69.210 1.00 80.66 46 ALA B N 1
ATOM 2843 C CA . ALA B 2 46 ? 2.569 49.739 68.970 1.00 74.18 46 ALA B CA 1
ATOM 2844 C C . ALA B 2 46 ? 2.913 50.478 67.689 1.00 71.13 46 ALA B C 1
ATOM 2845 O O . ALA B 2 46 ? 3.843 51.272 67.657 1.00 66.32 46 ALA B O 1
ATOM 2847 N N . ALA B 2 47 ? 2.168 50.205 66.628 1.00 79.86 47 ALA B N 1
ATOM 2848 C CA . ALA B 2 47 ? 2.410 50.857 65.347 1.00 84.63 47 ALA B CA 1
ATOM 2849 C C . ALA B 2 47 ? 2.449 52.371 65.535 1.00 84.08 47 ALA B C 1
ATOM 2850 O O . ALA B 2 47 ? 3.208 53.076 64.862 1.00 85.73 47 ALA B O 1
ATOM 2852 N N . CYS B 2 48 ? 1.631 52.868 66.456 1.00 73.99 48 CYS B N 1
ATOM 2853 C CA . CYS B 2 48 ? 1.591 54.295 66.703 1.00 78.01 48 CYS B CA 1
ATOM 2854 C C . CYS B 2 48 ? 2.864 54.684 67.420 1.00 79.78 48 CYS B C 1
ATOM 2855 O O . CYS B 2 48 ? 3.501 55.680 67.079 1.00 77.51 48 CYS B O 1
ATOM 2858 N N . SER B 2 49 ? 3.237 53.868 68.402 1.00 83.24 49 SER B N 1
ATOM 2859 C CA . SER B 2 49 ? 4.431 54.097 69.214 1.00 86.34 49 SER B CA 1
ATOM 2860 C C . SER B 2 49 ? 5.663 54.490 68.399 1.00 86.38 49 SER B C 1
ATOM 2861 O O . SER B 2 49 ? 6.221 55.576 68.581 1.00 83.77 49 SER B O 1
ATOM 2864 N N . SER B 2 50 ? 6.097 53.597 67.515 1.00 91.25 50 SER B N 1
ATOM 2865 C CA . SER B 2 50 ? 7.256 53.871 66.677 1.00 88.69 50 SER B CA 1
ATOM 2866 C C . SER B 2 50 ? 7.006 55.162 65.912 1.00 83.48 50 SER B C 1
ATOM 2867 O O . SER B 2 50 ? 7.867 56.040 65.864 1.00 75.37 50 SER B O 1
ATOM 2870 N N . GLY B 2 51 ? 5.817 55.274 65.328 1.00 84.83 51 GLY B N 1
ATOM 2871 C CA . GLY B 2 51 ? 5.471 56.472 64.590 1.00 99.19 51 GLY B CA 1
ATOM 2872 C C . GLY B 2 51 ? 5.074 56.217 63.151 1.00 109.32 51 GLY B C 1
ATOM 2873 O O . GLY B 2 51 ? 4.911 57.159 62.371 1.00 112.77 51 GLY B O 1
ATOM 2874 N N . ASP B 2 52 ? 4.918 54.945 62.797 1.00 112.42 52 ASP B N 1
ATOM 2875 C CA . ASP B 2 52 ? 4.542 54.574 61.441 1.00 113.68 52 ASP B CA 1
ATOM 2876 C C . ASP B 2 52 ? 3.107 55.014 61.190 1.00 116.13 52 ASP B C 1
ATOM 2877 O O . ASP B 2 52 ? 2.210 54.188 61.031 1.00 121.80 52 ASP B O 1
ATOM 2882 N N . THR B 2 53 ? 2.897 56.324 61.184 1.00 117.57 53 THR B N 1
ATOM 2883 C CA . THR B 2 53 ? 1.589 56.910 60.925 1.00 118.56 53 THR B CA 1
ATOM 2884 C C . THR B 2 53 ? 0.920 56.122 59.809 1.00 118.55 53 THR B C 1
ATOM 2885 O O . THR B 2 53 ? -0.262 55.772 59.883 1.00 118.32 53 THR B O 1
ATOM 2889 N N . GLU B 2 54 ? 1.720 55.830 58.790 1.00 117.42 54 GLU B N 1
ATOM 2890 C CA . GLU B 2 54 ? 1.294 55.086 57.619 1.00 117.37 54 GLU B CA 1
ATOM 2891 C C . GLU B 2 54 ? 0.582 53.766 57.942 1.00 116.19 54 GLU B C 1
ATOM 2892 O O . GLU B 2 54 ? -0.580 53.583 57.587 1.00 115.90 54 GLU B O 1
ATOM 2898 N N . GLU B 2 55 ? 1.259 52.856 58.630 1.00 115.15 55 GLU B N 1
ATOM 2899 C CA . GLU B 2 55 ? 0.655 51.571 58.955 1.00 110.18 55 GLU B CA 1
ATOM 2900 C C . GLU B 2 55 ? -0.592 51.681 59.818 1.00 104.45 55 GLU B C 1
ATOM 2901 O O . GLU B 2 55 ? -1.492 50.850 59.711 1.00 93.91 55 GLU B O 1
ATOM 2907 N N . VAL B 2 56 ? -0.648 52.692 60.681 1.00 107.66 56 VAL B N 1
ATOM 2908 C CA . VAL B 2 56 ? -1.815 52.865 61.542 1.00 109.97 56 VAL B CA 1
ATOM 2909 C C . VAL B 2 56 ? -3.041 53.024 60.660 1.00 111.77 56 VAL B C 1
ATOM 2910 O O . VAL B 2 56 ? -4.110 52.476 60.955 1.00 107.86 56 VAL B O 1
ATOM 2914 N N . LEU B 2 57 ? -2.867 53.777 59.574 1.00 113.24 57 LEU B N 1
ATOM 2915 C CA . LEU B 2 57 ? -3.936 54.010 58.617 1.00 115.00 57 LEU B CA 1
ATOM 2916 C C . LEU B 2 57 ? -4.499 52.682 58.134 1.00 114.68 57 LEU B C 1
ATOM 2917 O O . LEU B 2 57 ? -5.693 52.423 58.262 1.00 116.60 57 LEU B O 1
ATOM 2922 N N . ARG B 2 58 ? -3.634 51.840 57.577 1.00 111.60 58 ARG B N 1
ATOM 2923 C CA . ARG B 2 58 ? -4.068 50.544 57.078 1.00 109.26 58 ARG B CA 1
ATOM 2924 C C . ARG B 2 58 ? -4.696 49.736 58.198 1.00 105.53 58 ARG B C 1
ATOM 2925 O O . ARG B 2 58 ? -5.736 49.110 57.998 1.00 105.60 58 ARG B O 1
ATOM 2933 N N . LEU B 2 59 ? -4.067 49.759 59.374 1.00 101.56 59 LEU B N 1
ATOM 2934 C CA . LEU B 2 59 ? -4.582 49.029 60.529 1.00 99.25 59 LEU B CA 1
ATOM 2935 C C . LEU B 2 59 ? -5.985 49.511 60.870 1.00 101.97 59 LEU B C 1
ATOM 2936 O O . LEU B 2 59 ? -6.855 48.725 61.260 1.00 104.89 59 LEU B O 1
ATOM 2941 N N . LEU B 2 60 ? -6.199 50.813 60.732 1.00 102.30 60 LEU B N 1
ATOM 2942 C CA . LEU B 2 60 ? -7.507 51.393 60.994 1.00 101.60 60 LEU B CA 1
ATOM 2943 C C . LEU B 2 60 ? -8.412 51.022 59.833 1.00 96.97 60 LEU B C 1
ATOM 2944 O O . LEU B 2 60 ? -9.520 50.531 60.030 1.00 84.60 60 LEU B O 1
ATOM 2949 N N . GLU B 2 61 ? -7.916 51.253 58.622 1.00 102.40 61 GLU B N 1
ATOM 2950 C CA . GLU B 2 61 ? -8.658 50.944 57.409 1.00 105.94 61 GLU B CA 1
ATOM 2951 C C . GLU B 2 61 ? -9.149 49.504 57.438 1.00 106.59 61 GLU B C 1
ATOM 2952 O O . GLU B 2 61 ? -10.213 49.200 56.906 1.00 111.13 61 GLU B O 1
ATOM 2958 N N . ARG B 2 62 ? -8.372 48.620 58.058 1.00 108.40 62 ARG B N 1
ATOM 2959 C CA . ARG B 2 62 ? -8.736 47.209 58.147 1.00 108.15 62 ARG B CA 1
ATOM 2960 C C . ARG B 2 62 ? -9.745 46.964 59.270 1.00 108.32 62 ARG B C 1
ATOM 2961 O O . ARG B 2 62 ? -10.515 45.998 59.220 1.00 102.01 62 ARG B O 1
ATOM 2969 N N . GLY B 2 63 ? -9.744 47.837 60.277 1.00 111.96 63 GLY B N 1
ATOM 2970 C CA . GLY B 2 63 ? -10.684 47.689 61.376 1.00 117.70 63 GLY B CA 1
ATOM 2971 C C . GLY B 2 63 ? -10.069 47.525 62.753 1.00 120.61 63 GLY B C 1
ATOM 2972 O O . GLY B 2 63 ? -10.078 46.430 63.323 1.00 124.80 63 GLY B O 1
ATOM 2973 N N . ALA B 2 64 ? -9.538 48.615 63.295 1.00 117.96 64 ALA B N 1
ATOM 2974 C CA . ALA B 2 64 ? -8.927 48.581 64.616 1.00 113.08 64 ALA B CA 1
ATOM 2975 C C . ALA B 2 64 ? -9.425 49.753 65.455 1.00 108.20 64 ALA B C 1
ATOM 2976 O O . ALA B 2 64 ? -9.381 50.905 65.020 1.00 104.03 64 ALA B O 1
ATOM 2978 N N . ASP B 2 65 ? -9.911 49.451 66.656 1.00 105.11 65 ASP B N 1
ATOM 2979 C CA . ASP B 2 65 ? -10.414 50.483 67.557 1.00 98.14 65 ASP B CA 1
ATOM 2980 C C . ASP B 2 65 ? -9.305 51.497 67.788 1.00 93.65 65 ASP B C 1
ATOM 2981 O O . ASP B 2 65 ? -8.243 51.148 68.306 1.00 97.60 65 ASP B O 1
ATOM 2986 N N . ILE B 2 66 ? -9.545 52.745 67.402 1.00 87.72 66 ILE B N 1
ATOM 2987 C CA . ILE B 2 66 ? -8.536 53.780 67.589 1.00 77.36 66 ILE B CA 1
ATOM 2988 C C . ILE B 2 66 ? -8.342 54.017 69.084 1.00 75.83 66 ILE B C 1
ATOM 2989 O O . ILE B 2 66 ? -7.227 54.279 69.548 1.00 75.89 66 ILE B O 1
ATOM 2994 N N . ASN B 2 67 ? -9.432 53.895 69.836 1.00 68.17 67 ASN B N 1
ATOM 2995 C CA . ASN B 2 67 ? -9.384 54.081 71.280 1.00 74.33 67 ASN B CA 1
ATOM 2996 C C . ASN B 2 67 ? -9.074 52.794 72.059 1.00 78.21 67 ASN B C 1
ATOM 2997 O O . ASN B 2 67 ? -9.740 52.470 73.039 1.00 78.49 67 ASN B O 1
ATOM 3002 N N . TYR B 2 68 ? -8.068 52.057 71.599 1.00 81.55 68 TYR B N 1
ATOM 3003 C CA . TYR B 2 68 ? -7.647 50.831 72.262 1.00 77.45 68 TYR B CA 1
ATOM 3004 C C . TYR B 2 68 ? -6.619 51.307 73.269 1.00 78.00 68 TYR B C 1
ATOM 3005 O O . TYR B 2 68 ? -5.906 52.278 73.009 1.00 81.39 68 TYR B O 1
ATOM 3014 N N . ALA B 2 69 ? -6.529 50.628 74.408 1.00 80.53 69 ALA B N 1
ATOM 3015 C CA . ALA B 2 69 ? -5.579 51.032 75.439 1.00 81.10 69 ALA B CA 1
ATOM 3016 C C . ALA B 2 69 ? -4.994 49.872 76.232 1.00 82.82 69 ALA B C 1
ATOM 3017 O O . ALA B 2 69 ? -5.675 48.886 76.524 1.00 76.02 69 ALA B O 1
ATOM 3019 N N . ASN B 2 70 ? -3.726 50.021 76.598 1.00 82.45 70 ASN B N 1
ATOM 3020 C CA . ASN B 2 70 ? -3.023 49.012 77.362 1.00 81.05 70 ASN B CA 1
ATOM 3021 C C . ASN B 2 70 ? -3.635 48.812 78.741 1.00 85.16 70 ASN B C 1
ATOM 3022 O O . ASN B 2 70 ? -4.702 49.347 79.051 1.00 78.29 70 ASN B O 1
ATOM 3027 N N . VAL B 2 71 ? -2.926 48.036 79.557 1.00 88.49 71 VAL B N 1
ATOM 3028 C CA . VAL B 2 71 ? -3.330 47.693 80.916 1.00 77.42 71 VAL B CA 1
ATOM 3029 C C . VAL B 2 71 ? -3.560 48.896 81.820 1.00 80.11 71 VAL B C 1
ATOM 3030 O O . VAL B 2 71 ? -4.408 48.849 82.705 1.00 80.53 71 VAL B O 1
ATOM 3034 N N . ASP B 2 72 ? -2.803 49.969 81.604 1.00 86.60 72 ASP B N 1
ATOM 3035 C CA . ASP B 2 72 ? -2.946 51.178 82.413 1.00 85.35 72 ASP B CA 1
ATOM 3036 C C . ASP B 2 72 ? -4.042 52.109 81.883 1.00 87.03 72 ASP B C 1
ATOM 3037 O O . ASP B 2 72 ? -4.304 53.165 82.460 1.00 82.82 72 ASP B O 1
ATOM 3042 N N . GLY B 2 73 ? -4.680 51.706 80.786 1.00 87.08 73 GLY B N 1
ATOM 3043 C CA . GLY B 2 73 ? -5.758 52.491 80.215 1.00 76.00 73 GLY B CA 1
ATOM 3044 C C . GLY B 2 73 ? -5.301 53.535 79.226 1.00 78.93 73 GLY B C 1
ATOM 3045 O O . GLY B 2 73 ? -6.127 54.245 78.659 1.00 82.91 73 GLY B O 1
ATOM 3046 N N . LEU B 2 74 ? -3.991 53.632 79.015 1.00 78.68 74 LEU B N 1
ATOM 3047 C CA . LEU B 2 74 ? -3.446 54.615 78.086 1.00 70.36 74 LEU B CA 1
ATOM 3048 C C . LEU B 2 74 ? -3.807 54.292 76.649 1.00 66.39 74 LEU B C 1
ATOM 3049 O O . LEU B 2 74 ? -3.553 53.191 76.167 1.00 63.10 74 LEU B O 1
ATOM 3054 N N . THR B 2 75 ? -4.392 55.269 75.968 1.00 70.53 75 THR B N 1
ATOM 3055 C CA . THR B 2 75 ? -4.805 55.119 74.577 1.00 61.19 75 THR B CA 1
ATOM 3056 C C . THR B 2 75 ? -3.633 55.419 73.674 1.00 50.41 75 THR B C 1
ATOM 3057 O O . THR B 2 75 ? -2.570 55.799 74.139 1.00 49.96 75 THR B O 1
ATOM 3061 N N . ALA B 2 76 ? -3.832 55.252 72.377 1.00 52.62 76 ALA B N 1
ATOM 3062 C CA . ALA B 2 76 ? -2.776 55.536 71.425 1.00 57.39 76 ALA B CA 1
ATOM 3063 C C . ALA B 2 76 ? -2.496 57.039 71.456 1.00 62.54 76 ALA B C 1
ATOM 3064 O O . ALA B 2 76 ? -1.471 57.506 70.954 1.00 68.72 76 ALA B O 1
ATOM 3066 N N . LEU B 2 77 ? -3.415 57.798 72.047 1.00 63.70 77 LEU B N 1
ATOM 3067 C CA . LEU B 2 77 ? -3.228 59.239 72.145 1.00 64.44 77 LEU B CA 1
ATOM 3068 C C . LEU B 2 77 ? -2.447 59.596 73.414 1.00 62.38 77 LEU B C 1
ATOM 3069 O O . LEU B 2 77 ? -1.472 60.339 73.348 1.00 59.07 77 LEU B O 1
ATOM 3074 N N . HIS B 2 78 ? -2.873 59.073 74.563 1.00 61.16 78 HIS B N 1
ATOM 3075 C CA . HIS B 2 78 ? -2.175 59.338 75.824 1.00 61.19 78 HIS B CA 1
ATOM 3076 C C . HIS B 2 78 ? -0.675 59.266 75.613 1.00 64.87 78 HIS B C 1
ATOM 3077 O O . HIS B 2 78 ? 0.051 60.209 75.912 1.00 69.85 78 HIS B O 1
ATOM 3084 N N . GLN B 2 79 ? -0.223 58.115 75.120 1.00 66.80 79 GLN B N 1
ATOM 3085 C CA . GLN B 2 79 ? 1.189 57.877 74.858 1.00 66.86 79 GLN B CA 1
ATOM 3086 C C . GLN B 2 79 ? 1.755 58.913 73.911 1.00 59.96 79 GLN B C 1
ATOM 3087 O O . GLN B 2 79 ? 2.837 59.431 74.145 1.00 61.00 79 GLN B O 1
ATOM 3093 N N . ALA B 2 80 ? 1.021 59.209 72.842 1.00 63.59 80 ALA B N 1
ATOM 3094 C CA . ALA B 2 80 ? 1.447 60.206 71.862 1.00 58.99 80 ALA B CA 1
ATOM 3095 C C . ALA B 2 80 ? 1.816 61.517 72.558 1.00 59.09 80 ALA B C 1
ATOM 3096 O O . ALA B 2 80 ? 2.854 62.101 72.267 1.00 60.75 80 ALA B O 1
ATOM 3098 N N . CYS B 2 81 ? 0.958 61.970 73.474 1.00 66.09 81 CYS B N 1
ATOM 3099 C CA . CYS B 2 81 ? 1.193 63.201 74.236 1.00 61.28 81 CYS B CA 1
ATOM 3100 C C . CYS B 2 81 ? 2.423 63.071 75.109 1.00 60.59 81 CYS B C 1
ATOM 3101 O O . CYS B 2 81 ? 3.287 63.944 75.107 1.00 60.01 81 CYS B O 1
ATOM 3104 N N . ILE B 2 82 ? 2.496 61.965 75.844 1.00 66.46 82 ILE B N 1
ATOM 3105 C CA . ILE B 2 82 ? 3.613 61.683 76.740 1.00 68.01 82 ILE B CA 1
ATOM 3106 C C . ILE B 2 82 ? 4.970 61.700 76.028 1.00 75.82 82 ILE B C 1
ATOM 3107 O O . ILE B 2 82 ? 6.016 61.882 76.663 1.00 78.34 82 ILE B O 1
ATOM 3112 N N . ASP B 2 83 ? 4.943 61.537 74.708 1.00 80.29 83 ASP B N 1
ATOM 3113 C CA . ASP B 2 83 ? 6.161 61.513 73.898 1.00 82.10 83 ASP B CA 1
ATOM 3114 C C . ASP B 2 83 ? 6.352 62.806 73.081 1.00 80.32 83 ASP B C 1
ATOM 3115 O O . ASP B 2 83 ? 7.187 62.862 72.181 1.00 78.76 83 ASP B O 1
ATOM 3120 N N . ASP B 2 84 ? 5.596 63.845 73.423 1.00 81.93 84 ASP B N 1
ATOM 3121 C CA . ASP B 2 84 ? 5.633 65.117 72.703 1.00 87.70 84 ASP B CA 1
ATOM 3122 C C . ASP B 2 84 ? 5.667 64.853 71.198 1.00 90.40 84 ASP B C 1
ATOM 3123 O O . ASP B 2 84 ? 6.284 65.598 70.424 1.00 88.10 84 ASP B O 1
ATOM 3128 N N . ASN B 2 85 ? 4.991 63.777 70.804 1.00 91.19 85 ASN B N 1
ATOM 3129 C CA . ASN B 2 85 ? 4.896 63.362 69.411 1.00 88.87 85 ASN B CA 1
ATOM 3130 C C . ASN B 2 85 ? 3.743 64.109 68.755 1.00 80.37 85 ASN B C 1
ATOM 3131 O O . ASN B 2 85 ? 2.742 63.514 68.366 1.00 74.00 85 ASN B O 1
ATOM 3136 N N . VAL B 2 86 ? 3.903 65.422 68.646 1.00 77.90 86 VAL B N 1
ATOM 3137 C CA . VAL B 2 86 ? 2.889 66.295 68.072 1.00 86.49 86 VAL B CA 1
ATOM 3138 C C . VAL B 2 86 ? 2.148 65.674 66.897 1.00 89.60 86 VAL B C 1
ATOM 3139 O O . VAL B 2 86 ? 0.952 65.388 66.985 1.00 93.75 86 VAL B O 1
ATOM 3143 N N . ASP B 2 87 ? 2.872 65.468 65.802 1.00 89.03 87 ASP B N 1
ATOM 3144 C CA . ASP B 2 87 ? 2.318 64.896 64.577 1.00 82.58 87 ASP B CA 1
ATOM 3145 C C . ASP B 2 87 ? 1.330 63.753 64.805 1.00 76.59 87 ASP B C 1
ATOM 3146 O O . ASP B 2 87 ? 0.269 63.709 64.186 1.00 76.80 87 ASP B O 1
ATOM 3151 N N . MET B 2 88 ? 1.676 62.829 65.692 1.00 72.14 88 MET B N 1
ATOM 3152 C CA . MET B 2 88 ? 0.806 61.695 65.966 1.00 70.82 88 MET B CA 1
ATOM 3153 C C . MET B 2 88 ? -0.473 62.122 66.678 1.00 68.50 88 MET B C 1
ATOM 3154 O O . MET B 2 88 ? -1.567 61.685 66.323 1.00 70.13 88 MET B O 1
ATOM 3159 N N . VAL B 2 89 ? -0.334 62.978 67.681 1.00 64.84 89 VAL B N 1
ATOM 3160 C CA . VAL B 2 89 ? -1.488 63.436 68.431 1.00 70.12 89 VAL B CA 1
ATOM 3161 C C . VAL B 2 89 ? -2.558 63.927 67.470 1.00 74.11 89 VAL B C 1
ATOM 3162 O O . VAL B 2 89 ? -3.731 63.576 67.607 1.00 72.02 89 VAL B O 1
ATOM 3166 N N . LYS B 2 90 ? -2.142 64.732 66.494 1.00 81.36 90 LYS B N 1
ATOM 3167 C CA . LYS B 2 90 ? -3.058 65.281 65.495 1.00 84.22 90 LYS B CA 1
ATOM 3168 C C . LYS B 2 90 ? -3.590 64.175 64.595 1.00 80.51 90 LYS B C 1
ATOM 3169 O O . LYS B 2 90 ? -4.792 64.110 64.313 1.00 70.98 90 LYS B O 1
ATOM 3175 N N . PHE B 2 91 ? -2.689 63.302 64.156 1.00 81.57 91 PHE B N 1
ATOM 3176 C CA . PHE B 2 91 ? -3.063 62.180 63.305 1.00 91.39 91 PHE B CA 1
ATOM 3177 C C . PHE B 2 91 ? -4.186 61.415 64.007 1.00 93.24 91 PHE B C 1
ATOM 3178 O O . PHE B 2 91 ? -5.229 61.135 63.413 1.00 91.34 91 PHE B O 1
ATOM 3186 N N . LEU B 2 92 ? -3.963 61.096 65.280 1.00 93.59 92 LEU B N 1
ATOM 3187 C CA . LEU B 2 92 ? -4.941 60.371 66.086 1.00 88.39 92 LEU B CA 1
ATOM 3188 C C . LEU B 2 92 ? -6.293 61.086 66.156 1.00 86.19 92 LEU B C 1
ATOM 3189 O O . LEU B 2 92 ? -7.344 60.477 65.911 1.00 75.45 92 LEU B O 1
ATOM 3194 N N . VAL B 2 93 ? -6.262 62.375 66.490 1.00 82.90 93 VAL B N 1
ATOM 3195 C CA . VAL B 2 93 ? -7.482 63.160 66.607 1.00 84.24 93 VAL B CA 1
ATOM 3196 C C . VAL B 2 93 ? -8.176 63.315 65.265 1.00 86.69 93 VAL B C 1
ATOM 3197 O O . VAL B 2 93 ? -9.399 63.184 65.181 1.00 85.08 93 VAL B O 1
ATOM 3201 N N . GLU B 2 94 ? -7.397 63.592 64.221 1.00 83.21 94 GLU B N 1
ATOM 3202 C CA . GLU B 2 94 ? -7.951 63.758 62.884 1.00 80.33 94 GLU B CA 1
ATOM 3203 C C . GLU B 2 94 ? -8.495 62.448 62.323 1.00 85.17 94 GLU B C 1
ATOM 3204 O O . GLU B 2 94 ? -9.207 62.448 61.320 1.00 95.37 94 GLU B O 1
ATOM 3210 N N . ASN B 2 95 ? -8.157 61.332 62.962 1.00 85.25 95 ASN B N 1
ATOM 3211 C CA . ASN B 2 95 ? -8.627 60.032 62.501 1.00 81.38 95 ASN B CA 1
ATOM 3212 C C . ASN B 2 95 ? -9.725 59.433 63.375 1.00 80.49 95 ASN B C 1
ATOM 3213 O O . ASN B 2 95 ? -10.120 58.278 63.176 1.00 74.69 95 ASN B O 1
ATOM 3218 N N . GLY B 2 96 ? -10.214 60.215 64.337 1.00 74.31 96 GLY B N 1
ATOM 3219 C CA . GLY B 2 96 ? -11.288 59.743 65.194 1.00 77.36 96 GLY B CA 1
ATOM 3220 C C . GLY B 2 96 ? -10.976 59.571 66.668 1.00 80.96 96 GLY B C 1
ATOM 3221 O O . GLY B 2 96 ? -11.861 59.230 67.460 1.00 80.52 96 GLY B O 1
ATOM 3222 N N . ALA B 2 97 ? -9.728 59.813 67.049 1.00 81.54 97 ALA B N 1
ATOM 3223 C CA . ALA B 2 97 ? -9.324 59.658 68.441 1.00 82.03 97 ALA B CA 1
ATOM 3224 C C . ALA B 2 97 ? -10.232 60.376 69.427 1.00 74.34 97 ALA B C 1
ATOM 3225 O O . ALA B 2 97 ? -10.572 61.544 69.234 1.00 81.99 97 ALA B O 1
ATOM 3227 N N . ASN B 2 98 ? -10.630 59.668 70.477 1.00 63.24 98 ASN B N 1
ATOM 3228 C CA . ASN B 2 98 ? -11.462 60.265 71.505 1.00 63.13 98 ASN B CA 1
ATOM 3229 C C . ASN B 2 98 ? -10.507 61.190 72.244 1.00 69.06 98 ASN B C 1
ATOM 3230 O O . ASN B 2 98 ? -9.593 60.729 72.916 1.00 80.63 98 ASN B O 1
ATOM 3235 N N . ILE B 2 99 ? -10.717 62.492 72.125 1.00 71.04 99 ILE B N 1
ATOM 3236 C CA . ILE B 2 99 ? -9.837 63.462 72.755 1.00 68.40 99 ILE B CA 1
ATOM 3237 C C . ILE B 2 99 ? -9.936 63.540 74.275 1.00 70.10 99 ILE B C 1
ATOM 3238 O O . ILE B 2 99 ? -9.035 64.064 74.920 1.00 79.93 99 ILE B O 1
ATOM 3243 N N . ASN B 2 100 ? -11.007 63.010 74.857 1.00 70.16 100 ASN B N 1
ATOM 3244 C CA . ASN B 2 100 ? -11.185 63.079 76.311 1.00 74.24 100 ASN B CA 1
ATOM 3245 C C . ASN B 2 100 ? -11.098 61.740 77.041 1.00 77.36 100 ASN B C 1
ATOM 3246 O O . ASN B 2 100 ? -11.410 61.665 78.226 1.00 80.98 100 ASN B O 1
ATOM 3251 N N . GLN B 2 101 ? -10.670 60.694 76.336 1.00 76.84 101 GLN B N 1
ATOM 3252 C CA . GLN B 2 101 ? -10.548 59.344 76.898 1.00 66.75 101 GLN B CA 1
ATOM 3253 C C . GLN B 2 101 ? -9.693 59.303 78.160 1.00 64.94 101 GLN B C 1
ATOM 3254 O O . GLN B 2 101 ? -8.527 59.676 78.127 1.00 73.23 101 GLN B O 1
ATOM 3260 N N . PRO B 2 102 ? -10.257 58.845 79.290 1.00 66.90 102 PRO B N 1
ATOM 3261 C CA . PRO B 2 102 ? -9.494 58.778 80.549 1.00 73.56 102 PRO B CA 1
ATOM 3262 C C . PRO B 2 102 ? -8.649 57.510 80.660 1.00 77.23 102 PRO B C 1
ATOM 3263 O O . PRO B 2 102 ? -8.957 56.485 80.048 1.00 78.86 102 PRO B O 1
ATOM 3267 N N . ASP B 2 103 ? -7.575 57.580 81.436 1.00 76.45 103 ASP B N 1
ATOM 3268 C CA . ASP B 2 103 ? -6.730 56.410 81.626 1.00 75.44 103 ASP B CA 1
ATOM 3269 C C . ASP B 2 103 ? -7.273 55.744 82.884 1.00 71.85 103 ASP B C 1
ATOM 3270 O O . ASP B 2 103 ? -8.228 56.231 83.481 1.00 65.58 103 ASP B O 1
ATOM 3275 N N . ASN B 2 104 ? -6.683 54.630 83.285 1.00 74.23 104 ASN B N 1
ATOM 3276 C CA . ASN B 2 104 ? -7.148 53.936 84.474 1.00 71.26 104 ASN B CA 1
ATOM 3277 C C . ASN B 2 104 ? -6.966 54.743 85.753 1.00 64.63 104 ASN B C 1
ATOM 3278 O O . ASN B 2 104 ? -7.197 54.241 86.842 1.00 69.09 104 ASN B O 1
ATOM 3283 N N . GLU B 2 105 ? -6.548 55.994 85.629 1.00 67.98 105 GLU B N 1
ATOM 3284 C CA . GLU B 2 105 ? -6.364 56.823 86.810 1.00 68.26 105 GLU B CA 1
ATOM 3285 C C . GLU B 2 105 ? -7.077 58.189 86.709 1.00 68.80 105 GLU B C 1
ATOM 3286 O O . GLU B 2 105 ? -6.824 59.098 87.501 1.00 66.73 105 GLU B O 1
ATOM 3292 N N . GLY B 2 106 ? -7.982 58.321 85.741 1.00 66.94 106 GLY B N 1
ATOM 3293 C CA . GLY B 2 106 ? -8.718 59.562 85.570 1.00 64.05 106 GLY B CA 1
ATOM 3294 C C . GLY B 2 106 ? -7.934 60.626 84.829 1.00 67.90 106 GLY B C 1
ATOM 3295 O O . GLY B 2 106 ? -8.285 61.803 84.855 1.00 66.48 106 GLY B O 1
ATOM 3296 N N . TRP B 2 107 ? -6.863 60.206 84.168 1.00 63.70 107 TRP B N 1
ATOM 3297 C CA . TRP B 2 107 ? -6.017 61.120 83.416 1.00 64.49 107 TRP B CA 1
ATOM 3298 C C . TRP B 2 107 ? -6.403 61.153 81.948 1.00 61.50 107 TRP B C 1
ATOM 3299 O O . TRP B 2 107 ? -6.323 60.137 81.267 1.00 61.04 107 TRP B O 1
ATOM 3310 N N . ILE B 2 108 ? -6.828 62.305 81.448 1.00 58.32 108 ILE B N 1
ATOM 3311 C CA . ILE B 2 108 ? -7.140 62.371 80.033 1.00 57.52 108 ILE B CA 1
ATOM 3312 C C . ILE B 2 108 ? -5.886 62.935 79.376 1.00 54.05 108 ILE B C 1
ATOM 3313 O O . ILE B 2 108 ? -5.066 63.575 80.044 1.00 48.87 108 ILE B O 1
ATOM 3318 N N . PRO B 2 109 ? -5.706 62.691 78.068 1.00 48.58 109 PRO B N 1
ATOM 3319 C CA . PRO B 2 109 ? -4.531 63.194 77.357 1.00 45.10 109 PRO B CA 1
ATOM 3320 C C . PRO B 2 109 ? -4.138 64.633 77.717 1.00 54.40 109 PRO B C 1
ATOM 3321 O O . PRO B 2 109 ? -2.971 64.995 77.604 1.00 61.39 109 PRO B O 1
ATOM 3325 N N . LEU B 2 110 ? -5.098 65.453 78.142 1.00 57.84 110 LEU B N 1
ATOM 3326 C CA . LEU B 2 110 ? -4.790 66.832 78.518 1.00 60.25 110 LEU B CA 1
ATOM 3327 C C . LEU B 2 110 ? -3.984 66.844 79.816 1.00 67.08 110 LEU B C 1
ATOM 3328 O O . LEU B 2 110 ? -3.098 67.690 79.994 1.00 60.91 110 LEU B O 1
ATOM 3333 N N . HIS B 2 111 ? -4.298 65.910 80.716 1.00 67.47 111 HIS B N 1
ATOM 3334 C CA . HIS B 2 111 ? -3.582 65.797 81.982 1.00 57.69 111 HIS B CA 1
ATOM 3335 C C . HIS B 2 111 ? -2.136 65.516 81.633 1.00 62.43 111 HIS B C 1
ATOM 3336 O O . HIS B 2 111 ? -1.222 66.185 82.106 1.00 65.20 111 HIS B O 1
ATOM 3343 N N . ALA B 2 112 ? -1.947 64.514 80.782 1.00 61.28 112 ALA B N 1
ATOM 3344 C CA . ALA B 2 112 ? -0.621 64.112 80.341 1.00 62.65 112 ALA B CA 1
ATOM 3345 C C . ALA B 2 112 ? 0.208 65.300 79.846 1.00 60.99 112 ALA B C 1
ATOM 3346 O O . ALA B 2 112 ? 1.241 65.626 80.425 1.00 64.28 112 ALA B O 1
ATOM 3348 N N . ALA B 2 113 ? -0.242 65.944 78.776 1.00 53.62 113 ALA B N 1
ATOM 3349 C CA . ALA B 2 113 ? 0.484 67.076 78.225 1.00 48.66 113 ALA B CA 1
ATOM 3350 C C . ALA B 2 113 ? 0.734 68.119 79.301 1.00 54.97 113 ALA B C 1
ATOM 3351 O O . ALA B 2 113 ? 1.835 68.666 79.403 1.00 60.93 113 ALA B O 1
ATOM 3353 N N . ALA B 2 114 ? -0.286 68.394 80.106 1.00 54.08 114 ALA B N 1
ATOM 3354 C CA . ALA B 2 114 ? -0.154 69.373 81.175 1.00 54.89 114 ALA B CA 1
ATOM 3355 C C . ALA B 2 114 ? 0.992 69.005 82.098 1.00 59.19 114 ALA B C 1
ATOM 3356 O O . ALA B 2 114 ? 1.952 69.748 82.233 1.00 66.31 114 ALA B O 1
ATOM 3358 N N . SER B 2 115 ? 0.875 67.846 82.730 1.00 65.07 115 SER B N 1
ATOM 3359 C CA . SER B 2 115 ? 1.885 67.341 83.651 1.00 72.75 115 SER B CA 1
ATOM 3360 C C . SER B 2 115 ? 3.295 67.273 83.070 1.00 73.99 115 SER B C 1
ATOM 3361 O O . SER B 2 115 ? 4.275 67.323 83.816 1.00 75.12 115 SER B O 1
ATOM 3364 N N . CYS B 2 116 ? 3.403 67.154 81.749 1.00 71.35 116 CYS B N 1
ATOM 3365 C CA . CYS B 2 116 ? 4.711 67.032 81.116 1.00 73.09 116 CYS B CA 1
ATOM 3366 C C . CYS B 2 116 ? 5.274 68.312 80.530 1.00 70.42 116 CYS B C 1
ATOM 3367 O O . CYS B 2 116 ? 6.463 68.357 80.199 1.00 63.45 116 CYS B O 1
ATOM 3370 N N . GLY B 2 117 ? 4.428 69.336 80.403 1.00 76.49 117 GLY B N 1
ATOM 3371 C CA . GLY B 2 117 ? 4.866 70.628 79.895 1.00 79.55 117 GLY B CA 1
ATOM 3372 C C . GLY B 2 117 ? 4.893 70.792 78.391 1.00 82.67 117 GLY B C 1
ATOM 3373 O O . GLY B 2 117 ? 5.391 71.804 77.890 1.00 85.02 117 GLY B O 1
ATOM 3374 N N . TYR B 2 118 ? 4.360 69.808 77.673 1.00 80.63 118 TYR B N 1
ATOM 3375 C CA . TYR B 2 118 ? 4.341 69.848 76.213 1.00 84.41 118 TYR B CA 1
ATOM 3376 C C . TYR B 2 118 ? 3.266 70.813 75.715 1.00 80.47 118 TYR B C 1
ATOM 3377 O O . TYR B 2 118 ? 2.390 70.450 74.944 1.00 84.05 118 TYR B O 1
ATOM 3386 N N . LEU B 2 119 ? 3.372 72.051 76.177 1.00 76.91 119 LEU B N 1
ATOM 3387 C CA . LEU B 2 119 ? 2.469 73.153 75.855 1.00 79.06 119 LEU B CA 1
ATOM 3388 C C . LEU B 2 119 ? 1.901 73.217 74.441 1.00 74.45 119 LEU B C 1
ATOM 3389 O O . LEU B 2 119 ? 0.707 73.444 74.279 1.00 76.62 119 LEU B O 1
ATOM 3394 N N . ASP B 2 120 ? 2.736 73.033 73.421 1.00 73.45 120 ASP B N 1
ATOM 3395 C CA . ASP B 2 120 ? 2.252 73.088 72.037 1.00 70.63 120 ASP B CA 1
ATOM 3396 C C . ASP B 2 120 ? 1.137 72.081 71.827 1.00 67.88 120 ASP B C 1
ATOM 3397 O O . ASP B 2 120 ? 0.241 72.295 71.011 1.00 60.71 120 ASP B O 1
ATOM 3402 N N . ILE B 2 121 ? 1.205 70.981 72.575 1.00 76.41 121 ILE B N 1
ATOM 3403 C CA . ILE B 2 121 ? 0.202 69.915 72.508 1.00 77.01 121 ILE B CA 1
ATOM 3404 C C . ILE B 2 121 ? -1.017 70.311 73.327 1.00 72.45 121 ILE B C 1
ATOM 3405 O O . ILE B 2 121 ? -2.147 70.180 72.875 1.00 68.85 121 ILE B O 1
ATOM 3410 N N . ALA B 2 122 ? -0.769 70.804 74.533 1.00 72.58 122 ALA B N 1
ATOM 3411 C CA . ALA B 2 122 ? -1.837 71.228 75.417 1.00 70.68 122 ALA B CA 1
ATOM 3412 C C . ALA B 2 122 ? -2.690 72.223 74.667 1.00 70.12 122 ALA B C 1
ATOM 3413 O O . ALA B 2 122 ? -3.916 72.244 74.812 1.00 74.18 122 ALA B O 1
ATOM 3415 N N . GLU B 2 123 ? -2.034 73.049 73.861 1.00 73.08 123 GLU B N 1
ATOM 3416 C CA . GLU B 2 123 ? -2.738 74.047 73.071 1.00 85.52 123 GLU B CA 1
ATOM 3417 C C . GLU B 2 123 ? -3.595 73.374 72.009 1.00 87.67 123 GLU B C 1
ATOM 3418 O O . GLU B 2 123 ? -4.769 73.718 71.839 1.00 90.33 123 GLU B O 1
ATOM 3424 N N . TYR B 2 124 ? -3.012 72.409 71.302 1.00 82.64 124 TYR B N 1
ATOM 3425 C CA . TYR B 2 124 ? -3.750 71.699 70.267 1.00 81.80 124 TYR B CA 1
ATOM 3426 C C . TYR B 2 124 ? -4.976 70.980 70.841 1.00 79.02 124 TYR B C 1
ATOM 3427 O O . TYR B 2 124 ? -6.094 71.122 70.334 1.00 77.28 124 TYR B O 1
ATOM 3436 N N . LEU B 2 125 ? -4.761 70.201 71.894 1.00 75.01 125 LEU B N 1
ATOM 3437 C CA . LEU B 2 125 ? -5.852 69.464 72.514 1.00 74.24 125 LEU B CA 1
ATOM 3438 C C . LEU B 2 125 ? -6.952 70.410 72.972 1.00 75.25 125 LEU B C 1
ATOM 3439 O O . LEU B 2 125 ? -8.123 70.246 72.605 1.00 72.14 125 LEU B O 1
ATOM 3444 N N . ILE B 2 126 ? -6.570 71.401 73.773 1.00 74.38 126 ILE B N 1
ATOM 3445 C CA . ILE B 2 126 ? -7.527 72.372 74.292 1.00 75.95 126 ILE B CA 1
ATOM 3446 C C . ILE B 2 126 ? -8.357 73.015 73.182 1.00 76.21 126 ILE B C 1
ATOM 3447 O O . ILE B 2 126 ? -9.534 73.303 73.374 1.00 75.32 126 ILE B O 1
ATOM 3452 N N . SER B 2 127 ? -7.747 73.221 72.020 1.00 73.71 127 SER B N 1
ATOM 3453 C CA . SER B 2 127 ? -8.448 73.825 70.901 1.00 73.31 127 SER B CA 1
ATOM 3454 C C . SER B 2 127 ? -9.359 72.822 70.203 1.00 81.18 127 SER B C 1
ATOM 3455 O O . SER B 2 127 ? -10.429 73.187 69.696 1.00 82.98 127 SER B O 1
ATOM 3458 N N . GLN B 2 128 ? -8.939 71.559 70.178 1.00 84.55 128 GLN B N 1
ATOM 3459 C CA . GLN B 2 128 ? -9.730 70.514 69.537 1.00 83.79 128 GLN B CA 1
ATOM 3460 C C . GLN B 2 128 ? -10.842 69.995 70.433 1.00 84.44 128 GLN B C 1
ATOM 3461 O O . GLN B 2 128 ? -11.398 68.918 70.179 1.00 88.38 128 GLN B O 1
ATOM 3467 N N . GLY B 2 129 ? -11.157 70.759 71.478 1.00 79.42 129 GLY B N 1
ATOM 3468 C CA . GLY B 2 129 ? -12.236 70.385 72.375 1.00 72.87 129 GLY B CA 1
ATOM 3469 C C . GLY B 2 129 ? -11.875 69.623 73.629 1.00 72.83 129 GLY B C 1
ATOM 3470 O O . GLY B 2 129 ? -12.741 68.998 74.230 1.00 80.05 129 GLY B O 1
ATOM 3471 N N . ALA B 2 130 ? -10.612 69.665 74.031 1.00 70.67 130 ALA B N 1
ATOM 3472 C CA . ALA B 2 130 ? -10.190 68.960 75.235 1.00 70.69 130 ALA B CA 1
ATOM 3473 C C . ALA B 2 130 ? -10.961 69.505 76.434 1.00 77.95 130 ALA B C 1
ATOM 3474 O O . ALA B 2 130 ? -11.308 70.688 76.465 1.00 85.62 130 ALA B O 1
ATOM 3476 N N . HIS B 2 131 ? -11.232 68.643 77.415 1.00 81.23 131 HIS B N 1
ATOM 3477 C CA . HIS B 2 131 ? -11.963 69.046 78.621 1.00 77.14 131 HIS B CA 1
ATOM 3478 C C . HIS B 2 131 ? -11.027 69.457 79.756 1.00 68.55 131 HIS B C 1
ATOM 3479 O O . HIS B 2 131 ? -10.459 68.625 80.439 1.00 62.18 131 HIS B O 1
ATOM 3486 N N . VAL B 2 132 ? -10.900 70.763 79.955 1.00 70.80 132 VAL B N 1
ATOM 3487 C CA . VAL B 2 132 ? -10.013 71.333 80.963 1.00 65.10 132 VAL B CA 1
ATOM 3488 C C . VAL B 2 132 ? -10.475 71.151 82.402 1.00 61.91 132 VAL B C 1
ATOM 3489 O O . VAL B 2 132 ? -9.702 71.347 83.341 1.00 53.80 132 VAL B O 1
ATOM 3493 N N . GLY B 2 133 ? -11.733 70.775 82.578 1.00 67.86 133 GLY B N 1
ATOM 3494 C CA . GLY B 2 133 ? -12.248 70.575 83.921 1.00 77.29 133 GLY B CA 1
ATOM 3495 C C . GLY B 2 133 ? -12.271 69.127 84.399 1.00 83.57 133 GLY B C 1
ATOM 3496 O O . GLY B 2 133 ? -12.799 68.830 85.484 1.00 76.48 133 GLY B O 1
ATOM 3497 N N . ALA B 2 134 ? -11.701 68.225 83.598 1.00 81.69 134 ALA B N 1
ATOM 3498 C CA . ALA B 2 134 ? -11.665 66.807 83.935 1.00 69.65 134 ALA B CA 1
ATOM 3499 C C . ALA B 2 134 ? -10.851 66.573 85.204 1.00 71.39 134 ALA B C 1
ATOM 3500 O O . ALA B 2 134 ? -9.733 67.077 85.343 1.00 74.59 134 ALA B O 1
ATOM 3502 N N . VAL B 2 135 ? -11.418 65.801 86.126 1.00 68.57 135 VAL B N 1
ATOM 3503 C CA . VAL B 2 135 ? -10.762 65.493 87.395 1.00 67.93 135 VAL B CA 1
ATOM 3504 C C . VAL B 2 135 ? -10.324 64.020 87.438 1.00 76.06 135 VAL B C 1
ATOM 3505 O O . VAL B 2 135 ? -11.037 63.143 86.941 1.00 77.46 135 VAL B O 1
ATOM 3509 N N . ASN B 2 136 ? -9.156 63.752 88.023 1.00 75.56 136 ASN B N 1
ATOM 3510 C CA . ASN B 2 136 ? -8.654 62.382 88.119 1.00 73.57 136 ASN B CA 1
ATOM 3511 C C . ASN B 2 136 ? -8.738 61.836 89.547 1.00 74.00 136 ASN B C 1
ATOM 3512 O O . ASN B 2 136 ? -9.263 62.493 90.445 1.00 72.29 136 ASN B O 1
ATOM 3517 N N . SER B 2 137 ? -8.219 60.625 89.739 1.00 72.24 137 SER B N 1
ATOM 3518 C CA . SER B 2 137 ? -8.227 59.949 91.033 1.00 65.61 137 SER B CA 1
ATOM 3519 C C . SER B 2 137 ? -7.875 60.832 92.214 1.00 62.28 137 SER B C 1
ATOM 3520 O O . SER B 2 137 ? -8.469 60.713 93.275 1.00 62.57 137 SER B O 1
ATOM 3523 N N . GLU B 2 138 ? -6.898 61.709 92.045 1.00 66.52 138 GLU B N 1
ATOM 3524 C CA . GLU B 2 138 ? -6.495 62.592 93.134 1.00 80.12 138 GLU B CA 1
ATOM 3525 C C . GLU B 2 138 ? -7.272 63.910 93.170 1.00 81.76 138 GLU B C 1
ATOM 3526 O O . GLU B 2 138 ? -6.936 64.815 93.945 1.00 88.25 138 GLU B O 1
ATOM 3532 N N . GLY B 2 139 ? -8.299 64.015 92.328 1.00 73.10 139 GLY B N 1
ATOM 3533 C CA . GLY B 2 139 ? -9.110 65.218 92.288 1.00 69.22 139 GLY B CA 1
ATOM 3534 C C . GLY B 2 139 ? -8.444 66.386 91.579 1.00 72.71 139 GLY B C 1
ATOM 3535 O O . GLY B 2 139 ? -8.800 67.548 91.796 1.00 78.00 139 GLY B O 1
ATOM 3536 N N . ASP B 2 140 ? -7.479 66.089 90.719 1.00 64.15 140 ASP B N 1
ATOM 3537 C CA . ASP B 2 140 ? -6.788 67.145 90.004 1.00 57.44 140 ASP B CA 1
ATOM 3538 C C . ASP B 2 140 ? -7.216 67.265 88.550 1.00 57.25 140 ASP B C 1
ATOM 3539 O O . ASP B 2 140 ? -7.579 66.283 87.902 1.00 54.57 140 ASP B O 1
ATOM 3544 N N . THR B 2 141 ? -7.172 68.492 88.049 1.00 53.83 141 THR B N 1
ATOM 3545 C CA . THR B 2 141 ? -7.503 68.776 86.661 1.00 59.99 141 THR B CA 1
ATOM 3546 C C . THR B 2 141 ? -6.162 69.166 86.052 1.00 60.58 141 THR B C 1
ATOM 3547 O O . THR B 2 141 ? -5.214 69.453 86.777 1.00 59.61 141 THR B O 1
ATOM 3551 N N . PRO B 2 142 ? -6.053 69.169 84.718 1.00 57.50 142 PRO B N 1
ATOM 3552 C CA . PRO B 2 142 ? -4.785 69.539 84.086 1.00 56.02 142 PRO B CA 1
ATOM 3553 C C . PRO B 2 142 ? -4.136 70.749 84.750 1.00 59.50 142 PRO B C 1
ATOM 3554 O O . PRO B 2 142 ? -2.920 70.760 84.964 1.00 63.12 142 PRO B O 1
ATOM 3558 N N . LEU B 2 143 ? -4.947 71.757 85.074 1.00 52.68 143 LEU B N 1
ATOM 3559 C CA . LEU B 2 143 ? -4.450 72.965 85.724 1.00 56.82 143 LEU B CA 1
ATOM 3560 C C . LEU B 2 143 ? -3.699 72.683 87.025 1.00 61.65 143 LEU B C 1
ATOM 3561 O O . LEU B 2 143 ? -2.645 73.252 87.281 1.00 67.59 143 LEU B O 1
ATOM 3566 N N . ASP B 2 144 ? -4.243 71.799 87.847 1.00 67.21 144 ASP B N 1
ATOM 3567 C CA . ASP B 2 144 ? -3.620 71.449 89.115 1.00 68.56 144 ASP B CA 1
ATOM 3568 C C . ASP B 2 144 ? -2.284 70.782 88.900 1.00 71.44 144 ASP B C 1
ATOM 3569 O O . ASP B 2 144 ? -1.382 70.945 89.713 1.00 70.95 144 ASP B O 1
ATOM 3574 N N . ILE B 2 145 ? -2.171 70.031 87.804 1.00 80.64 145 ILE B N 1
ATOM 3575 C CA . ILE B 2 145 ? -0.948 69.295 87.474 1.00 83.32 145 ILE B CA 1
ATOM 3576 C C . ILE B 2 145 ? 0.092 70.099 86.668 1.00 85.51 145 ILE B C 1
ATOM 3577 O O . ILE B 2 145 ? 1.228 69.654 86.467 1.00 78.28 145 ILE B O 1
ATOM 3582 N N . ALA B 2 146 ? -0.293 71.281 86.202 1.00 86.68 146 ALA B N 1
ATOM 3583 C CA . ALA B 2 146 ? 0.630 72.114 85.444 1.00 86.57 146 ALA B CA 1
ATOM 3584 C C . ALA B 2 146 ? 1.666 72.728 86.382 1.00 90.28 146 ALA B C 1
ATOM 3585 O O . ALA B 2 146 ? 1.359 73.635 87.157 1.00 93.25 146 ALA B O 1
ATOM 3587 N N . GLU B 2 147 ? 2.893 72.223 86.319 1.00 95.30 147 GLU B N 1
ATOM 3588 C CA . GLU B 2 147 ? 3.966 72.734 87.166 1.00 102.17 147 GLU B CA 1
ATOM 3589 C C . GLU B 2 147 ? 5.012 73.549 86.400 1.00 103.55 147 GLU B C 1
ATOM 3590 O O . GLU B 2 147 ? 6.183 73.590 86.779 1.00 102.90 147 GLU B O 1
ATOM 3596 N N . GLU B 2 148 ? 4.566 74.194 85.322 1.00 106.74 148 GLU B N 1
ATOM 3597 C CA . GLU B 2 148 ? 5.412 75.044 84.483 1.00 104.28 148 GLU B CA 1
ATOM 3598 C C . GLU B 2 148 ? 4.579 76.298 84.268 1.00 99.85 148 GLU B C 1
ATOM 3599 O O . GLU B 2 148 ? 3.417 76.206 83.873 1.00 98.33 148 GLU B O 1
ATOM 3605 N N . GLU B 2 149 ? 5.163 77.461 84.538 1.00 97.45 149 GLU B N 1
ATOM 3606 C CA . GLU B 2 149 ? 4.443 78.726 84.397 1.00 91.55 149 GLU B CA 1
ATOM 3607 C C . GLU B 2 149 ? 3.651 78.820 83.088 1.00 78.02 149 GLU B C 1
ATOM 3608 O O . GLU B 2 149 ? 2.422 78.919 83.097 1.00 74.16 149 GLU B O 1
ATOM 3614 N N . ALA B 2 150 ? 4.359 78.784 81.967 1.00 70.78 150 ALA B N 1
ATOM 3615 C CA . ALA B 2 150 ? 3.721 78.878 80.658 1.00 76.18 150 ALA B CA 1
ATOM 3616 C C . ALA B 2 150 ? 2.487 77.998 80.548 1.00 71.37 150 ALA B C 1
ATOM 3617 O O . ALA B 2 150 ? 1.482 78.400 79.964 1.00 65.27 150 ALA B O 1
ATOM 3619 N N . MET B 2 151 ? 2.582 76.794 81.105 1.00 77.93 151 MET B N 1
ATOM 3620 C CA . MET B 2 151 ? 1.484 75.831 81.081 1.00 76.54 151 MET B CA 1
ATOM 3621 C C . MET B 2 151 ? 0.332 76.319 81.969 1.00 79.65 151 MET B C 1
ATOM 3622 O O . MET B 2 151 ? -0.806 76.457 81.517 1.00 68.64 151 MET B O 1
ATOM 3627 N N . GLU B 2 152 ? 0.639 76.572 83.240 1.00 83.65 152 GLU B N 1
ATOM 3628 C CA . GLU B 2 152 ? -0.352 77.042 84.209 1.00 78.44 152 GLU B CA 1
ATOM 3629 C C . GLU B 2 152 ? -1.142 78.208 83.635 1.00 77.41 152 GLU B C 1
ATOM 3630 O O . GLU B 2 152 ? -2.362 78.241 83.718 1.00 82.68 152 GLU B O 1
ATOM 3636 N N . GLU B 2 153 ? -0.428 79.163 83.050 1.00 83.61 153 GLU B N 1
ATOM 3637 C CA . GLU B 2 153 ? -1.042 80.343 82.459 1.00 84.05 153 GLU B CA 1
ATOM 3638 C C . GLU B 2 153 ? -2.122 79.933 81.467 1.00 78.65 153 GLU B C 1
ATOM 3639 O O . GLU B 2 153 ? -3.293 80.246 81.660 1.00 80.66 153 GLU B O 1
ATOM 3645 N N . LEU B 2 154 ? -1.715 79.233 80.409 1.00 73.96 154 LEU B N 1
ATOM 3646 C CA . LEU B 2 154 ? -2.627 78.770 79.365 1.00 67.53 154 LEU B CA 1
ATOM 3647 C C . LEU B 2 154 ? -3.873 78.093 79.932 1.00 75.63 154 LEU B C 1
ATOM 3648 O O . LEU B 2 154 ? -4.995 78.361 79.488 1.00 74.62 154 LEU B O 1
ATOM 3653 N N . LEU B 2 155 ? -3.668 77.207 80.906 1.00 81.57 155 LEU B N 1
ATOM 3654 C CA . LEU B 2 155 ? -4.770 76.481 81.526 1.00 75.20 155 LEU B CA 1
ATOM 3655 C C . LEU B 2 155 ? -5.600 77.399 82.409 1.00 74.84 155 LEU B C 1
ATOM 3656 O O . LEU B 2 155 ? -6.832 77.346 82.391 1.00 75.01 155 LEU B O 1
ATOM 3661 N N . GLN B 2 156 ? -4.920 78.248 83.174 1.00 72.41 156 GLN B N 1
ATOM 3662 C CA . GLN B 2 156 ? -5.599 79.190 84.057 1.00 76.56 156 GLN B CA 1
ATOM 3663 C C . GLN B 2 156 ? -6.509 80.100 83.227 1.00 77.29 156 GLN B C 1
ATOM 3664 O O . GLN B 2 156 ? -7.702 80.229 83.499 1.00 80.04 156 GLN B O 1
ATOM 3670 N N . ASN B 2 157 ? -5.939 80.715 82.196 1.00 78.72 157 ASN B N 1
ATOM 3671 C CA . ASN B 2 157 ? -6.693 81.618 81.333 1.00 84.14 157 ASN B CA 1
ATOM 3672 C C . ASN B 2 157 ? -7.658 80.857 80.451 1.00 75.50 157 ASN B C 1
ATOM 3673 O O . ASN B 2 157 ? -8.364 81.451 79.647 1.00 79.69 157 ASN B O 1
ATOM 3678 N N . GLU B 2 158 ? -7.670 79.540 80.591 1.00 74.89 158 GLU B N 1
ATOM 3679 C CA . GLU B 2 158 ? -8.561 78.711 79.793 1.00 80.37 158 GLU B CA 1
ATOM 3680 C C . GLU B 2 158 ? -9.777 78.329 80.635 1.00 79.91 158 GLU B C 1
ATOM 3681 O O . GLU B 2 158 ? -10.909 78.270 80.143 1.00 75.05 158 GLU B O 1
ATOM 3687 N N . VAL B 2 159 ? -9.537 78.073 81.916 1.00 82.19 159 VAL B N 1
ATOM 3688 C CA . VAL B 2 159 ? -10.614 77.715 82.827 1.00 79.23 159 VAL B CA 1
ATOM 3689 C C . VAL B 2 159 ? -11.459 78.968 83.060 1.00 81.21 159 VAL B C 1
ATOM 3690 O O . VAL B 2 159 ? -12.695 78.912 83.069 1.00 70.16 159 VAL B O 1
ATOM 3694 N N . ASN B 2 160 ? -10.771 80.099 83.234 1.00 89.91 160 ASN B N 1
ATOM 3695 C CA . ASN B 2 160 ? -11.416 81.396 83.466 1.00 85.54 160 ASN B CA 1
ATOM 3696 C C . ASN B 2 160 ? -12.066 81.946 82.195 1.00 80.56 160 ASN B C 1
ATOM 3697 O O . ASN B 2 160 ? -13.031 82.698 82.251 1.00 81.36 160 ASN B O 1
ATOM 3702 N N . ARG B 2 161 ? -11.522 81.556 81.050 1.00 83.85 161 ARG B N 1
ATOM 3703 C CA . ARG B 2 161 ? -12.021 81.977 79.743 1.00 74.40 161 ARG B CA 1
ATOM 3704 C C . ARG B 2 161 ? -13.351 81.282 79.449 1.00 73.58 161 ARG B C 1
ATOM 3705 O O . ARG B 2 161 ? -14.282 81.878 78.896 1.00 66.17 161 ARG B O 1
ATOM 3713 N N . GLN B 2 162 ? -13.424 80.008 79.824 1.00 78.61 162 GLN B N 1
ATOM 3714 C CA . GLN B 2 162 ? -14.616 79.201 79.602 1.00 76.18 162 GLN B CA 1
ATOM 3715 C C . GLN B 2 162 ? -15.554 79.231 80.789 1.00 70.58 162 GLN B C 1
ATOM 3716 O O . GLN B 2 162 ? -16.657 78.705 80.710 1.00 63.91 162 GLN B O 1
ATOM 3722 N N . GLY B 2 163 ? -15.101 79.826 81.890 1.00 67.79 163 GLY B N 1
ATOM 3723 C CA . GLY B 2 163 ? -15.925 79.917 83.080 1.00 78.66 163 GLY B CA 1
ATOM 3724 C C . GLY B 2 163 ? -16.220 78.564 83.699 1.00 84.57 163 GLY B C 1
ATOM 3725 O O . GLY B 2 163 ? -17.346 78.293 84.138 1.00 85.90 163 GLY B O 1
ATOM 3726 N N . VAL B 2 164 ? -15.205 77.707 83.735 1.00 85.17 164 VAL B N 1
ATOM 3727 C CA . VAL B 2 164 ? -15.346 76.373 84.306 1.00 81.53 164 VAL B CA 1
ATOM 3728 C C . VAL B 2 164 ? -15.244 76.399 85.831 1.00 78.71 164 VAL B C 1
ATOM 3729 O O . VAL B 2 164 ? -14.275 76.901 86.392 1.00 78.45 164 VAL B O 1
ATOM 3733 N N . ASP B 2 165 ? -16.252 75.848 86.495 1.00 79.04 165 ASP B N 1
ATOM 3734 C CA . ASP B 2 165 ? -16.280 75.803 87.951 1.00 86.47 165 ASP B CA 1
ATOM 3735 C C . ASP B 2 165 ? -15.372 74.665 88.419 1.00 90.73 165 ASP B C 1
ATOM 3736 O O . ASP B 2 165 ? -15.777 73.505 88.396 1.00 101.51 165 ASP B O 1
ATOM 3741 N N . ILE B 2 166 ? -14.155 74.995 88.850 1.00 87.62 166 ILE B N 1
ATOM 3742 C CA . ILE B 2 166 ? -13.194 73.985 89.293 1.00 86.69 166 ILE B CA 1
ATOM 3743 C C . ILE B 2 166 ? -13.613 73.147 90.501 1.00 89.17 166 ILE B C 1
ATOM 3744 O O . ILE B 2 166 ? -13.742 71.931 90.377 1.00 95.68 166 ILE B O 1
ATOM 3749 N N . GLU B 2 167 ? -13.814 73.772 91.662 1.00 89.90 167 GLU B N 1
ATOM 3750 C CA . GLU B 2 167 ? -14.214 73.023 92.858 1.00 83.92 167 GLU B CA 1
ATOM 3751 C C . GLU B 2 167 ? -15.454 72.198 92.546 1.00 82.39 167 GLU B C 1
ATOM 3752 O O . GLU B 2 167 ? -15.600 71.057 93.002 1.00 87.76 167 GLU B O 1
ATOM 3758 N N . ALA B 2 168 ? -16.347 72.774 91.755 1.00 74.99 168 ALA B N 1
ATOM 3759 C CA . ALA B 2 168 ? -17.547 72.061 91.370 1.00 75.06 168 ALA B CA 1
ATOM 3760 C C . ALA B 2 168 ? -17.130 70.648 90.971 1.00 68.74 168 ALA B C 1
ATOM 3761 O O . ALA B 2 168 ? -17.694 69.666 91.447 1.00 60.08 168 ALA B O 1
ATOM 3763 N N . ALA B 2 169 ? -16.111 70.571 90.115 1.00 72.05 169 ALA B N 1
ATOM 3764 C CA . ALA B 2 169 ? -15.586 69.304 89.604 1.00 69.12 169 ALA B CA 1
ATOM 3765 C C . ALA B 2 169 ? -14.958 68.391 90.653 1.00 70.92 169 ALA B C 1
ATOM 3766 O O . ALA B 2 169 ? -15.217 67.188 90.639 1.00 73.03 169 ALA B O 1
ATOM 3768 N N . ARG B 2 170 ? -14.129 68.942 91.543 1.00 60.43 170 ARG B N 1
ATOM 3769 C CA . ARG B 2 170 ? -13.505 68.135 92.589 1.00 64.99 170 ARG B CA 1
ATOM 3770 C C . ARG B 2 170 ? -14.574 67.568 93.522 1.00 67.19 170 ARG B C 1
ATOM 3771 O O . ARG B 2 170 ? -14.463 66.437 94.010 1.00 75.29 170 ARG B O 1
ATOM 3779 N N . LYS B 2 171 ? -15.606 68.366 93.770 1.00 52.95 171 LYS B N 1
ATOM 3780 C CA . LYS B 2 171 ? -16.688 67.963 94.653 1.00 54.63 171 LYS B CA 1
ATOM 3781 C C . LYS B 2 171 ? -17.750 67.051 93.994 1.00 59.85 171 LYS B C 1
ATOM 3782 O O . LYS B 2 171 ? -18.468 66.306 94.684 1.00 55.91 171 LYS B O 1
ATOM 3788 N N . GLU B 2 172 ? -17.856 67.114 92.668 1.00 55.10 172 GLU B N 1
ATOM 3789 C CA . GLU B 2 172 ? -18.849 66.323 91.949 1.00 52.10 172 GLU B CA 1
ATOM 3790 C C . GLU B 2 172 ? -18.947 64.887 92.448 1.00 52.48 172 GLU B C 1
ATOM 3791 O O . GLU B 2 172 ? -20.017 64.446 92.839 1.00 52.23 172 GLU B O 1
ATOM 3797 N N . GLU B 2 173 ? -17.834 64.157 92.440 1.00 57.03 173 GLU B N 1
ATOM 3798 C CA . GLU B 2 173 ? -17.870 62.776 92.887 1.00 60.50 173 GLU B CA 1
ATOM 3799 C C . GLU B 2 173 ? -18.438 62.635 94.293 1.00 68.03 173 GLU B C 1
ATOM 3800 O O . GLU B 2 173 ? -19.521 62.069 94.463 1.00 74.57 173 GLU B O 1
ATOM 3806 N N . GLU B 2 174 ? -17.725 63.132 95.301 1.00 63.18 174 GLU B N 1
ATOM 3807 C CA . GLU B 2 174 ? -18.236 63.026 96.664 1.00 68.12 174 GLU B CA 1
ATOM 3808 C C . GLU B 2 174 ? -19.708 63.399 96.703 1.00 71.02 174 GLU B C 1
ATOM 3809 O O . GLU B 2 174 ? -20.550 62.655 97.234 1.00 66.50 174 GLU B O 1
ATOM 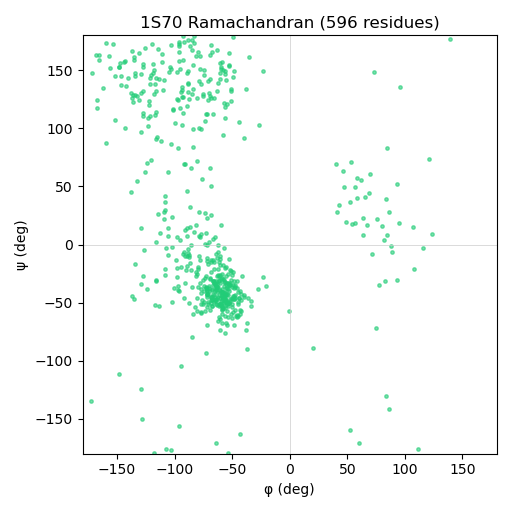3815 N N . ARG B 2 175 ? -20.007 64.562 96.135 1.00 67.63 175 ARG B N 1
ATOM 3816 C CA . ARG B 2 175 ? -21.369 65.057 96.103 1.00 69.26 175 ARG B CA 1
ATOM 3817 C C . ARG B 2 175 ? -22.350 63.940 95.742 1.00 66.93 175 ARG B C 1
ATOM 3818 O O . ARG B 2 175 ? -23.241 63.616 96.519 1.00 70.44 175 ARG B O 1
ATOM 3826 N N . ILE B 2 176 ? -22.178 63.344 94.567 1.00 59.07 176 ILE B N 1
ATOM 3827 C CA . ILE B 2 176 ? -23.069 62.274 94.136 1.00 57.36 176 ILE B CA 1
ATOM 3828 C C . ILE B 2 176 ? -23.157 61.158 95.157 1.00 57.49 176 ILE B C 1
ATOM 3829 O O . ILE B 2 176 ? -24.255 60.721 95.514 1.00 53.42 176 ILE B O 1
ATOM 3834 N N . MET B 2 177 ? -22.000 60.688 95.617 1.00 57.65 177 MET B N 1
ATOM 3835 C CA . MET B 2 177 ? -21.968 59.602 96.588 1.00 61.39 177 MET B CA 1
ATOM 3836 C C . MET B 2 177 ? -22.893 59.893 97.762 1.00 63.49 177 MET B C 1
ATOM 3837 O O . MET B 2 177 ? -23.531 58.990 98.292 1.00 66.18 177 MET B O 1
ATOM 3842 N N . LEU B 2 178 ? -22.974 61.153 98.168 1.00 62.35 178 LEU B N 1
ATOM 3843 C CA . LEU B 2 178 ? -23.853 61.515 99.269 1.00 60.00 178 LEU B CA 1
ATOM 3844 C C . LEU B 2 178 ? -25.318 61.246 98.898 1.00 59.22 178 LEU B C 1
ATOM 3845 O O . LEU B 2 178 ? -26.052 60.579 99.630 1.00 52.90 178 LEU B O 1
ATOM 3850 N N . ARG B 2 179 ? -25.739 61.778 97.755 1.00 55.41 179 ARG B N 1
ATOM 3851 C CA . ARG B 2 179 ? -27.105 61.603 97.293 1.00 52.44 179 ARG B CA 1
ATOM 3852 C C . ARG B 2 179 ? -27.488 60.140 97.348 1.00 53.91 179 ARG B C 1
ATOM 3853 O O . ARG B 2 179 ? -28.458 59.774 98.006 1.00 53.92 179 ARG B O 1
ATOM 3861 N N . ASP B 2 180 ? -26.715 59.315 96.642 1.00 58.17 180 ASP B N 1
ATOM 3862 C CA . ASP B 2 180 ? -26.936 57.870 96.573 1.00 49.91 180 ASP B CA 1
ATOM 3863 C C . ASP B 2 180 ? -26.978 57.230 97.971 1.00 48.57 180 ASP B C 1
ATOM 3864 O O . ASP B 2 180 ? -27.887 56.469 98.293 1.00 44.32 180 ASP B O 1
ATOM 3869 N N . ALA B 2 181 ? -25.996 57.562 98.801 1.00 54.22 181 ALA B N 1
ATOM 3870 C CA . ALA B 2 181 ? -25.918 57.046 100.163 1.00 47.25 181 ALA B CA 1
ATOM 3871 C C . ALA B 2 181 ? -27.186 57.372 100.913 1.00 54.61 181 ALA B C 1
ATOM 3872 O O . ALA B 2 181 ? -27.676 56.543 101.672 1.00 61.97 181 ALA B O 1
ATOM 3874 N N . ARG B 2 182 ? -27.703 58.587 100.714 1.00 63.20 182 ARG B N 1
ATOM 3875 C CA . ARG B 2 182 ? -28.942 59.030 101.367 1.00 63.24 182 ARG B CA 1
ATOM 3876 C C . ARG B 2 182 ? -30.105 58.164 100.874 1.00 62.44 182 ARG B C 1
ATOM 3877 O O . ARG B 2 182 ? -30.860 57.598 101.670 1.00 65.96 182 ARG B O 1
ATOM 3885 N N . GLN B 2 183 ? -30.228 58.055 99.552 1.00 59.84 183 GLN B N 1
ATOM 3886 C CA . GLN B 2 183 ? -31.287 57.273 98.925 1.00 56.51 183 GLN B CA 1
ATOM 3887 C C . GLN B 2 183 ? -31.322 55.827 99.395 1.00 59.94 183 GLN B C 1
ATOM 3888 O O . GLN B 2 183 ? -32.389 55.286 99.676 1.00 70.59 183 GLN B O 1
ATOM 3894 N N . TRP B 2 184 ? -30.158 55.201 99.492 1.00 62.25 184 TRP B N 1
ATOM 3895 C CA . TRP B 2 184 ? -30.093 53.824 99.950 1.00 61.38 184 TRP B CA 1
ATOM 3896 C C . TRP B 2 184 ? -30.480 53.711 101.428 1.00 62.44 184 TRP B C 1
ATOM 3897 O O . TRP B 2 184 ? -31.353 52.922 101.781 1.00 66.87 184 TRP B O 1
ATOM 3908 N N . LEU B 2 185 ? -29.826 54.500 102.282 1.00 60.79 185 LEU B N 1
ATOM 3909 C CA . LEU B 2 185 ? -30.092 54.486 103.717 1.00 61.42 185 LEU B CA 1
ATOM 3910 C C . LEU B 2 185 ? -31.563 54.739 103.958 1.00 63.99 185 LEU B C 1
ATOM 3911 O O . LEU B 2 185 ? -32.228 53.980 104.662 1.00 66.52 185 LEU B O 1
ATOM 3916 N N . ASN B 2 186 ? -32.066 55.810 103.355 1.00 66.62 186 ASN B N 1
ATOM 3917 C CA . ASN B 2 186 ? -33.462 56.199 103.506 1.00 75.86 186 ASN B CA 1
ATOM 3918 C C . ASN B 2 186 ? -34.423 55.086 103.104 1.00 77.87 186 ASN B C 1
ATOM 3919 O O . ASN B 2 186 ? -35.009 54.426 103.965 1.00 89.33 186 ASN B O 1
ATOM 3924 N N . SER B 2 187 ? -34.586 54.876 101.801 1.00 75.14 187 SER B N 1
ATOM 3925 C CA . SER B 2 187 ? -35.485 53.833 101.316 1.00 75.61 187 SER B CA 1
ATOM 3926 C C . SER B 2 187 ? -35.234 52.504 102.027 1.00 86.03 187 SER B C 1
ATOM 3927 O O . SER B 2 187 ? -36.175 51.845 102.464 1.00 95.71 187 SER B O 1
ATOM 3930 N N . GLY B 2 188 ? -33.964 52.119 102.141 1.00 89.44 188 GLY B N 1
ATOM 3931 C CA . GLY B 2 188 ? -33.613 50.872 102.800 1.00 82.41 188 GLY B CA 1
ATOM 3932 C C . GLY B 2 188 ? -33.168 49.813 101.817 1.00 78.69 188 GLY B C 1
ATOM 3933 O O . GLY B 2 188 ? -33.101 48.637 102.151 1.00 75.58 188 GLY B O 1
ATOM 3934 N N . HIS B 2 189 ? -32.860 50.243 100.600 1.00 82.58 189 HIS B N 1
ATOM 3935 C CA . HIS B 2 189 ? -32.422 49.342 99.543 1.00 86.24 189 HIS B CA 1
ATOM 3936 C C . HIS B 2 189 ? -31.113 49.824 98.929 1.00 85.73 189 HIS B C 1
ATOM 3937 O O . HIS B 2 189 ? -31.093 50.852 98.248 1.00 84.32 189 HIS B O 1
ATOM 3944 N N . ILE B 2 190 ? -30.021 49.098 99.173 1.00 80.98 190 ILE B N 1
ATOM 3945 C CA . ILE B 2 190 ? -28.744 49.492 98.595 1.00 75.39 190 ILE B CA 1
ATOM 3946 C C . ILE B 2 190 ? -28.732 49.140 97.114 1.00 79.18 190 ILE B C 1
ATOM 3947 O O . ILE B 2 190 ? -29.048 48.019 96.724 1.00 87.89 190 ILE B O 1
ATOM 3952 N N . ASN B 2 191 ? -28.373 50.118 96.296 1.00 85.87 191 ASN B N 1
ATOM 3953 C CA . ASN B 2 191 ? -28.310 49.952 94.852 1.00 93.06 191 ASN B CA 1
ATOM 3954 C C . ASN B 2 191 ? -26.912 50.363 94.419 1.00 99.10 191 ASN B C 1
ATOM 3955 O O . ASN B 2 191 ? -26.744 51.317 93.657 1.00 103.28 191 ASN B O 1
ATOM 3960 N N . ASP B 2 192 ? -25.908 49.642 94.904 1.00 104.00 192 ASP B N 1
ATOM 3961 C CA . ASP B 2 192 ? -24.529 49.957 94.565 1.00 104.18 192 ASP B CA 1
ATOM 3962 C C . ASP B 2 192 ? -24.047 49.175 93.347 1.00 106.22 192 ASP B C 1
ATOM 3963 O O . ASP B 2 192 ? -23.921 47.952 93.376 1.00 106.47 192 ASP B O 1
ATOM 3968 N N . VAL B 2 193 ? -23.787 49.907 92.270 1.00 107.50 193 VAL B N 1
ATOM 3969 C CA . VAL B 2 193 ? -23.313 49.317 91.031 1.00 102.84 193 VAL B CA 1
ATOM 3970 C C . VAL B 2 193 ? -21.802 49.126 91.084 1.00 109.06 193 VAL B C 1
ATOM 3971 O O . VAL B 2 193 ? -21.053 49.975 90.598 1.00 111.61 193 VAL B O 1
ATOM 3975 N N . ARG B 2 194 ? -21.367 48.013 91.673 1.00 110.41 194 ARG B N 1
ATOM 3976 C CA . ARG B 2 194 ? -19.947 47.693 91.791 1.00 109.22 194 ARG B CA 1
ATOM 3977 C C . ARG B 2 194 ? -19.236 48.120 90.507 1.00 110.64 194 ARG B C 1
ATOM 3978 O O . ARG B 2 194 ? -19.711 47.859 89.400 1.00 109.98 194 ARG B O 1
ATOM 3986 N N . HIS B 2 195 ? -18.100 48.789 90.655 1.00 112.14 195 HIS B N 1
ATOM 3987 C CA . HIS B 2 195 ? -17.375 49.278 89.492 1.00 117.58 195 HIS B CA 1
ATOM 3988 C C . HIS B 2 195 ? -16.676 48.205 88.654 1.00 122.72 195 HIS B C 1
ATOM 3989 O O . HIS B 2 195 ? -15.699 47.599 89.084 1.00 125.31 195 HIS B O 1
ATOM 3996 N N . ALA B 2 196 ? -17.187 48.025 87.436 1.00 124.07 196 ALA B N 1
ATOM 3997 C CA . ALA B 2 196 ? -16.720 47.055 86.443 1.00 122.56 196 ALA B CA 1
ATOM 3998 C C . ALA B 2 196 ? -15.251 46.600 86.442 1.00 123.06 196 ALA B C 1
ATOM 3999 O O . ALA B 2 196 ? -14.980 45.419 86.206 1.00 121.04 196 ALA B O 1
ATOM 4001 N N . LYS B 2 197 ? -14.311 47.507 86.704 1.00 123.17 197 LYS B N 1
ATOM 4002 C CA . LYS B 2 197 ? -12.893 47.145 86.690 1.00 115.01 197 LYS B CA 1
ATOM 4003 C C . LYS B 2 197 ? -12.350 46.546 87.981 1.00 108.53 197 LYS B C 1
ATOM 4004 O O . LYS B 2 197 ? -12.201 45.334 88.094 1.00 104.34 197 LYS B O 1
ATOM 4010 N N . SER B 2 198 ? -12.052 47.408 88.946 1.00 102.86 198 SER B N 1
ATOM 4011 C CA 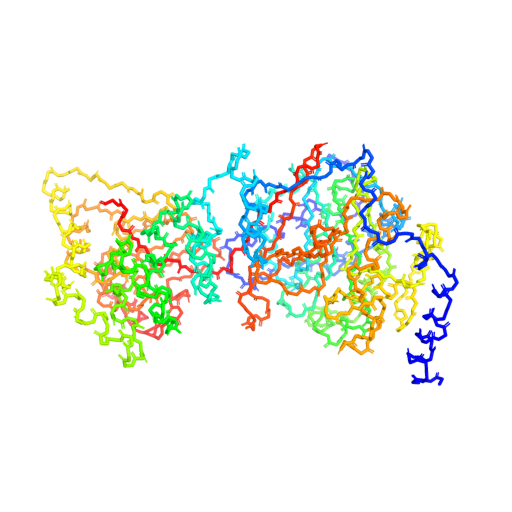. SER B 2 198 ? -11.488 47.009 90.232 1.00 95.85 198 SER B CA 1
ATOM 4012 C C . SER B 2 198 ? -12.345 46.084 91.100 1.00 91.98 198 SER B C 1
ATOM 4013 O O . SER B 2 198 ? -11.856 45.481 92.053 1.00 79.48 198 SER B O 1
ATOM 4016 N N . GLY B 2 199 ? -13.625 45.973 90.770 1.00 91.69 199 GLY B N 1
ATOM 4017 C CA . GLY B 2 199 ? -14.515 45.136 91.552 1.00 92.65 199 GLY B CA 1
ATOM 4018 C C . GLY B 2 199 ? -14.714 45.723 92.939 1.00 91.81 199 GLY B C 1
ATOM 4019 O O . GLY B 2 199 ? -15.185 45.041 93.858 1.00 93.26 199 GLY B O 1
ATOM 4020 N N . GLY B 2 200 ? -14.366 46.999 93.085 1.00 92.84 200 GLY B N 1
ATOM 4021 C CA . GLY B 2 200 ? -14.501 47.666 94.365 1.00 87.40 200 GLY B CA 1
ATOM 4022 C C . GLY B 2 200 ? -15.891 48.238 94.535 1.00 83.84 200 GLY B C 1
ATOM 4023 O O . GLY B 2 200 ? -16.686 48.278 93.587 1.00 79.40 200 GLY B O 1
ATOM 4024 N N . THR B 2 201 ? -16.178 48.704 95.745 1.00 82.71 201 THR B N 1
ATOM 4025 C CA . THR B 2 201 ? -17.489 49.259 96.061 1.00 77.87 201 THR B CA 1
ATOM 4026 C C . THR B 2 201 ? -17.433 50.712 96.501 1.00 71.11 201 THR B C 1
ATOM 4027 O O . THR B 2 201 ? -16.364 51.265 96.729 1.00 66.75 201 THR B O 1
ATOM 4031 N N . ALA B 2 202 ? -18.611 51.310 96.643 1.00 76.18 202 ALA B N 1
ATOM 4032 C CA . ALA B 2 202 ? -18.737 52.689 97.092 1.00 74.39 202 ALA B CA 1
ATOM 4033 C C . ALA B 2 202 ? -18.107 52.846 98.479 1.00 70.35 202 ALA B C 1
ATOM 4034 O O . ALA B 2 202 ? -17.617 53.911 98.843 1.00 75.49 202 ALA B O 1
ATOM 4036 N N . LEU B 2 203 ? -18.131 51.775 99.256 1.00 67.24 203 LEU B N 1
ATOM 4037 C CA . LEU B 2 203 ? -17.543 51.786 100.586 1.00 61.35 203 LEU B CA 1
ATOM 4038 C C . LEU B 2 203 ? -16.041 52.017 100.412 1.00 67.85 203 LEU B C 1
ATOM 4039 O O . LEU B 2 203 ? -15.412 52.717 101.209 1.00 65.26 203 LEU B O 1
ATOM 4044 N N . HIS B 2 204 ? -15.480 51.440 99.348 1.00 73.07 204 HIS B N 1
ATOM 4045 C CA . HIS B 2 204 ? -14.054 51.584 99.042 1.00 74.41 204 HIS B CA 1
ATOM 4046 C C . HIS B 2 204 ? -13.709 52.990 98.552 1.00 73.50 204 HIS B C 1
ATOM 4047 O O . HIS B 2 204 ? -12.684 53.552 98.944 1.00 70.29 204 HIS B O 1
ATOM 4054 N N . VAL B 2 205 ? -14.556 53.546 97.686 1.00 67.64 205 VAL B N 1
ATOM 4055 C CA . VAL B 2 205 ? -14.332 54.887 97.159 1.00 61.15 205 VAL B CA 1
ATOM 4056 C C . VAL B 2 205 ? -14.374 55.881 98.305 1.00 63.81 205 VAL B C 1
ATOM 4057 O O . VAL B 2 205 ? -13.577 56.815 98.358 1.00 69.55 205 VAL B O 1
ATOM 4061 N N . ALA B 2 206 ? -15.314 55.672 99.219 1.00 67.06 206 ALA B N 1
ATOM 4062 C CA . ALA B 2 206 ? -15.467 56.536 100.380 1.00 68.89 206 ALA B CA 1
ATOM 4063 C C . ALA B 2 206 ? -14.182 56.527 101.191 1.00 70.64 206 ALA B C 1
ATOM 4064 O O . ALA B 2 206 ? -13.628 57.573 101.513 1.00 74.92 206 ALA B O 1
ATOM 4066 N N . ALA B 2 207 ? -13.704 55.333 101.508 1.00 67.97 207 ALA B N 1
ATOM 4067 C CA . ALA B 2 207 ? -12.489 55.183 102.291 1.00 75.19 207 ALA B CA 1
ATOM 4068 C C . ALA B 2 207 ? -11.221 55.727 101.618 1.00 72.77 207 ALA B C 1
ATOM 4069 O O . ALA B 2 207 ? -10.431 56.435 102.241 1.00 67.85 207 ALA B O 1
ATOM 4071 N N . ALA B 2 208 ? -11.025 55.398 100.348 1.00 67.80 208 ALA B N 1
ATOM 4072 C CA . ALA B 2 208 ? -9.837 55.847 99.632 1.00 61.70 208 ALA B CA 1
ATOM 4073 C C . ALA B 2 208 ? -9.753 57.364 99.493 1.00 68.05 208 ALA B C 1
ATOM 4074 O O . ALA B 2 208 ? -8.668 57.941 99.570 1.00 72.92 208 ALA B O 1
ATOM 4076 N N . LYS B 2 209 ? -10.899 58.005 99.292 1.00 70.31 209 LYS B N 1
ATOM 4077 C CA . LYS B 2 209 ? -10.951 59.451 99.111 1.00 63.58 209 LYS B CA 1
ATOM 4078 C C . LYS B 2 209 ? -11.134 60.188 100.419 1.00 63.11 209 LYS B C 1
ATOM 4079 O O . LYS B 2 209 ? -11.034 61.408 100.454 1.00 69.87 209 LYS B O 1
ATOM 4085 N N . GLY B 2 210 ? -11.420 59.448 101.486 1.00 62.53 210 GLY B N 1
ATOM 4086 C CA . GLY B 2 210 ? -11.632 60.061 102.785 1.00 60.41 210 GLY B CA 1
ATOM 4087 C C . GLY B 2 210 ? -12.904 60.894 102.861 1.00 63.42 210 GLY B C 1
ATOM 4088 O O . GLY B 2 210 ? -12.901 62.002 103.389 1.00 67.85 210 GLY B O 1
ATOM 4089 N N . TYR B 2 211 ? -13.998 60.366 102.330 1.00 65.36 211 TYR B N 1
ATOM 4090 C CA . TYR B 2 211 ? -15.274 61.070 102.348 1.00 67.84 211 TYR B CA 1
ATOM 4091 C C . TYR B 2 211 ? -16.054 60.671 103.596 1.00 75.92 211 TYR B C 1
ATOM 4092 O O . TYR B 2 211 ? -17.074 59.978 103.514 1.00 75.14 211 TYR B O 1
ATOM 4101 N N . THR B 2 212 ? -15.553 61.120 104.743 1.00 78.40 212 THR B N 1
ATOM 4102 C CA . THR B 2 212 ? -16.139 60.858 106.055 1.00 78.12 212 THR B CA 1
ATOM 4103 C C . THR B 2 212 ? -17.671 60.765 106.106 1.00 78.53 212 THR B C 1
ATOM 4104 O O . THR B 2 212 ? -18.224 59.784 106.612 1.00 71.57 212 THR B O 1
ATOM 4108 N N . GLU B 2 213 ? -18.345 61.790 105.587 1.00 83.27 213 GLU B N 1
ATOM 4109 C CA . GLU B 2 213 ? -19.807 61.846 105.583 1.00 75.79 213 GLU B CA 1
ATOM 4110 C C . GLU B 2 213 ? -20.471 60.691 104.840 1.00 71.28 213 GLU B C 1
ATOM 4111 O O . GLU B 2 213 ? -21.351 60.018 105.388 1.00 65.24 213 GLU B O 1
ATOM 4117 N N . VAL B 2 214 ? -20.069 60.476 103.590 1.00 64.26 214 VAL B N 1
ATOM 4118 C CA . VAL B 2 214 ? -20.633 59.396 102.787 1.00 55.01 214 VAL B CA 1
ATOM 4119 C C . VAL B 2 214 ? -20.396 58.051 103.457 1.00 57.83 214 VAL B C 1
ATOM 4120 O O . VAL B 2 214 ? -21.277 57.193 103.468 1.00 47.50 214 VAL B O 1
ATOM 4124 N N . LEU B 2 215 ? -19.204 57.866 104.016 1.00 60.79 215 LEU B N 1
ATOM 4125 C CA . LEU B 2 215 ? -18.886 56.618 104.696 1.00 66.64 215 LEU B CA 1
ATOM 4126 C C . LEU B 2 215 ? -19.857 56.405 105.861 1.00 68.49 215 LEU B C 1
ATOM 4127 O O . LEU B 2 215 ? -20.641 55.452 105.856 1.00 70.40 215 LEU B O 1
ATOM 4132 N N . LYS B 2 216 ? -19.810 57.291 106.855 1.00 63.44 216 LYS B N 1
ATOM 4133 C CA . LYS B 2 216 ? -20.702 57.170 108.002 1.00 61.16 216 LYS B CA 1
ATOM 4134 C C . LYS B 2 216 ? -22.115 56.843 107.549 1.00 57.31 216 LYS B C 1
ATOM 4135 O O . LYS B 2 216 ? -22.762 55.947 108.073 1.00 63.46 216 LYS B O 1
ATOM 4141 N N . LEU B 2 217 ? -22.577 57.561 106.542 1.00 65.06 217 LEU B N 1
ATOM 4142 C CA . LEU B 2 217 ? -23.913 57.365 105.999 1.00 66.36 217 LEU B CA 1
ATOM 4143 C C . LEU B 2 217 ? -24.030 55.982 105.347 1.00 66.25 217 LEU B C 1
ATOM 4144 O O . LEU B 2 217 ? -25.093 55.368 105.349 1.00 64.76 217 LEU B O 1
ATOM 4149 N N . LEU B 2 218 ? -22.925 55.491 104.794 1.00 65.68 218 LEU B N 1
ATOM 4150 C CA . LEU B 2 218 ? -22.908 54.178 104.141 1.00 63.34 218 LEU B CA 1
ATOM 4151 C C . LEU B 2 218 ? -22.994 53.040 105.137 1.00 57.94 218 LEU B C 1
ATOM 4152 O O . LEU B 2 218 ? -23.729 52.082 104.929 1.00 57.94 218 LEU B O 1
ATOM 4157 N N . ILE B 2 219 ? -22.225 53.133 106.210 1.00 54.12 219 ILE B N 1
ATOM 4158 C CA . ILE B 2 219 ? -22.271 52.108 107.232 1.00 53.20 219 ILE B CA 1
ATOM 4159 C C . ILE B 2 219 ? -23.683 52.009 107.821 1.00 56.73 219 ILE B C 1
ATOM 4160 O O . ILE B 2 219 ? -24.187 50.912 108.064 1.00 56.33 219 ILE B O 1
ATOM 4165 N N . GLN B 2 220 ? -24.321 53.157 108.029 1.00 57.14 220 GLN B N 1
ATOM 4166 C CA . GLN B 2 220 ? -25.658 53.191 108.602 1.00 65.16 220 GLN B CA 1
ATOM 4167 C C . GLN B 2 220 ? -26.691 52.523 107.723 1.00 69.36 220 GLN B C 1
ATOM 4168 O O . GLN B 2 220 ? -27.836 52.350 108.128 1.00 84.86 220 GLN B O 1
ATOM 4174 N N . ALA B 2 221 ? -26.293 52.158 106.514 1.00 69.27 221 ALA B N 1
ATOM 4175 C CA . ALA B 2 221 ? -27.200 51.479 105.600 1.00 68.35 221 ALA B CA 1
ATOM 4176 C C . ALA B 2 221 ? -26.923 49.988 105.773 1.00 70.79 221 ALA B C 1
ATOM 4177 O O . ALA B 2 221 ? -27.491 49.134 105.078 1.00 61.74 221 ALA B O 1
ATOM 4179 N N . ARG B 2 222 ? -26.039 49.696 106.725 1.00 68.80 222 ARG B N 1
ATOM 4180 C CA . ARG B 2 222 ? -25.640 48.330 107.039 1.00 76.23 222 ARG B CA 1
ATOM 4181 C C . ARG B 2 222 ? -24.965 47.673 105.846 1.00 74.43 222 ARG B C 1
ATOM 4182 O O . ARG B 2 222 ? -25.390 46.627 105.380 1.00 82.84 222 ARG B O 1
ATOM 4190 N N . TYR B 2 223 ? -23.912 48.311 105.348 1.00 71.03 223 TYR B N 1
ATOM 4191 C CA . TYR B 2 223 ? -23.151 47.807 104.207 1.00 66.26 223 TYR B CA 1
ATOM 4192 C C . TYR B 2 223 ? -21.937 47.090 104.784 1.00 72.36 223 TYR B C 1
ATOM 4193 O O . TYR B 2 223 ? -21.193 47.672 105.569 1.00 70.50 223 TYR B O 1
ATOM 4202 N N . ASP B 2 224 ? -21.745 45.829 104.406 1.00 77.26 224 ASP B N 1
ATOM 4203 C CA . ASP B 2 224 ? -20.636 45.036 104.927 1.00 82.16 224 ASP B CA 1
ATOM 4204 C C . ASP B 2 224 ? -19.300 45.791 104.964 1.00 78.34 224 ASP B C 1
ATOM 4205 O O . ASP B 2 224 ? -18.651 46.010 103.933 1.00 66.09 224 ASP B O 1
ATOM 4210 N N . VAL B 2 225 ? -18.897 46.176 106.171 1.00 76.59 225 VAL B N 1
ATOM 4211 C CA . VAL B 2 225 ? -17.652 46.898 106.395 1.00 72.77 225 VAL B CA 1
ATOM 4212 C C . VAL B 2 225 ? -16.433 46.095 105.937 1.00 72.86 225 VAL B C 1
ATOM 4213 O O . VAL B 2 225 ? -15.357 46.650 105.737 1.00 70.28 225 VAL B O 1
ATOM 4217 N N . ASN B 2 226 ? -16.609 44.791 105.756 1.00 65.56 226 ASN B N 1
ATOM 4218 C CA . ASN B 2 226 ? -15.508 43.938 105.348 1.00 67.49 226 ASN B CA 1
ATOM 4219 C C . ASN B 2 226 ? -15.577 43.411 103.918 1.00 66.34 226 ASN B C 1
ATOM 4220 O O . ASN B 2 226 ? -15.052 42.347 103.631 1.00 69.20 226 ASN B O 1
ATOM 4225 N N . ILE B 2 227 ? -16.218 44.146 103.019 1.00 65.31 227 ILE B N 1
ATOM 4226 C CA . ILE B 2 227 ? -16.309 43.701 101.638 1.00 66.11 227 ILE B CA 1
ATOM 4227 C C . ILE B 2 227 ? -14.952 43.813 100.972 1.00 67.10 227 ILE B C 1
ATOM 4228 O O . ILE B 2 227 ? -14.225 44.760 101.206 1.00 77.36 227 ILE B O 1
ATOM 4233 N N . LYS B 2 228 ? -14.613 42.833 100.145 1.00 70.85 228 LYS B N 1
ATOM 4234 C CA . LYS B 2 228 ? -13.338 42.824 99.435 1.00 73.93 228 LYS B CA 1
ATOM 4235 C C . LYS B 2 228 ? -13.556 42.973 97.934 1.00 75.06 228 LYS B C 1
ATOM 4236 O O . LYS B 2 228 ? -14.513 42.435 97.381 1.00 71.04 228 LYS B O 1
ATOM 4242 N N . ASP B 2 229 ? -12.670 43.712 97.274 1.00 78.15 229 ASP B N 1
ATOM 4243 C CA . ASP B 2 229 ? -12.785 43.901 95.832 1.00 78.34 229 ASP B CA 1
ATOM 4244 C C . ASP B 2 229 ? -12.047 42.760 95.166 1.00 75.88 229 ASP B C 1
ATOM 4245 O O . ASP B 2 229 ? -11.426 41.937 95.837 1.00 83.03 229 ASP B O 1
ATOM 4250 N N . TYR B 2 230 ? -12.099 42.710 93.848 1.00 76.10 230 TYR B N 1
ATOM 4251 C CA . TYR B 2 230 ? -11.452 41.638 93.112 1.00 77.95 230 TYR B CA 1
ATOM 4252 C C . TYR B 2 230 ? -9.990 41.422 93.485 1.00 87.27 230 TYR B C 1
ATOM 4253 O O . TYR B 2 230 ? -9.451 40.338 93.283 1.00 94.49 230 TYR B O 1
ATOM 4262 N N . ASP B 2 231 ? -9.348 42.452 94.027 1.00 92.60 231 ASP B N 1
ATOM 4263 C CA . ASP B 2 231 ? -7.946 42.346 94.436 1.00 87.72 231 ASP B CA 1
ATOM 4264 C C . ASP B 2 231 ? -7.881 41.818 95.857 1.00 81.08 231 ASP B C 1
ATOM 4265 O O . ASP B 2 231 ? -6.810 41.448 96.339 1.00 90.87 231 ASP B O 1
ATOM 4270 N N . GLY B 2 232 ? -9.032 41.776 96.521 1.00 68.66 232 GLY B N 1
ATOM 4271 C CA . GLY B 2 232 ? -9.073 41.297 97.891 1.00 84.66 232 GLY B CA 1
ATOM 4272 C C . GLY B 2 232 ? -8.728 42.361 98.925 1.00 90.98 232 GLY B C 1
ATOM 4273 O O . GLY B 2 232 ? -8.037 42.086 99.918 1.00 78.44 232 GLY B O 1
ATOM 4274 N N . TRP B 2 233 ? -9.209 43.581 98.688 1.00 97.36 233 TRP B N 1
ATOM 4275 C CA . TRP B 2 233 ? -8.967 44.698 99.595 1.00 96.52 233 TRP B CA 1
ATOM 4276 C C . TRP B 2 233 ? -10.194 44.996 100.450 1.00 92.72 233 TRP B C 1
ATOM 4277 O O . TRP B 2 233 ? -11.324 44.755 100.036 1.00 84.84 233 TRP B O 1
ATOM 4288 N N . THR B 2 234 ? -9.954 45.523 101.645 1.00 90.69 234 THR B N 1
ATOM 4289 C CA . THR B 2 234 ? -11.017 45.879 102.573 1.00 89.95 234 THR B CA 1
ATOM 4290 C C . THR B 2 234 ? -11.192 47.395 102.557 1.00 88.56 234 THR B C 1
ATOM 4291 O O . THR B 2 234 ? -10.261 48.125 102.241 1.00 91.71 234 THR B O 1
ATOM 4295 N N . PRO B 2 235 ? -12.401 47.893 102.858 1.00 86.35 235 PRO B N 1
ATOM 4296 C CA . PRO B 2 235 ? -12.582 49.342 102.864 1.00 85.26 235 PRO B CA 1
ATOM 4297 C C . PRO B 2 235 ? -11.583 49.972 103.847 1.00 90.08 235 PRO B C 1
ATOM 4298 O O . PRO B 2 235 ? -11.511 51.185 103.990 1.00 98.67 235 PRO B O 1
ATOM 4302 N N . LEU B 2 236 ? -10.826 49.122 104.532 1.00 93.39 236 LEU B N 1
ATOM 4303 C CA . LEU B 2 236 ? -9.812 49.554 105.488 1.00 88.89 236 LEU B CA 1
ATOM 4304 C C . LEU B 2 236 ? -8.458 49.555 104.777 1.00 89.94 236 LEU B C 1
ATOM 4305 O O . LEU B 2 236 ? -7.609 50.403 105.033 1.00 83.73 236 LEU B O 1
ATOM 4310 N N . HIS B 2 237 ? -8.274 48.591 103.879 1.00 95.79 237 HIS B N 1
ATOM 4311 C CA . HIS B 2 237 ? -7.050 48.461 103.089 1.00 94.53 237 HIS B CA 1
ATOM 4312 C C . HIS B 2 237 ? -6.788 49.750 102.320 1.00 91.86 237 HIS B C 1
ATOM 4313 O O . HIS B 2 237 ? -5.634 50.114 102.082 1.00 89.59 237 HIS B O 1
ATOM 4320 N N . ALA B 2 238 ? -7.867 50.427 101.930 1.00 91.05 238 ALA B N 1
ATOM 4321 C CA . ALA B 2 238 ? -7.780 51.674 101.175 1.00 83.31 238 ALA B CA 1
ATOM 4322 C C . ALA B 2 238 ? -7.577 52.891 102.076 1.00 76.99 238 ALA B C 1
ATOM 4323 O O . ALA B 2 238 ? -6.592 53.607 101.946 1.00 72.53 238 ALA B O 1
ATOM 4325 N N . ALA B 2 239 ? -8.518 53.127 102.983 1.00 80.91 239 ALA B N 1
ATOM 4326 C CA . ALA B 2 239 ? -8.434 54.256 103.901 1.00 82.09 239 ALA B CA 1
ATOM 4327 C C . ALA B 2 239 ? -7.045 54.309 104.536 1.00 86.91 239 ALA B C 1
ATOM 4328 O O . ALA B 2 239 ? -6.541 55.382 104.861 1.00 88.18 239 ALA B O 1
ATOM 4330 N N . ALA B 2 240 ? -6.432 53.143 104.711 1.00 87.96 240 ALA B N 1
ATOM 4331 C CA . ALA B 2 240 ? -5.106 53.057 105.299 1.00 81.12 240 ALA B CA 1
ATOM 4332 C C . ALA B 2 240 ? -4.038 53.323 104.249 1.00 76.85 240 ALA B C 1
ATOM 4333 O O . ALA B 2 240 ? -3.191 54.187 104.439 1.00 79.44 240 ALA B O 1
ATOM 4335 N N . HIS B 2 241 ? -4.089 52.583 103.145 1.00 76.42 241 HIS B N 1
ATOM 4336 C CA . HIS B 2 241 ? -3.121 52.740 102.064 1.00 84.39 241 HIS B CA 1
ATOM 4337 C C . HIS B 2 241 ? -2.916 54.210 101.708 1.00 88.43 241 HIS B C 1
ATOM 4338 O O . HIS B 2 241 ? -1.814 54.734 101.827 1.00 96.62 241 HIS B O 1
ATOM 4345 N N . TRP B 2 242 ? -3.984 54.869 101.277 1.00 91.22 242 TRP B N 1
ATOM 4346 C CA . TRP B 2 242 ? -3.923 56.276 100.900 1.00 90.07 242 TRP B CA 1
ATOM 4347 C C . TRP B 2 242 ? -3.899 57.211 102.115 1.00 94.30 242 TRP B C 1
ATOM 4348 O O . TRP B 2 242 ? -4.027 58.435 101.984 1.00 95.43 242 TRP B O 1
ATOM 4359 N N . GLY B 2 243 ? -3.740 56.616 103.294 1.00 96.05 243 GLY B N 1
ATOM 4360 C CA . GLY B 2 243 ? -3.654 57.374 104.533 1.00 97.54 243 GLY B CA 1
ATOM 4361 C C . GLY B 2 243 ? -4.771 58.321 104.944 1.00 96.78 243 GLY B C 1
ATOM 4362 O O . GLY B 2 243 ? -4.511 59.478 105.303 1.00 97.13 243 GLY B O 1
ATOM 4363 N N . LYS B 2 244 ? -6.011 57.845 104.911 1.00 93.29 244 LYS B N 1
ATOM 4364 C CA . LYS B 2 244 ? -7.133 58.680 105.322 1.00 95.30 244 LYS B CA 1
ATOM 4365 C C . LYS B 2 244 ? -7.433 58.330 106.776 1.00 97.56 244 LYS B C 1
ATOM 4366 O O . LYS B 2 244 ? -8.314 57.523 107.080 1.00 93.59 244 LYS B O 1
ATOM 4372 N N . GLU B 2 245 ? -6.668 58.946 107.669 1.00 103.59 245 GLU B N 1
ATOM 4373 C CA . GLU B 2 245 ? -6.785 58.726 109.104 1.00 106.30 245 GLU B CA 1
ATOM 4374 C C . GLU B 2 245 ? -8.221 58.560 109.609 1.00 102.02 245 GLU B C 1
ATOM 4375 O O . GLU B 2 245 ? -8.641 57.455 109.942 1.00 102.03 245 GLU B O 1
ATOM 4381 N N . GLU B 2 246 ? -8.968 59.658 109.667 1.00 103.43 246 GLU B N 1
ATOM 4382 C CA . GLU B 2 246 ? -10.345 59.623 110.155 1.00 103.36 246 GLU B CA 1
ATOM 4383 C C . GLU B 2 246 ? -11.207 58.576 109.459 1.00 98.12 246 GLU B C 1
ATOM 4384 O O . GLU B 2 246 ? -12.232 58.150 109.998 1.00 93.47 246 GLU B O 1
ATOM 4390 N N . ALA B 2 247 ? -10.800 58.165 108.261 1.00 92.94 247 ALA B N 1
ATOM 4391 C CA . ALA B 2 247 ? -11.547 57.154 107.527 1.00 87.97 247 ALA B CA 1
ATOM 4392 C C . ALA B 2 247 ? -11.373 55.829 108.246 1.00 89.83 247 ALA B C 1
ATOM 4393 O O . ALA B 2 247 ? -12.315 55.037 108.336 1.00 85.36 247 ALA B O 1
ATOM 4395 N N . CYS B 2 248 ? -10.165 55.606 108.763 1.00 84.75 248 CYS B N 1
ATOM 4396 C CA . CYS B 2 248 ? -9.847 54.385 109.486 1.00 81.05 248 CYS B CA 1
ATOM 4397 C C . CYS B 2 248 ? -10.597 54.325 110.806 1.00 83.17 248 CYS B C 1
ATOM 4398 O O . CYS B 2 248 ? -11.158 53.289 111.162 1.00 85.51 248 CYS B O 1
ATOM 4401 N N . ARG B 2 249 ? -10.606 55.440 111.529 1.00 85.27 249 ARG B N 1
ATOM 4402 C CA . ARG B 2 249 ? -11.293 55.503 112.814 1.00 94.49 249 ARG B CA 1
ATOM 4403 C C . ARG B 2 249 ? -12.731 55.016 112.631 1.00 97.49 249 ARG B C 1
ATOM 4404 O O . ARG B 2 249 ? -13.211 54.142 113.368 1.00 95.73 249 ARG B O 1
ATOM 4412 N N . ILE B 2 250 ? -13.406 55.580 111.633 1.00 95.76 250 ILE B N 1
ATOM 4413 C CA . ILE B 2 250 ? -14.782 55.218 111.334 1.00 91.92 250 ILE B CA 1
ATOM 4414 C C . ILE B 2 250 ? -14.887 53.720 111.098 1.00 85.44 250 ILE B C 1
ATOM 4415 O O . ILE B 2 250 ? -15.744 53.051 111.673 1.00 82.48 250 ILE B O 1
ATOM 4420 N N . LEU B 2 251 ? -14.005 53.196 110.254 1.00 83.82 251 LEU B N 1
ATOM 4421 C CA . LEU B 2 251 ? -14.011 51.771 109.934 1.00 85.52 251 LEU B CA 1
ATOM 4422 C C . LEU B 2 251 ? -13.862 50.901 111.181 1.00 91.80 251 LEU B C 1
ATOM 4423 O O . LEU B 2 251 ? -14.466 49.823 111.281 1.00 90.83 251 LEU B O 1
ATOM 4428 N N . VAL B 2 252 ? -13.069 51.378 112.136 1.00 92.51 252 VAL B N 1
ATOM 4429 C CA . VAL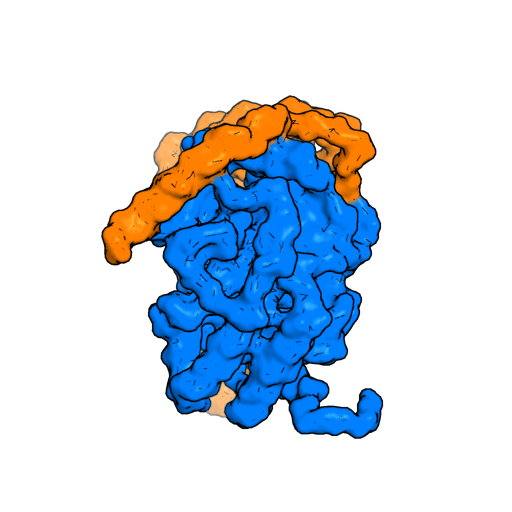 B 2 252 ? -12.832 50.633 113.361 1.00 86.97 252 VAL B CA 1
ATOM 4430 C C . VAL B 2 252 ? -14.012 50.709 114.310 1.00 87.73 252 VAL B C 1
ATOM 4431 O O . VAL B 2 252 ? -14.451 49.688 114.837 1.00 84.79 252 VAL B O 1
ATOM 4435 N N . GLU B 2 253 ? -14.530 51.914 114.524 1.00 89.72 253 GLU B N 1
ATOM 4436 C CA . GLU B 2 253 ? -15.667 52.096 115.428 1.00 96.11 253 GLU B CA 1
ATOM 4437 C C . GLU B 2 253 ? -16.836 51.171 115.093 1.00 94.35 253 GLU B C 1
ATOM 4438 O O . GLU B 2 253 ? -17.778 51.035 115.873 1.00 91.09 253 GLU B O 1
ATOM 4444 N N . ASN B 2 254 ? -16.774 50.542 113.926 1.00 97.81 254 ASN B N 1
ATOM 4445 C CA . ASN B 2 254 ? -17.834 49.649 113.492 1.00 99.53 254 ASN B CA 1
ATOM 4446 C C . ASN B 2 254 ? -17.375 48.208 113.383 1.00 101.76 254 ASN B C 1
ATOM 4447 O O . ASN B 2 254 ? -17.925 47.422 112.616 1.00 104.33 254 ASN B O 1
ATOM 4452 N N . LEU B 2 255 ? -16.358 47.873 114.167 1.00 103.71 255 LEU B N 1
ATOM 4453 C CA . LEU B 2 255 ? -15.824 46.516 114.223 1.00 101.61 255 LEU B CA 1
ATOM 4454 C C . LEU B 2 255 ? -15.317 45.962 112.896 1.00 93.21 255 LEU B C 1
ATOM 4455 O O . LEU B 2 255 ? -15.524 44.789 112.593 1.00 87.99 255 LEU B O 1
ATOM 4460 N N . CYS B 2 256 ? -14.651 46.794 112.105 1.00 90.97 256 CYS B N 1
ATOM 4461 C CA . CYS B 2 256 ? -14.130 46.321 110.830 1.00 90.97 256 CYS B CA 1
ATOM 4462 C C . CYS B 2 256 ? -13.054 45.280 111.107 1.00 88.64 256 CYS B C 1
ATOM 4463 O O . CYS B 2 256 ? -12.117 45.540 111.859 1.00 96.84 256 CYS B O 1
ATOM 4466 N N . ASP B 2 257 ? -13.194 44.102 110.508 1.00 83.01 257 ASP B N 1
ATOM 4467 C CA . ASP B 2 257 ? -12.222 43.033 110.686 1.00 80.74 257 ASP B CA 1
ATOM 4468 C C . ASP B 2 257 ? -10.852 43.541 110.248 1.00 80.18 257 ASP B C 1
ATOM 4469 O O . ASP B 2 257 ? -10.512 43.490 109.069 1.00 76.87 257 ASP B O 1
ATOM 4474 N N . MET B 2 258 ? -10.074 44.046 111.201 1.00 88.84 258 MET B N 1
ATOM 4475 C CA . MET B 2 258 ? -8.741 44.570 110.906 1.00 94.73 258 MET B CA 1
ATOM 4476 C C . MET B 2 258 ? -7.759 43.500 110.441 1.00 99.29 258 MET B C 1
ATOM 4477 O O . MET B 2 258 ? -6.753 43.806 109.797 1.00 96.32 258 MET B O 1
ATOM 4482 N N . GLU B 2 259 ? -8.058 42.245 110.762 1.00 102.26 259 GLU B N 1
ATOM 4483 C CA . GLU B 2 259 ? -7.192 41.129 110.396 1.00 102.30 259 GLU B CA 1
ATOM 4484 C C . GLU B 2 259 ? -7.416 40.642 108.971 1.00 95.77 259 GLU B C 1
ATOM 4485 O O . GLU B 2 259 ? -6.910 39.598 108.586 1.00 97.36 259 GLU B O 1
ATOM 4491 N N . ALA B 2 260 ? -8.180 41.399 108.193 1.00 93.30 260 ALA B N 1
ATOM 4492 C CA . ALA B 2 260 ? -8.467 41.036 106.810 1.00 85.87 260 ALA B CA 1
ATOM 4493 C C . ALA B 2 260 ? -7.179 40.852 106.015 1.00 86.74 260 ALA B C 1
ATOM 4494 O O . ALA B 2 260 ? -6.177 41.503 106.285 1.00 86.70 260 ALA B O 1
ATOM 4496 N N . VAL B 2 261 ? -7.214 39.971 105.022 1.00 89.95 261 VAL B N 1
ATOM 4497 C CA . VAL B 2 261 ? -6.032 39.693 104.221 1.00 94.18 261 VAL B CA 1
ATOM 4498 C C . VAL B 2 261 ? -6.211 39.974 102.741 1.00 90.14 261 VAL B C 1
ATOM 4499 O O . VAL B 2 261 ? -7.282 39.774 102.174 1.00 94.24 261 VAL B O 1
ATOM 4503 N N . ASN B 2 262 ? -5.130 40.427 102.124 1.00 88.24 262 ASN B N 1
ATOM 4504 C CA . ASN B 2 262 ? -5.099 40.748 100.707 1.00 90.50 262 ASN B CA 1
ATOM 4505 C C . ASN B 2 262 ? -5.085 39.433 99.925 1.00 90.04 262 ASN B C 1
ATOM 4506 O O . ASN B 2 262 ? -4.573 38.427 100.415 1.00 88.75 262 ASN B O 1
ATOM 4511 N N . LYS B 2 263 ? -5.653 39.423 98.722 1.00 87.27 263 LYS B N 1
ATOM 4512 C CA . LYS B 2 263 ? -5.654 38.197 97.929 1.00 83.82 263 LYS B CA 1
ATOM 4513 C C . LYS B 2 263 ? -4.223 37.741 97.701 1.00 86.37 263 LYS B C 1
ATOM 4514 O O . LYS B 2 263 ? -3.976 36.593 97.345 1.00 89.98 263 LYS B O 1
ATOM 4520 N N . VAL B 2 264 ? -3.281 38.654 97.914 1.00 95.77 264 VAL B N 1
ATOM 4521 C CA . VAL B 2 264 ? -1.863 38.349 97.764 1.00 97.99 264 VAL B CA 1
ATOM 4522 C C . VAL B 2 264 ? -1.294 38.164 99.158 1.00 96.45 264 VAL B C 1
ATOM 4523 O O . VAL B 2 264 ? -0.113 37.880 99.319 1.00 106.42 264 VAL B O 1
ATOM 4527 N N . GLY B 2 265 ? -2.148 38.356 100.158 1.00 87.07 265 GLY B N 1
ATOM 4528 C CA . GLY B 2 265 ? -1.743 38.163 101.534 1.00 93.72 265 GLY B CA 1
ATOM 4529 C C . GLY B 2 265 ? -1.227 39.340 102.332 1.00 101.56 265 GLY B C 1
ATOM 4530 O O . GLY B 2 265 ? -0.157 39.258 102.923 1.00 109.97 265 GLY B O 1
ATOM 4531 N N . GLN B 2 266 ? -1.973 40.434 102.371 1.00 105.90 266 GLN B N 1
ATOM 4532 C CA . GLN B 2 266 ? -1.545 41.589 103.152 1.00 106.96 266 GLN B CA 1
ATOM 4533 C C . GLN B 2 266 ? -2.635 42.040 104.107 1.00 107.96 266 GLN B C 1
ATOM 4534 O O . GLN B 2 266 ? -3.820 41.789 103.881 1.00 110.02 266 GLN B O 1
ATOM 4540 N N . THR B 2 267 ? -2.224 42.709 105.177 1.00 110.63 267 THR B N 1
ATOM 4541 C CA . THR B 2 267 ? -3.153 43.209 106.187 1.00 117.72 267 THR B CA 1
ATOM 4542 C C . THR B 2 267 ? -3.468 44.664 105.868 1.00 118.86 267 THR B C 1
ATOM 4543 O O . THR B 2 267 ? -2.844 45.260 104.989 1.00 121.62 267 THR B O 1
ATOM 4547 N N . ALA B 2 268 ? -4.441 45.232 106.573 1.00 117.07 268 ALA B N 1
ATOM 4548 C CA . ALA B 2 268 ? -4.779 46.629 106.365 1.00 112.33 268 ALA B CA 1
ATOM 4549 C C . ALA B 2 268 ? -3.535 47.397 106.787 1.00 109.07 268 ALA B C 1
ATOM 4550 O O . ALA B 2 268 ? -3.233 48.453 106.247 1.00 106.20 268 ALA B O 1
ATOM 4552 N N . PHE B 2 269 ? -2.813 46.840 107.756 1.00 111.52 269 PHE B N 1
ATOM 4553 C CA . PHE B 2 269 ? -1.579 47.442 108.256 1.00 111.23 269 PHE B CA 1
ATOM 4554 C C . PHE B 2 269 ? -0.475 47.233 107.222 1.00 110.61 269 PHE B C 1
ATOM 4555 O O . PHE B 2 269 ? 0.389 48.086 107.036 1.00 107.04 269 PHE B O 1
ATOM 4563 N N . ASP B 2 270 ? -0.511 46.087 106.550 1.00 114.59 270 ASP B N 1
ATOM 4564 C CA . ASP B 2 270 ? 0.489 45.756 105.539 1.00 115.48 270 ASP B CA 1
ATOM 4565 C C . ASP B 2 270 ? 0.537 46.730 104.371 1.00 112.38 270 ASP B C 1
ATOM 4566 O O . ASP B 2 270 ? 1.458 47.537 104.272 1.00 108.20 270 ASP B O 1
ATOM 4571 N N . VAL B 2 271 ? -0.456 46.664 103.491 1.00 114.17 271 VAL B N 1
ATOM 4572 C CA . VAL B 2 271 ? -0.474 47.543 102.330 1.00 115.71 271 VAL B CA 1
ATOM 4573 C C . VAL B 2 271 ? -0.744 48.996 102.713 1.00 113.80 271 VAL B C 1
ATOM 4574 O O . VAL B 2 271 ? -0.828 49.867 101.850 1.00 119.16 271 VAL B O 1
ATOM 4578 N N . ALA B 2 272 ? -0.871 49.264 104.007 1.00 104.51 272 ALA B N 1
ATOM 4579 C CA . ALA B 2 272 ? -1.090 50.628 104.466 1.00 104.10 272 ALA B CA 1
ATOM 4580 C C . ALA B 2 272 ? 0.245 51.322 104.288 1.00 110.90 272 ALA B C 1
ATOM 4581 O O . ALA B 2 272 ? 0.572 52.259 105.013 1.00 111.65 272 ALA B O 1
ATOM 4583 N N . ASP B 2 273 ? 1.007 50.818 103.321 1.00 123.28 273 ASP B N 1
ATOM 4584 C CA . ASP B 2 273 ? 2.344 51.290 102.968 1.00 135.35 273 ASP B CA 1
ATOM 4585 C C . ASP B 2 273 ? 2.695 52.727 103.348 1.00 141.46 273 ASP B C 1
ATOM 4586 O O . ASP B 2 273 ? 3.865 53.040 103.580 1.00 148.63 273 ASP B O 1
ATOM 4591 N N . GLU B 2 274 ? 1.691 53.596 103.425 1.00 139.05 274 GLU B N 1
ATOM 4592 C CA . GLU B 2 274 ? 1.936 54.998 103.731 1.00 132.69 274 GLU B CA 1
ATOM 4593 C C . GLU B 2 274 ? 1.840 55.492 105.178 1.00 129.67 274 GLU B C 1
ATOM 4594 O O . GLU B 2 274 ? 0.879 55.226 105.893 1.00 119.88 274 GLU B O 1
ATOM 4600 N N . ASP B 2 275 ? 2.885 56.220 105.567 1.00 133.39 275 ASP B N 1
ATOM 4601 C CA . ASP B 2 275 ? 3.081 56.852 106.876 1.00 134.32 275 ASP B CA 1
ATOM 4602 C C . ASP B 2 275 ? 2.304 56.373 108.100 1.00 129.17 275 ASP B C 1
ATOM 4603 O O . ASP B 2 275 ? 2.782 55.529 108.851 1.00 122.19 275 ASP B O 1
ATOM 4608 N N . ILE B 2 276 ? 1.127 56.963 108.305 1.00 126.78 276 ILE B N 1
ATOM 4609 C CA . ILE B 2 276 ? 0.234 56.686 109.434 1.00 124.28 276 ILE B CA 1
ATOM 4610 C C . ILE B 2 276 ? 0.397 55.362 110.194 1.00 128.08 276 ILE B C 1
ATOM 4611 O O . ILE B 2 276 ? 0.197 55.321 111.405 1.00 124.60 276 ILE B O 1
ATOM 4616 N N . LEU B 2 277 ? 0.742 54.293 109.477 1.00 131.04 277 LEU B N 1
ATOM 4617 C CA . LEU B 2 277 ? 0.934 52.942 110.027 1.00 127.37 277 LEU B CA 1
ATOM 4618 C C . LEU B 2 277 ? 0.748 52.746 111.539 1.00 126.64 277 LEU B C 1
ATOM 4619 O O . LEU B 2 277 ? -0.062 51.926 111.969 1.00 129.65 277 LEU B O 1
ATOM 4624 N N . GLY B 2 278 ? 1.500 53.490 112.342 1.00 123.71 278 GLY B N 1
ATOM 4625 C CA . GLY B 2 278 ? 1.403 53.350 113.785 1.00 120.77 278 GLY B CA 1
ATOM 4626 C C . GLY B 2 278 ? 0.089 53.748 114.425 1.00 119.23 278 GLY B C 1
ATOM 4627 O O . GLY B 2 278 ? -0.315 53.167 115.429 1.00 112.72 278 GLY B O 1
ATOM 4628 N N . TYR B 2 279 ? -0.572 54.748 113.853 1.00 124.92 279 TYR B N 1
ATOM 4629 C CA . TYR B 2 279 ? -1.849 55.237 114.374 1.00 129.42 279 TYR B CA 1
ATOM 4630 C C . TYR B 2 279 ? -2.885 54.125 114.472 1.00 132.09 279 TYR B C 1
ATOM 4631 O O . TYR B 2 279 ? -3.582 53.996 115.483 1.00 133.39 279 TYR B O 1
ATOM 4640 N N . LEU B 2 280 ? -2.988 53.334 113.410 1.00 132.28 280 LEU B N 1
ATOM 4641 C CA . LEU B 2 280 ? -3.932 52.228 113.359 1.00 129.34 280 LEU B CA 1
ATOM 4642 C C . LEU B 2 280 ? -3.777 51.339 114.575 1.00 128.16 280 LEU B C 1
ATOM 4643 O O . LEU B 2 280 ? -4.754 50.989 115.236 1.00 119.89 280 LEU B O 1
ATOM 4648 N N . GLU B 2 281 ? -2.532 50.984 114.862 1.00 130.46 281 GLU B N 1
ATOM 4649 C CA . GLU B 2 281 ? -2.233 50.132 115.996 1.00 133.08 281 GLU B CA 1
ATOM 4650 C C . GLU B 2 281 ? -2.838 50.714 117.267 1.00 132.62 281 GLU B C 1
ATOM 4651 O O . GLU B 2 281 ? -3.249 49.969 118.154 1.00 136.37 281 GLU B O 1
ATOM 4657 N N . GLU B 2 282 ? -2.894 52.041 117.358 1.00 130.01 282 GLU B N 1
ATOM 4658 C CA . GLU B 2 282 ? -3.468 52.679 118.536 1.00 129.87 282 GLU B CA 1
ATOM 4659 C C . GLU B 2 282 ? -4.967 52.403 118.560 1.00 135.01 282 GLU B C 1
ATOM 4660 O O . GLU B 2 282 ? -5.511 51.963 119.574 1.00 138.48 282 GLU B O 1
ATOM 4666 N N . LEU B 2 283 ? -5.633 52.665 117.438 1.00 136.05 283 LEU B N 1
ATOM 4667 C CA . LEU B 2 283 ? -7.069 52.427 117.342 1.00 133.91 283 LEU B CA 1
ATOM 4668 C C . LEU B 2 283 ? -7.332 50.949 117.585 1.00 130.56 283 LEU B C 1
ATOM 4669 O O . LEU B 2 283 ? -8.356 50.574 118.152 1.00 131.88 283 LEU B O 1
ATOM 4674 N N . GLN B 2 284 ? -6.394 50.114 117.155 1.00 125.54 284 GLN B N 1
ATOM 4675 C CA . GLN B 2 284 ? -6.515 48.679 117.340 1.00 120.81 284 GLN B CA 1
ATOM 4676 C C . GLN B 2 284 ? -6.503 48.352 118.825 1.00 123.75 284 GLN B C 1
ATOM 4677 O O . GLN B 2 284 ? -7.242 47.482 119.283 1.00 124.79 284 GLN B O 1
ATOM 4683 N N . LYS B 2 285 ? -5.662 49.059 119.576 1.00 127.73 285 LYS B N 1
ATOM 4684 C CA . LYS B 2 285 ? -5.558 48.844 121.016 1.00 131.41 285 LYS B CA 1
ATOM 4685 C C . LYS B 2 285 ? -6.859 49.270 121.681 1.00 131.34 285 LYS B C 1
ATOM 4686 O O . LYS B 2 285 ? -7.115 48.949 122.843 1.00 131.91 285 LYS B O 1
ATOM 4692 N N . LYS B 2 286 ? -7.683 49.989 120.926 1.00 130.03 286 LYS B N 1
ATOM 4693 C CA . LYS B 2 286 ? -8.965 50.461 121.425 1.00 129.07 286 LYS B CA 1
ATOM 4694 C C . LYS B 2 286 ? -10.087 49.530 120.964 1.00 131.51 286 LYS B C 1
ATOM 4695 O O . LYS B 2 286 ? -11.111 49.410 121.638 1.00 137.38 286 LYS B O 1
ATOM 4701 N N . GLN B 2 287 ? -9.889 48.866 119.825 1.00 129.15 287 GLN B N 1
ATOM 4702 C CA . GLN B 2 287 ? -10.890 47.939 119.294 1.00 124.95 287 GLN B CA 1
ATOM 4703 C C . GLN B 2 287 ? -10.920 46.676 120.148 1.00 128.10 287 GLN B C 1
ATOM 4704 O O . GLN B 2 287 ? -11.335 45.610 119.697 1.00 126.40 287 GLN B O 1
ATOM 4710 N N . ASN B 2 288 ? -10.467 46.807 121.390 1.00 131.27 288 ASN B N 1
ATOM 4711 C CA . ASN B 2 288 ? -10.436 45.687 122.313 1.00 134.78 288 ASN B CA 1
ATOM 4712 C C . ASN B 2 288 ? -10.911 46.094 123.707 1.00 137.11 288 ASN B C 1
ATOM 4713 O O . ASN B 2 288 ? -11.696 45.386 124.344 1.00 137.80 288 ASN B O 1
ATOM 4718 N N . LEU B 2 289 ? -10.430 47.238 124.178 1.00 136.09 289 LEU B N 1
ATOM 4719 C CA . LEU B 2 289 ? -10.798 47.729 125.499 1.00 137.26 289 LEU B CA 1
ATOM 4720 C C . LEU B 2 289 ? -12.239 48.231 125.494 1.00 138.48 289 LEU B C 1
ATOM 4721 O O . LEU B 2 289 ? -12.700 48.858 126.448 1.00 136.39 289 LEU B O 1
ATOM 4726 N N . LEU B 2 290 ? -12.934 47.944 124.396 1.00 139.57 290 LEU B N 1
ATOM 4727 C CA . LEU B 2 290 ? -14.338 48.300 124.204 1.00 139.13 290 LEU B CA 1
ATOM 4728 C C . LEU B 2 290 ? -14.944 47.420 123.112 1.00 138.21 290 LEU B C 1
ATOM 4729 O O . LEU B 2 290 ? -14.946 47.781 121.932 1.00 133.02 290 LEU B O 1
ATOM 4734 N N . HIS B 2 291 ? -15.440 46.254 123.519 1.00 140.53 291 HIS B N 1
ATOM 4735 C CA . HIS B 2 291 ? -16.062 45.310 122.599 1.00 143.43 291 HIS B CA 1
ATOM 4736 C C . HIS B 2 291 ? -16.668 44.142 123.378 1.00 144.35 291 HIS B C 1
ATOM 4737 O O . HIS B 2 291 ? -16.691 44.215 124.629 1.00 139.28 291 HIS B O 1
#